Protein 3E96 (pdb70)

Nearest PDB structures (foldseek):
  3e96-assembly1_A  TM=1.003E+00  e=1.309E-57  Shouchella clausii KSM-K16
  3d0c-assembly1_B  TM=9.957E-01  e=9.545E-41  Oceanobacillus iheyensis HTE831
  2yxg-assembly1_D  TM=9.347E-01  e=7.555E-21  Methanocaldococcus jannaschii DSM 2661
  4ahq-assembly1_D  TM=8.911E-01  e=1.021E-17  Staphylococcus aureus subsp. aureus NCTC 8325
  5zjm-assembly1_B  TM=8.920E-01  e=1.192E-16  Fusobacterium nucleatum subsp. nucleatum ATCC 25586

Sequence (596 aa):
PLAKALETISGIPITPFRKSDGSIDWHHYKETVDRIVDNGIDVIVPCGNTSEFYALSLEEAKEEVRRTVEYVHGRALVVAGIGYATSTAIELGNAAKAAGADAVMIHMPIHPYVTAGGVYAYFRDIIEALDFPSLVYFKDPEISDRVLVDLAPLQNLVGVKYAINDLPRFAKVVRSIPEEHQIAWICGTAEKWAPFFWHAGAKGFTSGLVNLLPQKAVEMLEALRNNDNDAVWRIWEDIVPFEDLRGKYNQGNNVVVIKEAMEMLRQNAGVTRAPVNELSNEDKQLVTELLSSWKLLAKALETISGIPITPFRKSDGSIDWHHYKETVDRIVDNGIDVIVPCGNTSEFYALSLEEAKEEVRRTVEYVHGRALVVAGIGYATSTAIELGNAAKAAGADAVMIHMPIHPYVTAGGVYAYFRDIIEALDFPSLVYFKDPEISDRVLVDLAPLQNLVGVKYAINDLPRFAKVVRSIPEEHQIAWICGTAEKWAPFFWHAGAKGFTSGLVNLLPQKAVEMLEALRNNDNDAVWRIWEDIVPFEDLRGKYNQGNNVVVIKEAMEMLRQNAGVTRAPVNELSNEDKQLVTELLSSWKLLQPTK

InterPro domains:
  IPR002220 DapA-like [PF00701] (12-296)
  IPR002220 DapA-like [PIRSF001365] (8-302)
  IPR002220 DapA-like [PTHR12128] (16-295)
  IPR002220 DapA-like [SM01130] (9-299)
  IPR013785 Aldolase-type TIM barrel [G3DSA:3.20.20.70] (1-306)

Organism: Shouchella clausii (strain KSM-K16) (NCBI:txid66692)

Radius of gyration: 24.64 Å; Cα contacts (8 Å, |Δi|>4): 1237; chains: 2; bounding box: 72×44×71 Å

Solvent-accessible surface area: 23075 Å² total; per-residue (Å²): 129,48,8,109,46,0,29,10,0,0,0,11,0,0,0,0,1,98,177,101,106,20,39,12,15,37,116,42,0,90,52,0,0,37,48,0,13,83,58,49,0,81,0,0,0,0,0,1,22,10,0,18,1,9,7,3,23,34,137,38,2,53,34,0,6,123,75,0,36,120,32,1,121,78,68,15,45,4,1,0,2,1,1,17,3,44,64,9,0,41,84,7,0,65,33,3,69,95,25,42,8,52,0,0,5,0,6,11,14,30,20,39,30,18,20,40,31,0,0,58,16,0,0,75,55,0,3,104,58,1,105,35,31,0,0,0,33,0,82,34,82,116,4,55,24,147,4,1,42,54,0,1,82,36,159,21,3,16,0,1,1,0,11,8,64,52,56,105,54,0,28,144,4,22,158,45,11,73,145,148,47,88,18,0,17,0,0,6,32,10,0,68,68,1,8,62,0,47,164,10,24,3,103,0,0,9,1,3,0,0,0,4,17,0,82,30,0,28,94,0,10,92,8,9,128,109,115,63,99,118,13,6,105,158,14,56,114,55,1,22,54,1,17,68,11,8,20,61,105,100,76,0,4,16,3,4,0,0,1,29,0,0,72,87,40,216,30,52,0,21,52,11,44,18,2,8,48,110,10,56,130,117,1,72,94,65,1,52,87,28,10,80,81,25,185,104,85,17,151,49,1,34,12,1,0,0,12,0,0,0,0,1,98,180,104,104,20,38,14,16,42,120,41,0,82,50,0,0,32,50,0,12,83,73,48,0,79,0,0,0,0,0,0,22,10,0,17,1,6,6,3,20,40,102,42,2,40,43,0,7,98,69,0,37,115,23,0,120,78,77,14,41,5,2,0,2,1,1,12,2,36,61,12,0,43,85,8,0,63,26,2,66,94,28,41,9,52,1,0,5,0,5,10,11,28,19,38,32,18,17,39,29,0,0,58,16,0,0,76,53,0,3,105,56,1,110,32,30,0,1,0,38,0,78,29,80,112,4,55,24,145,4,1,31,54,0,1,74,35,165,37,3,17,0,2,1,0,12,12,63,51,44,105,56,0,29,138,3,24,153,43,15,69,156,138,45,121,19,0,20,0,0,7,33,9,0,67,68,1,8,73,0,47,166,10,22,2,114,0,0,9,1,3,0,0,0,4,11,3,80,30,0,29,74,0,10,92,6,10,123,110,119,66,94,123,11,5,103,146,8,56,117,58,1,21,61,0,20,65,13,10,28,59,105,101,76,0,2,12,4,4,0,0,0,33,0,0,78,74,36,194,28,52,0,21,50,13,49,22,2,8,49,110,10,58,128,116,1,78,101,64,2,41,97,24,0,60,79,23,185,64,54,116,130,116,251

Secondary structure (DSSP, 8-state):
-HHHHTSSEEE-----B-TTT--B-HHHHHHHHHHHHTTT--EE-TTSGGGTGGGS-HHHHHHHHHHHHHHHTTSSEEEEEE-SSHHHHHHHHHHHHHHT-SEEEEPPP--S---HHHHHHHHHHHHHHHTS-EEEEE--TTS-THHHHHHTT-TTEEEEEE----HHHHHHHHTTS-GGG--EEEETT-TTTHHHHHHHT--EEEESGGGT-HHHHHHHHHHHHTT-HHHHHHHHHHHHHHHHHHTTTTTTTTTHHHHHHHHHTT---BBPPTT--PPPHHHHHHHHHHHHHTT-/-TTTTSSEEE-----B-TTT--B-HHHHHHHHHHHHTTT--EE-TTSTTTTGGGS-HHHHHHHHHHHHHHHTTSSEEEEEE-SSHHHHHHHHHHHHHHT-SEEEEPPP--S---HHHHHHHHHHHHHHH-S-EEEEE--TTS-THHHHHHTT-TTEEEEEE----HHHHHHHHTTS-GGG--EEEETT-TTTHHHHHHHT--EEEESGGGT-HHHHHHHHHHHHTT-HHHHHHHHHHHHHHHHHHTTTTTTTTTHHHHHHHHHTT---BBPPTT--PPPHHHHHHHHHHHHHTT-SPP--

CATH classification: 3.20.20.70

Structure (mmCIF, N/CA/C/O backbone):
data_3E96
#
_entry.id   3E96
#
_cell.length_a   98.766
_cell.length_b   80.938
_cell.length_c   93.166
_cell.angle_alpha   90.00
_cell.angle_beta   90.00
_cell.angle_gamma   90.00
#
_symmetry.space_group_name_H-M   'P 21 21 2'
#
loop_
_entity.id
_entity.type
_entity.pdbx_description
1 polymer 'Dihydrodipicolinate synthase'
2 water water
#
loop_
_atom_site.group_PDB
_atom_site.id
_atom_site.type_symbol
_atom_site.label_atom_id
_atom_site.label_alt_id
_atom_site.label_comp_id
_atom_site.label_asym_id
_atom_site.label_entity_id
_atom_site.label_seq_id
_atom_site.pdbx_PDB_ins_code
_atom_site.Cartn_x
_atom_site.Cartn_y
_atom_site.Cartn_z
_atom_site.occupancy
_atom_site.B_iso_or_equiv
_atom_site.auth_seq_id
_atom_site.auth_comp_id
_atom_site.auth_asym_id
_atom_site.auth_atom_id
_atom_site.pdbx_PDB_model_num
ATOM 1 N N . PRO A 1 7 ? 64.437 22.559 30.568 1.00 28.21 7 PRO A N 1
ATOM 2 C CA . PRO A 1 7 ? 65.812 22.255 31.026 1.00 27.09 7 PRO A CA 1
ATOM 3 C C . PRO A 1 7 ? 66.765 22.136 29.845 1.00 25.57 7 PRO A C 1
ATOM 4 O O . PRO A 1 7 ? 66.512 21.388 28.897 1.00 23.97 7 PRO A O 1
ATOM 8 N N . LEU A 1 8 ? 67.862 22.879 29.910 1.00 22.83 8 LEU A N 1
ATOM 9 C CA . LEU A 1 8 ? 68.855 22.867 28.848 1.00 23.05 8 LEU A CA 1
ATOM 10 C C . LEU A 1 8 ? 69.376 21.449 28.617 1.00 22.08 8 LEU A C 1
ATOM 11 O O . LEU A 1 8 ? 69.584 21.036 27.476 1.00 21.96 8 LEU A O 1
ATOM 16 N N . ALA A 1 9 ? 69.577 20.706 29.704 1.00 20.62 9 ALA A N 1
ATOM 17 C CA . ALA A 1 9 ? 70.063 19.332 29.615 1.00 20.89 9 ALA A CA 1
ATOM 18 C C . ALA A 1 9 ? 69.184 18.500 28.680 1.00 21.37 9 ALA A C 1
ATOM 19 O O . ALA A 1 9 ? 69.690 17.761 27.830 1.00 19.99 9 ALA A O 1
ATOM 21 N N . LYS A 1 10 ? 67.867 18.624 28.834 1.00 20.31 10 LYS A N 1
ATOM 22 C CA . LYS A 1 10 ? 66.935 17.886 27.987 1.00 20.40 10 LYS A CA 1
ATOM 23 C C . LYS A 1 10 ? 67.065 18.324 26.531 1.00 20.19 10 LYS A C 1
ATOM 24 O O . LYS A 1 10 ? 67.010 17.499 25.615 1.00 18.56 10 LYS A O 1
ATOM 30 N N . ALA A 1 11 ? 67.241 19.625 26.319 1.00 17.58 11 ALA A N 1
ATOM 31 C CA . ALA A 1 11 ? 67.368 20.163 24.971 1.00 18.27 11 ALA A CA 1
ATOM 32 C C . ALA A 1 11 ? 68.638 19.667 24.293 1.00 17.77 11 ALA A C 1
ATOM 33 O O . ALA A 1 11 ? 68.724 19.639 23.066 1.00 15.79 11 ALA A O 1
ATOM 35 N N . LEU A 1 12 ? 69.624 19.281 25.098 1.00 16.37 12 LEU A N 1
ATOM 36 C CA . LEU A 1 12 ? 70.897 18.800 24.574 1.00 16.70 12 LEU A CA 1
ATOM 37 C C . LEU A 1 12 ? 70.883 17.305 24.273 1.00 16.14 12 LEU A C 1
ATOM 38 O O . LEU A 1 12 ? 71.855 16.766 23.748 1.00 15.42 12 LEU A O 1
ATOM 43 N N . GLU A 1 13 ? 69.787 16.633 24.611 1.00 15.89 13 GLU A N 1
ATOM 44 C CA . GLU A 1 13 ? 69.676 15.203 24.341 1.00 16.52 13 GLU A CA 1
ATOM 45 C C . GLU A 1 13 ? 69.153 15.054 22.917 1.00 16.62 13 GLU A C 1
ATOM 46 O O . GLU A 1 13 ? 67.998 14.685 22.682 1.00 16.94 13 GLU A O 1
ATOM 52 N N . THR A 1 14 ? 70.034 15.364 21.972 1.00 15.38 14 THR A N 1
ATOM 53 C CA . THR A 1 14 ? 69.723 15.317 20.553 1.00 15.62 14 THR A CA 1
ATOM 54 C C . THR A 1 14 ? 71.057 15.269 19.815 1.00 15.51 14 THR A C 1
ATOM 55 O O . THR A 1 14 ? 72.085 14.926 20.405 1.00 14.28 14 THR A O 1
ATOM 59 N N . ILE A 1 15 ? 71.043 15.596 18.529 1.00 14.14 15 ILE A N 1
ATOM 60 C CA . ILE A 1 15 ? 72.269 15.608 17.749 1.00 14.28 15 ILE A CA 1
ATOM 61 C C . ILE A 1 15 ? 72.971 16.950 17.911 1.00 15.35 15 ILE A C 1
ATOM 62 O O . ILE A 1 15 ? 72.361 18.002 17.709 1.00 16.10 15 ILE A O 1
ATOM 67 N N . SER A 1 16 ? 74.242 16.916 18.297 1.00 14.57 16 SER A N 1
ATOM 68 C CA . SER A 1 16 ? 75.025 18.139 18.420 1.00 14.14 16 SER A CA 1
ATOM 69 C C . SER A 1 16 ? 75.877 18.193 17.164 1.00 13.75 16 SER A C 1
ATOM 70 O O . SER A 1 16 ? 76.831 17.431 17.025 1.00 13.69 16 SER A O 1
ATOM 73 N N . GLY A 1 17 ? 75.514 19.076 16.236 1.00 12.44 17 GLY A N 1
ATOM 74 C CA . GLY A 1 17 ? 76.270 19.191 15.004 1.00 12.37 17 GLY A CA 1
ATOM 75 C C . GLY A 1 17 ? 77.508 20.047 15.185 1.00 13.31 17 GLY A C 1
ATOM 76 O O . GLY A 1 17 ? 77.416 21.172 15.685 1.00 13.39 17 GLY A O 1
ATOM 77 N N . ILE A 1 18 ? 78.664 19.517 14.783 1.00 12.88 18 ILE A N 1
ATOM 78 C CA . ILE A 1 18 ? 79.939 20.232 14.897 1.00 13.08 18 ILE A CA 1
ATOM 79 C C . ILE A 1 18 ? 80.348 20.706 13.502 1.00 13.28 18 ILE A C 1
ATOM 80 O O . ILE A 1 18 ? 80.822 19.919 12.686 1.00 14.39 18 ILE A O 1
ATOM 85 N N . PRO A 1 19 ? 80.196 22.008 13.220 1.00 13.32 19 PRO A N 1
ATOM 86 C CA . PRO A 1 19 ? 80.543 22.558 11.907 1.00 13.86 19 PRO A CA 1
ATOM 87 C C . PRO A 1 19 ? 82.020 22.645 11.567 1.00 14.48 19 PRO A C 1
ATOM 88 O O . PRO A 1 19 ? 82.861 22.868 12.438 1.00 14.52 19 PRO A O 1
ATOM 92 N N . ILE A 1 20 ? 82.336 22.451 10.291 1.00 13.63 20 ILE A N 1
ATOM 93 C CA . ILE A 1 20 ? 83.714 22.587 9.852 1.00 13.19 20 ILE A CA 1
ATOM 94 C C . ILE A 1 20 ? 83.962 24.089 9.755 1.00 15.61 20 ILE A C 1
ATOM 95 O O . ILE A 1 20 ? 83.014 24.881 9.736 1.00 15.96 20 ILE A O 1
ATOM 100 N N . THR A 1 21 ? 85.232 24.477 9.710 1.00 14.98 21 THR A N 1
ATOM 101 C CA . THR A 1 21 ? 85.601 25.878 9.537 1.00 14.58 21 THR A CA 1
ATOM 102 C C . THR A 1 21 ? 86.246 25.894 8.159 1.00 15.28 21 THR A C 1
ATOM 103 O O . THR A 1 21 ? 87.390 25.473 7.993 1.00 14.27 21 THR A O 1
ATOM 107 N N . PRO A 1 22 ? 85.510 26.358 7.138 1.00 15.66 22 PRO A N 1
ATOM 108 C CA . PRO A 1 22 ? 86.078 26.392 5.787 1.00 16.92 22 PRO A CA 1
ATOM 109 C C . PRO A 1 22 ? 87.322 27.270 5.704 1.00 16.48 22 PRO A C 1
ATOM 110 O O . PRO A 1 22 ? 87.311 28.411 6.164 1.00 17.00 22 PRO A O 1
ATOM 114 N N . PHE A 1 23 ? 88.389 26.726 5.125 1.00 17.41 23 PHE A N 1
ATOM 115 C CA . PHE A 1 23 ? 89.643 27.458 4.955 1.00 18.12 23 PHE A CA 1
ATOM 116 C C . PHE A 1 23 ? 89.991 27.518 3.471 1.00 18.53 23 PHE A C 1
ATOM 117 O O . PHE A 1 23 ? 89.951 26.501 2.782 1.00 17.19 23 PHE A O 1
ATOM 125 N N . ARG A 1 24 ? 90.345 28.703 2.983 1.00 20.82 24 ARG A N 1
ATOM 126 C CA . ARG A 1 24 ? 90.699 28.863 1.575 1.00 22.86 24 ARG A CA 1
ATOM 127 C C . ARG A 1 24 ? 92.011 28.152 1.267 1.00 24.34 24 ARG A C 1
ATOM 128 O O . ARG A 1 24 ? 92.970 28.242 2.031 1.00 24.58 24 ARG A O 1
ATOM 136 N N . LYS A 1 25 ? 92.053 27.442 0.146 1.00 26.77 25 LYS A N 1
ATOM 137 C CA . LYS A 1 25 ? 93.267 26.738 -0.241 1.00 29.57 25 LYS A CA 1
ATOM 138 C C . LYS A 1 25 ? 94.374 27.740 -0.547 1.00 29.82 25 LYS A C 1
ATOM 139 O O . LYS A 1 25 ? 95.553 27.464 -0.326 1.00 30.87 25 LYS A O 1
ATOM 145 N N . SER A 1 26 ? 93.981 28.912 -1.034 1.00 30.38 26 SER A N 1
ATOM 146 C CA . SER A 1 26 ? 94.928 29.965 -1.396 1.00 30.00 26 SER A CA 1
ATOM 147 C C . SER A 1 26 ? 95.816 30.475 -0.267 1.00 29.30 26 SER A C 1
ATOM 148 O O . SER A 1 26 ? 97.042 30.470 -0.392 1.00 30.30 26 SER A O 1
ATOM 151 N N . ASP A 1 27 ? 95.208 30.928 0.825 1.00 27.62 27 ASP A N 1
ATOM 152 C CA . ASP A 1 27 ? 95.984 31.467 1.938 1.00 26.60 27 ASP A CA 1
ATOM 153 C C . ASP A 1 27 ? 95.594 30.933 3.313 1.00 25.18 27 ASP A C 1
ATOM 154 O O . ASP A 1 27 ? 96.065 31.443 4.329 1.00 23.76 27 ASP A O 1
ATOM 159 N N . GLY A 1 28 ? 94.731 29.922 3.343 1.00 23.89 28 GLY A N 1
ATOM 160 C CA . GLY A 1 28 ? 94.315 29.339 4.609 1.00 23.09 28 GLY A CA 1
ATOM 161 C C . GLY A 1 28 ? 93.342 30.163 5.434 1.00 22.28 28 GLY A C 1
ATOM 162 O O . GLY A 1 28 ? 92.956 29.754 6.532 1.00 20.34 28 GLY A O 1
ATOM 163 N N . SER A 1 29 ? 92.933 31.320 4.920 1.00 20.16 29 SER A N 1
ATOM 164 C CA . SER A 1 29 ? 92.002 32.176 5.651 1.00 19.28 29 SER A CA 1
ATOM 165 C C . SER A 1 29 ? 90.610 31.550 5.706 1.00 18.04 29 SER A C 1
ATOM 166 O O . SER A 1 29 ? 90.253 30.735 4.862 1.00 18.33 29 SER A O 1
ATOM 169 N N . ILE A 1 30 ? 89.828 31.940 6.704 1.00 16.90 30 ILE A N 1
ATOM 170 C CA . ILE A 1 30 ? 88.478 31.419 6.860 1.00 17.13 30 ILE A CA 1
ATOM 171 C C . ILE A 1 30 ? 87.550 32.083 5.852 1.00 18.93 30 ILE A C 1
ATOM 172 O O . ILE A 1 30 ? 87.596 33.300 5.673 1.00 18.52 30 ILE A O 1
ATOM 177 N N . ASP A 1 31 ? 86.724 31.282 5.185 1.00 17.93 31 ASP A N 1
ATOM 178 C CA . ASP A 1 31 ? 85.758 31.815 4.231 1.00 18.92 31 ASP A CA 1
ATOM 179 C C . ASP A 1 31 ? 84.426 31.821 4.973 1.00 18.30 31 ASP A C 1
ATOM 180 O O . ASP A 1 31 ? 83.771 30.784 5.097 1.00 18.15 31 ASP A O 1
ATOM 185 N N . TRP A 1 32 ? 84.033 32.986 5.471 1.00 17.76 32 TRP A N 1
ATOM 186 C CA . TRP A 1 32 ? 82.796 33.105 6.226 1.00 19.13 32 TRP A CA 1
ATOM 187 C C . TRP A 1 32 ? 81.537 32.868 5.408 1.00 20.58 32 TRP A C 1
ATOM 188 O O . TRP A 1 32 ? 80.501 32.507 5.960 1.00 20.21 32 TRP A O 1
ATOM 199 N N . HIS A 1 33 ? 81.613 33.067 4.096 1.00 22.73 33 HIS A N 1
ATOM 200 C CA . HIS A 1 33 ? 80.437 32.830 3.266 1.00 23.90 33 HIS A CA 1
ATOM 201 C C . HIS A 1 33 ? 80.193 31.329 3.261 1.00 22.59 33 HIS A C 1
ATOM 202 O O . HIS A 1 33 ? 79.058 30.865 3.388 1.00 21.98 33 HIS A O 1
ATOM 209 N N . HIS A 1 34 ? 81.274 30.572 3.118 1.00 21.54 34 HIS A N 1
ATOM 210 C CA . HIS A 1 34 ? 81.179 29.121 3.117 1.00 20.76 34 HIS A CA 1
ATOM 211 C C . HIS A 1 34 ? 80.748 28.633 4.494 1.00 19.25 34 HIS A C 1
ATOM 212 O O . HIS A 1 34 ? 80.005 27.661 4.612 1.00 19.54 34 HIS A O 1
ATOM 219 N N . TYR A 1 35 ? 81.196 29.319 5.539 1.00 18.94 35 TYR A N 1
ATOM 220 C CA . TYR A 1 35 ? 80.808 28.921 6.888 1.00 17.45 35 TYR A CA 1
ATOM 221 C C . TYR A 1 35 ? 79.302 29.100 7.053 1.00 17.95 35 TYR A C 1
ATOM 222 O O . TYR A 1 35 ? 78.635 28.291 7.691 1.00 16.50 35 TYR A O 1
ATOM 231 N N . LYS A 1 36 ? 78.767 30.177 6.490 1.00 18.06 36 LYS A N 1
ATOM 232 C CA . LYS A 1 36 ? 77.337 30.427 6.582 1.00 18.73 36 LYS A CA 1
ATOM 233 C C . LYS A 1 36 ? 76.575 29.310 5.870 1.00 17.68 36 LYS A C 1
ATOM 234 O O . LYS A 1 36 ? 75.549 28.842 6.356 1.00 19.28 36 LYS A O 1
ATOM 240 N N . GLU A 1 37 ? 77.079 28.887 4.715 1.00 19.02 37 GLU A N 1
ATOM 241 C CA . GLU A 1 37 ? 76.432 27.822 3.957 1.00 19.74 37 GLU A CA 1
ATOM 242 C C . GLU A 1 37 ? 76.429 26.527 4.766 1.00 19.11 37 GLU A C 1
ATOM 243 O O . GLU A 1 37 ? 75.478 25.749 4.707 1.00 17.27 37 GLU A O 1
ATOM 249 N N . THR A 1 38 ? 77.504 26.302 5.517 1.00 18.21 38 THR A N 1
ATOM 250 C CA . THR A 1 38 ? 77.630 25.105 6.350 1.00 18.85 38 THR A CA 1
ATOM 251 C C . THR A 1 38 ? 76.636 25.177 7.505 1.00 17.45 38 THR A C 1
ATOM 252 O O . THR A 1 38 ? 75.942 24.205 7.808 1.00 18.33 38 THR A O 1
ATOM 256 N N . VAL A 1 39 ? 76.574 26.338 8.150 1.00 17.97 39 VAL A N 1
ATOM 257 C CA . VAL A 1 39 ? 75.656 26.543 9.261 1.00 17.31 39 VAL A CA 1
ATOM 258 C C . VAL A 1 39 ? 74.224 26.330 8.781 1.00 17.78 39 VAL A C 1
ATOM 259 O O . VAL A 1 39 ? 73.439 25.649 9.440 1.00 16.04 39 VAL A O 1
ATOM 263 N N . ASP A 1 40 ? 73.883 26.905 7.631 1.00 19.00 40 ASP A N 1
ATOM 264 C CA . ASP A 1 40 ? 72.533 26.738 7.096 1.00 19.88 40 ASP A CA 1
ATOM 265 C C . ASP A 1 40 ? 72.209 25.268 6.820 1.00 19.50 40 ASP A C 1
ATOM 266 O O . ASP A 1 40 ? 71.138 24.781 7.192 1.00 18.94 40 ASP A O 1
ATOM 271 N N . ARG A 1 41 ? 73.132 24.565 6.169 1.00 19.38 41 ARG A N 1
ATOM 272 C CA . ARG A 1 41 ? 72.914 23.158 5.844 1.00 19.97 41 ARG A CA 1
ATOM 273 C C . ARG A 1 41 ? 72.595 22.359 7.099 1.00 20.03 41 ARG A C 1
ATOM 274 O O . ARG A 1 41 ? 71.726 21.485 7.091 1.00 19.35 41 ARG A O 1
ATOM 282 N N . ILE A 1 42 ? 73.287 22.678 8.187 1.00 19.76 42 ILE A N 1
ATOM 283 C CA . ILE A 1 42 ? 73.076 21.977 9.447 1.00 20.17 42 ILE A CA 1
ATOM 284 C C . ILE A 1 42 ? 71.756 22.304 10.142 1.00 19.70 42 ILE A C 1
ATOM 285 O O . ILE A 1 42 ? 70.947 21.412 10.394 1.00 20.29 42 ILE A O 1
ATOM 290 N N . VAL A 1 43 ? 71.527 23.579 10.446 1.00 20.83 43 VAL A N 1
ATOM 291 C CA . VAL A 1 43 ? 70.313 23.965 11.155 1.00 20.99 43 VAL A CA 1
ATOM 292 C C . VAL A 1 43 ? 69.023 23.921 10.340 1.00 22.15 43 VAL A C 1
ATOM 293 O O . VAL A 1 43 ? 67.941 23.776 10.906 1.00 22.35 43 VAL A O 1
ATOM 297 N N . ASP A 1 44 ? 69.125 24.036 9.022 1.00 24.04 44 ASP A N 1
ATOM 298 C CA . ASP A 1 44 ? 67.927 23.985 8.189 1.00 25.66 44 ASP A CA 1
ATOM 299 C C . ASP A 1 44 ? 67.523 22.556 7.881 1.00 25.94 44 ASP A C 1
ATOM 300 O O . ASP A 1 44 ? 66.498 22.324 7.239 1.00 25.39 44 ASP A O 1
ATOM 305 N N . ASN A 1 45 ? 68.314 21.592 8.342 1.00 25.24 45 ASN A N 1
ATOM 306 C CA . ASN A 1 45 ? 67.995 20.200 8.067 1.00 25.15 45 ASN A CA 1
ATOM 307 C C . ASN A 1 45 ? 67.782 19.295 9.273 1.00 23.67 45 ASN A C 1
ATOM 308 O O . ASN A 1 45 ? 68.212 18.143 9.278 1.00 24.19 45 ASN A O 1
ATOM 313 N N . GLY A 1 46 ? 67.119 19.820 10.296 1.00 22.83 46 GLY A N 1
ATOM 314 C CA . GLY A 1 46 ? 66.818 19.007 11.459 1.00 21.42 46 GLY A CA 1
ATOM 315 C C . GLY A 1 46 ? 67.773 19.005 12.633 1.00 19.91 46 GLY A C 1
ATOM 316 O O . GLY A 1 46 ? 67.499 18.338 13.627 1.00 20.33 46 GLY A O 1
ATOM 317 N N . ILE A 1 47 ? 68.879 19.732 12.544 1.00 18.83 47 ILE A N 1
ATOM 318 C CA . ILE A 1 47 ? 69.828 19.764 13.659 1.00 17.92 47 ILE A CA 1
ATOM 319 C C . ILE A 1 47 ? 69.527 20.980 14.535 1.00 18.59 47 ILE A C 1
ATOM 320 O O . ILE A 1 47 ? 69.562 22.115 14.062 1.00 18.82 47 ILE A O 1
ATOM 325 N N . ASP A 1 48 ? 69.246 20.735 15.815 1.00 18.62 48 ASP A N 1
ATOM 326 C CA . ASP A 1 48 ? 68.879 21.797 16.747 1.00 18.52 48 ASP A CA 1
ATOM 327 C C . ASP A 1 48 ? 69.965 22.302 17.694 1.00 18.71 48 ASP A C 1
ATOM 328 O O . ASP A 1 48 ? 69.709 23.183 18.516 1.00 17.82 48 ASP A O 1
ATOM 333 N N . VAL A 1 49 ? 71.161 21.733 17.594 1.00 16.56 49 VAL A N 1
ATOM 334 C CA . VAL A 1 49 ? 72.290 22.147 18.427 1.00 15.36 49 VAL A CA 1
ATOM 335 C C . VAL A 1 49 ? 73.520 22.194 17.525 1.00 14.81 49 VAL A C 1
ATOM 336 O O . VAL A 1 49 ? 73.814 21.231 16.815 1.00 13.95 49 VAL A O 1
ATOM 340 N N . ILE A 1 50 ? 74.223 23.322 17.533 1.00 14.48 50 ILE A N 1
ATOM 341 C CA . ILE A 1 50 ? 75.419 23.465 16.714 1.00 14.49 50 ILE A CA 1
ATOM 342 C C . ILE A 1 50 ? 76.555 23.886 17.643 1.00 14.63 50 ILE A C 1
ATOM 343 O O . ILE A 1 50 ? 76.352 24.686 18.559 1.00 14.01 50 ILE A O 1
ATOM 348 N N . VAL A 1 51 ? 77.744 23.339 17.407 1.00 13.98 51 VAL A N 1
ATOM 349 C CA . VAL A 1 51 ? 78.890 23.605 18.269 1.00 13.58 51 VAL A CA 1
ATOM 350 C C . VAL A 1 51 ? 80.105 24.237 17.600 1.00 14.51 51 VAL A C 1
ATOM 351 O O . VAL A 1 51 ? 81.058 23.542 17.236 1.00 12.86 51 VAL A O 1
ATOM 355 N N . PRO A 1 52 ? 80.088 25.564 17.420 1.00 13.90 52 PRO A N 1
ATOM 356 C CA . PRO A 1 52 ? 81.247 26.205 16.795 1.00 13.89 52 PRO A CA 1
ATOM 357 C C . PRO A 1 52 ? 82.453 25.978 17.709 1.00 13.63 52 PRO A C 1
ATOM 358 O O . PRO A 1 52 ? 82.292 25.794 18.920 1.00 12.14 52 PRO A O 1
ATOM 362 N N . CYS A 1 53 ? 83.649 25.979 17.130 1.00 13.55 53 CYS A N 1
ATOM 363 C CA . CYS A 1 53 ? 84.881 25.756 17.885 1.00 13.79 53 CYS A CA 1
ATOM 364 C C . CYS A 1 53 ? 84.977 24.353 18.479 1.00 14.39 53 CYS A C 1
ATOM 365 O O . CYS A 1 53 ? 85.623 24.135 19.511 1.00 12.86 53 CYS A O 1
ATOM 368 N N . GLY A 1 54 ? 84.321 23.403 17.823 1.00 13.41 54 GLY A N 1
ATOM 369 C CA . GLY A 1 54 ? 84.391 22.022 18.268 1.00 14.78 54 GLY A CA 1
ATOM 370 C C . GLY A 1 54 ? 85.616 21.424 17.599 1.00 14.89 54 GLY A C 1
ATOM 371 O O . GLY A 1 54 ? 86.294 22.118 16.840 1.00 14.21 54 GLY A O 1
ATOM 372 N N . ASN A 1 55 ? 85.918 20.154 17.851 1.00 15.95 55 ASN A N 1
ATOM 373 C CA . ASN A 1 55 ? 87.096 19.557 17.231 1.00 17.06 55 ASN A CA 1
ATOM 374 C C . ASN A 1 55 ? 86.948 19.434 15.710 1.00 14.26 55 ASN A C 1
ATOM 375 O O . ASN A 1 55 ? 87.926 19.559 14.975 1.00 14.59 55 ASN A O 1
ATOM 380 N N . THR A 1 56 ? 85.726 19.206 15.238 1.00 12.74 56 THR A N 1
ATOM 381 C CA . THR A 1 56 ? 85.495 19.088 13.802 1.00 13.30 56 THR A CA 1
ATOM 382 C C . THR A 1 56 ? 85.707 20.456 13.140 1.00 14.03 56 THR A C 1
ATOM 383 O O . THR A 1 56 ? 85.935 20.546 11.934 1.00 12.80 56 THR A O 1
ATOM 387 N N . SER A 1 57 ? 85.638 21.513 13.948 1.00 13.54 57 SER A N 1
ATOM 388 C CA . SER A 1 57 ? 85.819 22.890 13.479 1.00 14.76 57 SER A CA 1
ATOM 389 C C . SER A 1 57 ? 87.299 23.266 13.390 1.00 13.82 57 SER A C 1
ATOM 390 O O . SER A 1 57 ? 87.639 24.377 12.967 1.00 13.85 57 SER A O 1
ATOM 393 N N . GLU A 1 58 ? 88.167 22.340 13.792 1.00 13.45 58 GLU A N 1
ATOM 394 C CA . GLU A 1 58 ? 89.612 22.564 13.825 1.00 12.82 58 GLU A CA 1
ATOM 395 C C . GLU A 1 58 ? 89.931 23.716 14.771 1.00 13.16 58 GLU A C 1
ATOM 396 O O . GLU A 1 58 ? 90.722 24.608 14.467 1.00 12.57 58 GLU A O 1
ATOM 402 N N . PHE A 1 59 ? 89.301 23.660 15.939 1.00 11.86 59 PHE A N 1
ATOM 403 C CA . PHE A 1 59 ? 89.470 24.652 16.988 1.00 12.95 59 PHE A CA 1
ATOM 404 C C . PHE A 1 59 ? 90.934 25.020 17.224 1.00 13.02 59 PHE A C 1
ATOM 405 O O . PHE A 1 59 ? 91.291 26.198 17.240 1.00 12.33 59 PHE A O 1
ATOM 413 N N . TYR A 1 60 ? 91.784 24.014 17.389 1.00 12.69 60 TYR A N 1
ATOM 414 C CA . TYR A 1 60 ? 93.191 24.268 17.664 1.00 12.93 60 TYR A CA 1
ATOM 415 C C . TYR A 1 60 ? 94.006 24.897 16.527 1.00 13.22 60 TYR A C 1
ATOM 416 O O . TYR A 1 60 ? 95.136 25.338 16.742 1.00 13.66 60 TYR A O 1
ATOM 425 N N . ALA A 1 61 ? 93.433 24.951 15.329 1.00 12.78 61 ALA A N 1
ATOM 426 C CA . ALA A 1 61 ? 94.111 25.567 14.191 1.00 12.36 61 ALA A CA 1
ATOM 427 C C . ALA A 1 61 ? 93.686 27.032 14.080 1.00 13.01 61 ALA A C 1
ATOM 428 O O . ALA A 1 61 ? 94.153 27.762 13.202 1.00 13.37 61 ALA A O 1
ATOM 430 N N . LEU A 1 62 ? 92.800 27.461 14.974 1.00 12.97 62 LEU A N 1
ATOM 431 C CA . LEU A 1 62 ? 92.314 28.839 14.969 1.00 13.63 62 LEU A CA 1
ATOM 432 C C . LEU A 1 62 ? 93.025 29.706 15.999 1.00 14.98 62 LEU A C 1
ATOM 433 O O . LEU A 1 62 ? 93.369 29.241 17.083 1.00 14.67 62 LEU A O 1
ATOM 438 N N . SER A 1 63 ? 93.244 30.969 15.655 1.00 14.58 63 SER A N 1
ATOM 439 C CA . SER A 1 63 ? 93.850 31.901 16.597 1.00 15.80 63 SER A CA 1
ATOM 440 C C . SER A 1 63 ? 92.705 32.183 17.566 1.00 15.22 63 SER A C 1
ATOM 441 O O . SER A 1 63 ? 91.554 31.880 17.259 1.00 15.78 63 SER A O 1
ATOM 444 N N . LEU A 1 64 ? 92.995 32.753 18.728 1.00 15.60 64 LEU A N 1
ATOM 445 C CA . LEU A 1 64 ? 91.923 33.041 19.671 1.00 16.33 64 LEU A CA 1
ATOM 446 C C . LEU A 1 64 ? 90.909 34.000 19.048 1.00 16.84 64 LEU A C 1
ATOM 447 O O . LEU A 1 64 ? 89.703 33.857 19.251 1.00 15.61 64 LEU A O 1
ATOM 452 N N . GLU A 1 65 ? 91.393 34.969 18.276 1.00 16.91 65 GLU A N 1
ATOM 453 C CA . GLU A 1 65 ? 90.488 35.925 17.645 1.00 17.87 65 GLU A CA 1
ATOM 454 C C . GLU A 1 65 ? 89.552 35.218 16.668 1.00 16.52 65 GLU A C 1
ATOM 455 O O . GLU A 1 65 ? 88.366 35.543 16.586 1.00 16.60 65 GLU A O 1
ATOM 461 N N . GLU A 1 66 ? 90.080 34.253 15.924 1.00 14.35 66 GLU A N 1
ATOM 462 C CA . GLU A 1 66 ? 89.253 33.520 14.966 1.00 15.46 66 GLU A CA 1
ATOM 463 C C . GLU A 1 66 ? 88.217 32.677 15.698 1.00 14.17 66 GLU A C 1
ATOM 464 O O . GLU A 1 66 ? 87.068 32.585 15.270 1.00 13.54 66 GLU A O 1
ATOM 470 N N . ALA A 1 67 ? 88.627 32.065 16.806 1.00 14.81 67 ALA A N 1
ATOM 471 C CA . ALA A 1 67 ? 87.728 31.233 17.604 1.00 14.79 67 ALA A CA 1
ATOM 472 C C . ALA A 1 67 ? 86.547 32.062 18.112 1.00 16.03 67 ALA A C 1
ATOM 473 O O . ALA A 1 67 ? 85.388 31.646 18.012 1.00 14.23 67 ALA A O 1
ATOM 475 N N . LYS A 1 68 ? 86.843 33.239 18.654 1.00 15.55 68 LYS A N 1
ATOM 476 C CA . LYS A 1 68 ? 85.796 34.116 19.165 1.00 15.76 68 LYS A CA 1
ATOM 477 C C . LYS A 1 68 ? 84.869 34.564 18.042 1.00 15.96 68 LYS A C 1
ATOM 478 O O . LYS A 1 68 ? 83.653 34.592 18.210 1.00 16.29 68 LYS A O 1
ATOM 484 N N . GLU A 1 69 ? 85.443 34.908 16.893 1.00 16.54 69 GLU A N 1
ATOM 485 C CA . GLU A 1 69 ? 84.635 35.352 15.764 1.00 17.13 69 GLU A CA 1
ATOM 486 C C . GLU A 1 69 ? 83.746 34.240 15.221 1.00 15.79 69 GLU A C 1
ATOM 487 O O . GLU A 1 69 ? 82.625 34.499 14.791 1.00 16.85 69 GLU A O 1
ATOM 493 N N . GLU A 1 70 ? 84.235 33.004 15.233 1.00 14.74 70 GLU A N 1
ATOM 494 C CA . GLU A 1 70 ? 83.420 31.906 14.728 1.00 15.61 70 GLU A CA 1
ATOM 495 C C . GLU A 1 70 ? 82.156 31.766 15.565 1.00 14.87 70 GLU A C 1
ATOM 496 O O . GLU A 1 70 ? 81.064 31.569 15.029 1.00 15.72 70 GLU A O 1
ATOM 502 N N . VAL A 1 71 ? 82.301 31.872 16.879 1.00 15.15 71 VAL A N 1
ATOM 503 C CA . VAL A 1 71 ? 81.151 31.770 17.769 1.00 16.09 71 VAL A CA 1
ATOM 504 C C . VAL A 1 71 ? 80.206 32.942 17.494 1.00 17.86 71 VAL A C 1
ATOM 505 O O . VAL A 1 71 ? 78.991 32.765 17.364 1.00 17.60 71 VAL A O 1
ATOM 509 N N . ARG A 1 72 ? 80.780 34.135 17.381 1.00 18.55 72 ARG A N 1
ATOM 510 C CA . ARG A 1 72 ? 80.004 35.343 17.132 1.00 20.63 72 ARG A CA 1
ATOM 511 C C . ARG A 1 72 ? 79.218 35.210 15.829 1.00 20.09 72 ARG A C 1
ATOM 512 O O . ARG A 1 72 ? 78.013 35.474 15.788 1.00 20.87 72 ARG A O 1
ATOM 520 N N . ARG A 1 73 ? 79.894 34.782 14.769 1.00 19.26 73 ARG A N 1
ATOM 521 C CA . ARG A 1 73 ? 79.244 34.613 13.476 1.00 19.29 73 ARG A CA 1
ATOM 522 C C . ARG A 1 73 ? 78.195 33.503 13.503 1.00 19.78 73 ARG A C 1
ATOM 523 O O . ARG A 1 73 ? 77.188 33.577 12.798 1.00 19.71 73 ARG A O 1
ATOM 531 N N . THR A 1 74 ? 78.431 32.472 14.311 1.00 18.01 74 THR A N 1
ATOM 532 C CA . THR A 1 74 ? 77.478 31.370 14.400 1.00 18.26 74 THR A CA 1
ATOM 533 C C . THR A 1 74 ? 76.147 31.853 14.975 1.00 18.95 74 THR A C 1
ATOM 534 O O . THR A 1 74 ? 75.084 31.581 14.414 1.00 19.09 74 THR A O 1
ATOM 538 N N . VAL A 1 75 ? 76.205 32.575 16.089 1.00 19.12 75 VAL A N 1
ATOM 539 C CA . VAL A 1 75 ? 74.992 33.081 16.721 1.00 20.95 75 VAL A CA 1
ATOM 540 C C . VAL A 1 75 ? 74.204 33.939 15.733 1.00 23.43 75 VAL A C 1
ATOM 541 O O . VAL A 1 75 ? 72.976 33.888 15.692 1.00 24.04 75 VAL A O 1
ATOM 545 N N . GLU A 1 76 ? 74.919 34.721 14.933 1.00 24.88 76 GLU A N 1
ATOM 546 C CA . GLU A 1 76 ? 74.284 35.584 13.946 1.00 27.10 76 GLU A CA 1
ATOM 547 C C . GLU A 1 76 ? 73.640 34.785 12.815 1.00 26.25 76 GLU A C 1
ATOM 548 O O . GLU A 1 76 ? 72.464 34.980 12.500 1.00 26.60 76 GLU A O 1
ATOM 554 N N . TYR A 1 77 ? 74.408 33.887 12.206 1.00 24.50 77 TYR A N 1
ATOM 555 C CA . TYR A 1 77 ? 73.903 33.082 11.101 1.00 24.68 77 TYR A CA 1
ATOM 556 C C . TYR A 1 77 ? 72.780 32.127 11.503 1.00 25.34 77 TYR A C 1
ATOM 557 O O . TYR A 1 77 ? 71.878 31.852 10.710 1.00 24.70 77 TYR A O 1
ATOM 566 N N . VAL A 1 78 ? 72.837 31.620 12.729 1.00 23.81 78 VAL A N 1
ATOM 567 C CA . VAL A 1 78 ? 71.818 30.698 13.219 1.00 24.80 78 VAL A CA 1
ATOM 568 C C . VAL A 1 78 ? 70.508 31.426 13.517 1.00 27.13 78 VAL A C 1
ATOM 569 O O . VAL A 1 78 ? 69.422 30.891 13.292 1.00 26.22 78 VAL A O 1
ATOM 573 N N . HIS A 1 79 ? 70.631 32.652 14.016 1.00 28.70 79 HIS A N 1
ATOM 574 C CA . HIS A 1 79 ? 69.494 33.486 14.392 1.00 29.62 79 HIS A CA 1
ATOM 575 C C . HIS A 1 79 ? 68.302 32.721 14.968 1.00 29.35 79 HIS A C 1
ATOM 576 O O . HIS A 1 79 ? 67.203 32.741 14.413 1.00 29.35 79 HIS A O 1
ATOM 583 N N . GLY A 1 80 ? 68.546 32.036 16.084 1.00 27.35 80 GLY A N 1
ATOM 584 C CA . GLY A 1 80 ? 67.500 31.295 16.771 1.00 26.69 80 GLY A CA 1
ATOM 585 C C . GLY A 1 80 ? 67.090 29.915 16.282 1.00 25.13 80 GLY A C 1
ATOM 586 O O . GLY A 1 80 ? 66.328 29.235 16.965 1.00 25.81 80 GLY A O 1
ATOM 587 N N . ARG A 1 81 ? 67.584 29.489 15.124 1.00 24.92 81 ARG A N 1
ATOM 588 C CA . ARG A 1 81 ? 67.218 28.182 14.577 1.00 23.97 81 ARG A CA 1
ATOM 589 C C . ARG A 1 81 ? 67.782 26.988 15.353 1.00 24.42 81 ARG A C 1
ATOM 590 O O . ARG A 1 81 ? 67.407 25.841 15.101 1.00 23.86 81 ARG A O 1
ATOM 598 N N . ALA A 1 82 ? 68.674 27.252 16.299 1.00 21.72 82 ALA A N 1
ATOM 599 C CA . ALA A 1 82 ? 69.267 26.178 17.081 1.00 20.39 82 ALA A CA 1
ATOM 600 C C . ALA A 1 82 ? 70.040 26.736 18.268 1.00 19.90 82 ALA A C 1
ATOM 601 O O . ALA A 1 82 ? 70.372 27.923 18.301 1.00 19.92 82 ALA A O 1
ATOM 603 N N . LEU A 1 83 ? 70.303 25.881 19.250 1.00 18.77 83 LEU A N 1
ATOM 604 C CA . LEU A 1 83 ? 71.077 26.290 20.413 1.00 18.95 83 LEU A CA 1
ATOM 605 C C . LEU A 1 83 ? 72.520 26.352 19.931 1.00 18.43 83 LEU A C 1
ATOM 606 O O . LEU A 1 83 ? 72.931 25.549 19.093 1.00 17.41 83 LEU A O 1
ATOM 611 N N . VAL A 1 84 ? 73.286 27.305 20.452 1.00 16.88 84 VAL A N 1
ATOM 612 C CA . VAL A 1 84 ? 74.678 27.449 20.052 1.00 15.33 84 VAL A CA 1
ATOM 613 C C . VAL A 1 84 ? 75.574 27.169 21.253 1.00 15.58 84 VAL A C 1
ATOM 614 O O . VAL A 1 84 ? 75.495 27.856 22.270 1.00 16.66 84 VAL A O 1
ATOM 618 N N . VAL A 1 85 ? 76.403 26.137 21.133 1.00 14.06 85 VAL A N 1
ATOM 619 C CA . VAL A 1 85 ? 77.321 25.742 22.197 1.00 13.81 85 VAL A CA 1
ATOM 620 C C . VAL A 1 85 ? 78.731 26.098 21.732 1.00 12.00 85 VAL A C 1
ATOM 621 O O . VAL A 1 85 ? 79.216 25.558 20.741 1.00 13.55 85 VAL A O 1
ATOM 625 N N . ALA A 1 86 ? 79.384 27.007 22.451 1.00 12.21 86 ALA A N 1
ATOM 626 C CA . ALA A 1 86 ? 80.720 27.454 22.078 1.00 12.38 86 ALA A CA 1
ATOM 627 C C . ALA A 1 86 ? 81.864 26.651 22.692 1.00 12.51 86 ALA A C 1
ATOM 628 O O . ALA A 1 86 ? 82.001 26.568 23.913 1.00 11.94 86 ALA A O 1
ATOM 630 N N . GLY A 1 87 ? 82.691 26.065 21.836 1.00 12.33 87 GLY A N 1
ATOM 631 C CA . GLY A 1 87 ? 83.830 25.314 22.326 1.00 12.82 87 GLY A CA 1
ATOM 632 C C . GLY A 1 87 ? 84.869 26.281 22.872 1.00 13.06 87 GLY A C 1
ATOM 633 O O . GLY A 1 87 ? 85.106 27.342 22.292 1.00 12.31 87 GLY A O 1
ATOM 634 N N . ILE A 1 88 ? 85.466 25.933 24.007 1.00 13.32 88 ILE A N 1
ATOM 635 C CA . ILE A 1 88 ? 86.500 26.758 24.620 1.00 11.99 88 ILE A CA 1
ATOM 636 C C . ILE A 1 88 ? 87.559 25.824 25.192 1.00 13.23 88 ILE A C 1
ATOM 637 O O . ILE A 1 88 ? 87.312 24.628 25.362 1.00 12.44 88 ILE A O 1
ATOM 642 N N . GLY A 1 89 ? 88.734 26.368 25.494 1.00 12.71 89 GLY A N 1
ATOM 643 C CA . GLY A 1 89 ? 89.802 25.546 26.033 1.00 11.77 89 GLY A CA 1
ATOM 644 C C . GLY A 1 89 ? 91.027 26.356 26.418 1.00 11.75 89 GLY A C 1
ATOM 645 O O . GLY A 1 89 ? 90.928 27.561 26.652 1.00 11.23 89 GLY A O 1
ATOM 646 N N . TYR A 1 90 ? 92.171 25.674 26.475 1.00 10.64 90 TYR A N 1
ATOM 647 C CA . TYR A 1 90 ? 93.466 26.256 26.827 1.00 12.02 90 TYR A CA 1
ATOM 648 C C . TYR A 1 90 ? 93.589 26.513 28.325 1.00 12.80 90 TYR A C 1
ATOM 649 O O . TYR A 1 90 ? 92.833 25.953 29.123 1.00 13.36 90 TYR A O 1
ATOM 658 N N . ALA A 1 91 ? 94.561 27.336 28.708 1.00 12.75 91 ALA A N 1
ATOM 659 C CA . ALA A 1 91 ? 94.766 27.656 30.115 1.00 14.06 91 ALA A CA 1
ATOM 660 C C . ALA A 1 91 ? 93.483 28.228 30.706 1.00 14.33 91 ALA A C 1
ATOM 661 O O . ALA A 1 91 ? 92.704 28.881 30.014 1.00 13.75 91 ALA A O 1
ATOM 663 N N . THR A 1 92 ? 93.280 27.977 31.995 1.00 15.20 92 THR A N 1
ATOM 664 C CA . THR A 1 92 ? 92.100 28.442 32.710 1.00 15.52 92 THR A CA 1
ATOM 665 C C . THR A 1 92 ? 91.689 29.872 32.373 1.00 15.09 92 THR A C 1
ATOM 666 O O . THR A 1 92 ? 90.552 30.114 31.972 1.00 13.94 92 THR A O 1
ATOM 670 N N . SER A 1 93 ? 92.607 30.820 32.531 1.00 14.83 93 SER A N 1
ATOM 671 C CA . SER A 1 93 ? 92.285 32.215 32.246 1.00 14.64 93 SER A CA 1
ATOM 672 C C . SER A 1 93 ? 91.837 32.414 30.801 1.00 14.72 93 SER A C 1
ATOM 673 O O . SER A 1 93 ? 90.958 33.234 30.522 1.00 13.63 93 SER A O 1
ATOM 676 N N . THR A 1 94 ? 92.447 31.669 29.885 1.00 13.63 94 THR A N 1
ATOM 677 C CA . THR A 1 94 ? 92.109 31.767 28.468 1.00 13.80 94 THR A CA 1
ATOM 678 C C . THR A 1 94 ? 90.737 31.152 28.197 1.00 13.52 94 THR A C 1
ATOM 679 O O . THR A 1 94 ? 89.942 31.705 27.434 1.00 13.12 94 THR A O 1
ATOM 683 N N . ALA A 1 95 ? 90.458 30.013 28.826 1.00 12.50 95 ALA A N 1
ATOM 684 C CA . ALA A 1 95 ? 89.166 29.354 28.646 1.00 12.72 95 ALA A CA 1
ATOM 685 C C . ALA A 1 95 ? 88.068 30.297 29.140 1.00 12.87 95 ALA A C 1
ATOM 686 O O . ALA A 1 95 ? 87.009 30.413 28.532 1.00 12.61 95 ALA A O 1
ATOM 688 N N . ILE A 1 96 ? 88.330 30.978 30.248 1.00 13.69 96 ILE A N 1
ATOM 689 C CA . ILE A 1 96 ? 87.352 31.909 30.795 1.00 13.59 96 ILE A CA 1
ATOM 690 C C . ILE A 1 96 ? 87.161 33.104 29.857 1.00 13.90 96 ILE A C 1
ATOM 691 O O . ILE A 1 96 ? 86.044 33.587 29.670 1.00 14.91 96 ILE A O 1
ATOM 696 N N . GLU A 1 97 ? 88.249 33.573 29.253 1.00 13.35 97 GLU A N 1
ATOM 697 C CA . GLU A 1 97 ? 88.165 34.693 28.322 1.00 13.87 97 GLU A CA 1
ATOM 698 C C . GLU A 1 97 ? 87.295 34.286 27.129 1.00 12.44 97 GLU A C 1
ATOM 699 O O . GLU A 1 97 ? 86.433 35.043 26.692 1.00 11.52 97 GLU A O 1
ATOM 705 N N . LEU A 1 98 ? 87.530 33.087 26.605 1.00 12.98 98 LEU A N 1
ATOM 706 C CA . LEU A 1 98 ? 86.749 32.585 25.475 1.00 13.70 98 LEU A CA 1
ATOM 707 C C . LEU A 1 98 ? 85.284 32.411 25.872 1.00 14.88 98 LEU A C 1
ATOM 708 O O . LEU A 1 98 ? 84.382 32.674 25.077 1.00 14.79 98 LEU A O 1
ATOM 713 N N . GLY A 1 99 ? 85.056 31.955 27.102 1.00 12.92 99 GLY A N 1
ATOM 714 C CA . GLY A 1 99 ? 83.695 31.756 27.571 1.00 13.30 99 GLY A CA 1
ATOM 715 C C . GLY A 1 99 ? 82.941 33.066 27.684 1.00 14.48 99 GLY A C 1
ATOM 716 O O . GLY A 1 99 ? 81.797 33.179 27.242 1.00 14.43 99 GLY A O 1
ATOM 717 N N . ASN A 1 100 ? 83.583 34.070 28.274 1.00 14.90 100 ASN A N 1
ATOM 718 C CA . ASN A 1 100 ? 82.947 35.371 28.435 1.00 15.29 100 ASN A CA 1
ATOM 719 C C . ASN A 1 100 ? 82.645 36.018 27.089 1.00 14.92 100 ASN A C 1
ATOM 720 O O . ASN A 1 100 ? 81.636 36.707 26.940 1.00 14.96 100 ASN A O 1
ATOM 725 N N . ALA A 1 101 ? 83.511 35.794 26.107 1.00 14.31 101 ALA A N 1
ATOM 726 C CA . ALA A 1 101 ? 83.290 36.349 24.781 1.00 13.62 101 ALA A CA 1
ATOM 727 C C . ALA A 1 101 ? 82.081 35.647 24.169 1.00 13.84 101 ALA A C 1
ATOM 728 O O . ALA A 1 101 ? 81.246 36.276 23.516 1.00 14.20 101 ALA A O 1
ATOM 730 N N . ALA A 1 102 ? 81.986 34.340 24.392 1.00 14.40 102 ALA A N 1
ATOM 731 C CA . ALA A 1 102 ? 80.865 33.565 23.871 1.00 15.56 102 ALA A CA 1
ATOM 732 C C . ALA A 1 102 ? 79.566 34.001 24.549 1.00 15.97 102 ALA A C 1
ATOM 733 O O . ALA A 1 102 ? 78.521 34.074 23.907 1.00 15.37 102 ALA A O 1
ATOM 735 N N . LYS A 1 103 ? 79.632 34.286 25.846 1.00 16.10 103 LYS A N 1
ATOM 736 C CA . LYS A 1 103 ? 78.449 34.723 26.583 1.00 17.97 103 LYS A CA 1
ATOM 737 C C . LYS A 1 103 ? 77.927 36.042 26.027 1.00 18.26 103 LYS A C 1
ATOM 738 O O . LYS A 1 103 ? 76.725 36.202 25.809 1.00 18.41 103 LYS A O 1
ATOM 744 N N . ALA A 1 104 ? 78.834 36.983 25.790 1.00 18.30 104 ALA A N 1
ATOM 745 C CA . ALA A 1 104 ? 78.451 38.286 25.264 1.00 19.30 104 ALA A CA 1
ATOM 746 C C . ALA A 1 104 ? 77.941 38.159 23.829 1.00 19.54 104 ALA A C 1
ATOM 747 O O . ALA A 1 104 ? 77.071 38.922 23.401 1.00 20.20 104 ALA A O 1
ATOM 749 N N . ALA A 1 105 ? 78.479 37.188 23.096 1.00 18.40 105 ALA A N 1
ATOM 750 C CA . ALA A 1 105 ? 78.086 36.958 21.709 1.00 17.78 105 ALA A CA 1
ATOM 751 C C . ALA A 1 105 ? 76.687 36.353 21.595 1.00 18.30 105 ALA A C 1
ATOM 752 O O . ALA A 1 105 ? 76.101 36.331 20.514 1.00 19.11 105 ALA A O 1
ATOM 754 N N . GLY A 1 106 ? 76.162 35.849 22.704 1.00 16.27 106 GLY A N 1
ATOM 755 C CA . GLY A 1 106 ? 74.831 35.271 22.684 1.00 18.35 106 GLY A CA 1
ATOM 756 C C . GLY A 1 106 ? 74.738 33.755 22.659 1.00 17.63 106 GLY A C 1
ATOM 757 O O . GLY A 1 106 ? 73.652 33.215 22.436 1.00 18.52 106 GLY A O 1
ATOM 758 N N . ALA A 1 107 ? 75.849 33.058 22.886 1.00 16.51 107 ALA A N 1
ATOM 759 C CA . ALA A 1 107 ? 75.817 31.594 22.889 1.00 16.53 107 ALA A CA 1
ATOM 760 C C . ALA A 1 107 ? 74.926 31.113 24.032 1.00 16.23 107 ALA A C 1
ATOM 761 O O . ALA A 1 107 ? 74.673 31.851 24.982 1.00 18.60 107 ALA A O 1
ATOM 763 N N . ASP A 1 108 ? 74.456 29.874 23.940 1.00 15.92 108 ASP A N 1
ATOM 764 C CA . ASP A 1 108 ? 73.580 29.298 24.957 1.00 15.14 108 ASP A CA 1
ATOM 765 C C . ASP A 1 108 ? 74.337 28.516 26.018 1.00 15.68 108 ASP A C 1
ATOM 766 O O . ASP A 1 108 ? 73.838 28.297 27.127 1.00 15.66 108 ASP A O 1
ATOM 771 N N . ALA A 1 109 ? 75.544 28.088 25.671 1.00 14.65 109 ALA A N 1
ATOM 772 C CA . ALA A 1 109 ? 76.366 27.323 26.591 1.00 15.21 109 ALA A CA 1
ATOM 773 C C . ALA A 1 109 ? 77.766 27.213 26.014 1.00 13.80 109 ALA A C 1
ATOM 774 O O . ALA A 1 109 ? 78.013 27.627 24.875 1.00 14.50 109 ALA A O 1
ATOM 776 N N . VAL A 1 110 ? 78.686 26.676 26.809 1.00 13.17 110 VAL A N 1
ATOM 777 C CA . VAL A 1 110 ? 80.051 26.462 26.350 1.00 12.83 110 VAL A CA 1
ATOM 778 C C . VAL A 1 110 ? 80.379 24.982 26.506 1.00 13.38 110 VAL A C 1
ATOM 779 O O . VAL A 1 110 ? 79.793 24.296 27.347 1.00 12.71 110 VAL A O 1
ATOM 783 N N . MET A 1 111 ? 81.286 24.485 25.670 1.00 12.21 111 MET A N 1
ATOM 784 C CA . MET A 1 111 ? 81.739 23.096 25.777 1.00 12.50 111 MET A CA 1
ATOM 785 C C . MET A 1 111 ? 83.221 23.205 26.079 1.00 12.59 111 MET A C 1
ATOM 786 O O . MET A 1 111 ? 83.984 23.710 25.258 1.00 12.01 111 MET A O 1
ATOM 791 N N . ILE A 1 112 ? 83.631 22.751 27.255 1.00 11.63 112 ILE A N 1
ATOM 792 C CA . ILE A 1 112 ? 85.037 22.826 27.602 1.00 10.24 112 ILE A CA 1
ATOM 793 C C . ILE A 1 112 ? 85.765 21.617 27.035 1.00 10.62 112 ILE A C 1
ATOM 794 O O . ILE A 1 112 ? 85.504 20.477 27.430 1.00 11.17 112 ILE A O 1
ATOM 799 N N . HIS A 1 113 ? 86.653 21.873 26.081 1.00 10.94 113 HIS A N 1
ATOM 800 C CA . HIS A 1 113 ? 87.448 20.818 25.478 1.00 10.76 113 HIS A CA 1
ATOM 801 C C . HIS A 1 113 ? 88.246 20.188 26.576 1.00 11.67 113 HIS A C 1
ATOM 802 O O . HIS A 1 113 ? 88.416 20.754 27.651 1.00 11.34 113 HIS A O 1
ATOM 809 N N . MET A 1 114 ? 88.763 19.006 26.340 1.00 11.23 114 MET A N 1
ATOM 810 C CA . MET A 1 114 ? 89.564 18.531 27.414 1.00 14.34 114 MET A CA 1
ATOM 811 C C . MET A 1 114 ? 90.933 19.138 27.319 1.00 11.91 114 MET A C 1
ATOM 812 O O . MET A 1 114 ? 91.436 19.379 26.226 1.00 13.53 114 MET A O 1
ATOM 817 N N . PRO A 1 115 ? 91.545 19.429 28.475 1.00 12.76 115 PRO A N 1
ATOM 818 C CA . PRO A 1 115 ? 92.876 20.034 28.471 1.00 12.48 115 PRO A CA 1
ATOM 819 C C . PRO A 1 115 ? 93.869 19.245 27.634 1.00 12.61 115 PRO A C 1
ATOM 820 O O . PRO A 1 115 ? 93.910 18.015 27.692 1.00 13.10 115 PRO A O 1
ATOM 824 N N . ILE A 1 116 ? 94.656 19.966 26.841 1.00 13.34 116 ILE A N 1
ATOM 825 C CA . ILE A 1 116 ? 95.640 19.331 25.981 1.00 14.24 116 ILE A CA 1
ATOM 826 C C . ILE A 1 116 ? 97.039 19.232 26.589 1.00 14.13 116 ILE A C 1
ATOM 827 O O . ILE A 1 116 ? 97.974 18.782 25.926 1.00 12.99 116 ILE A O 1
ATOM 832 N N . HIS A 1 117 ? 97.179 19.630 27.852 1.00 12.53 117 HIS A N 1
ATOM 833 C CA . HIS A 1 117 ? 98.472 19.568 28.532 1.00 13.00 117 HIS A CA 1
ATOM 834 C C . HIS A 1 117 ? 98.989 18.128 28.487 1.00 12.58 117 HIS A C 1
ATOM 835 O O . HIS A 1 117 ? 98.217 17.187 28.635 1.00 13.57 117 HIS A O 1
ATOM 842 N N . PRO A 1 118 ? 100.305 17.942 28.296 1.00 13.22 118 PRO A N 1
ATOM 843 C CA . PRO A 1 118 ? 100.870 16.589 28.250 1.00 13.62 118 PRO A CA 1
ATOM 844 C C . PRO A 1 118 ? 100.816 15.905 29.615 1.00 12.68 118 PRO A C 1
ATOM 845 O O . PRO A 1 118 ? 100.872 14.679 29.699 1.00 13.34 118 PRO A O 1
ATOM 849 N N . TYR A 1 119 ? 100.715 16.705 30.676 1.00 11.95 119 TYR A N 1
ATOM 850 C CA . TYR A 1 119 ? 100.645 16.173 32.039 1.00 12.27 119 TYR A CA 1
ATOM 851 C C . TYR A 1 119 ? 99.308 16.535 32.689 1.00 11.62 119 TYR A C 1
ATOM 852 O O . TYR A 1 119 ? 98.976 17.713 32.844 1.00 11.72 119 TYR A O 1
ATOM 861 N N . VAL A 1 120 ? 98.540 15.511 33.050 1.00 11.83 120 VAL A N 1
ATOM 862 C CA . VAL A 1 120 ? 97.250 15.694 33.698 1.00 11.23 120 VAL A CA 1
ATOM 863 C C . VAL A 1 120 ? 97.056 14.593 34.735 1.00 11.67 120 VAL A C 1
ATOM 864 O O . VAL A 1 120 ? 97.583 13.492 34.584 1.00 12.57 120 VAL A O 1
ATOM 868 N N . THR A 1 121 ? 96.322 14.902 35.800 1.00 12.25 121 THR A N 1
ATOM 869 C CA . THR A 1 121 ? 96.009 13.904 36.817 1.00 12.59 121 THR A CA 1
ATOM 870 C C . THR A 1 121 ? 94.529 14.080 37.128 1.00 12.44 121 THR A C 1
ATOM 871 O O . THR A 1 121 ? 93.964 15.150 36.882 1.00 13.25 121 THR A O 1
ATOM 875 N N . ALA A 1 122 ? 93.899 13.034 37.652 1.00 11.61 122 ALA A N 1
ATOM 876 C CA . ALA A 1 122 ? 92.473 13.085 37.954 1.00 13.13 122 ALA A CA 1
ATOM 877 C C . ALA A 1 122 ? 92.089 14.286 38.817 1.00 12.54 122 ALA A C 1
ATOM 878 O O . ALA A 1 122 ? 91.155 15.023 38.491 1.00 11.42 122 ALA A O 1
ATOM 880 N N . GLY A 1 123 ? 92.812 14.483 39.914 1.00 13.66 123 GLY A N 1
ATOM 881 C CA . GLY A 1 123 ? 92.513 15.601 40.797 1.00 14.24 123 GLY A CA 1
ATOM 882 C C . GLY A 1 123 ? 92.663 16.940 40.101 1.00 14.70 123 GLY A C 1
ATOM 883 O O . GLY A 1 123 ? 91.890 17.869 40.349 1.00 12.24 123 GLY A O 1
ATOM 884 N N . GLY A 1 124 ? 93.656 17.039 39.219 1.00 12.40 124 GLY A N 1
ATOM 885 C CA . GLY A 1 124 ? 93.885 18.277 38.495 1.00 12.94 124 GLY A CA 1
ATOM 886 C C . GLY A 1 124 ? 92.836 18.543 37.427 1.00 12.12 124 GLY A C 1
ATOM 887 O O . GLY A 1 124 ? 92.439 19.688 37.208 1.00 11.32 124 GLY A O 1
ATOM 888 N N . VAL A 1 125 ? 92.391 17.489 36.750 1.00 12.31 125 VAL A N 1
ATOM 889 C CA . VAL A 1 125 ? 91.376 17.632 35.709 1.00 11.33 125 VAL A CA 1
ATOM 890 C C . VAL A 1 125 ? 90.068 18.078 36.346 1.00 11.39 125 VAL A C 1
ATOM 891 O O . VAL A 1 125 ? 89.356 18.914 35.800 1.00 9.67 125 VAL A O 1
ATOM 895 N N . TYR A 1 126 ? 89.752 17.515 37.507 1.00 12.92 126 TYR A N 1
ATOM 896 C CA . TYR A 1 126 ? 88.545 17.907 38.212 1.00 13.42 126 TYR A CA 1
ATOM 897 C C . TYR A 1 126 ? 88.610 19.415 38.485 1.00 13.89 126 TYR A C 1
ATOM 898 O O . TYR A 1 126 ? 87.678 20.158 38.181 1.00 14.72 126 TYR A O 1
ATOM 907 N N . ALA A 1 127 ? 89.726 19.858 39.053 1.00 12.83 127 ALA A N 1
ATOM 908 C CA . ALA A 1 127 ? 89.909 21.268 39.374 1.00 12.96 127 ALA A CA 1
ATOM 909 C C . ALA A 1 127 ? 89.846 22.144 38.125 1.00 13.41 127 ALA A C 1
ATOM 910 O O . ALA A 1 127 ? 89.261 23.228 38.149 1.00 13.98 127 ALA A O 1
ATOM 912 N N . TYR A 1 128 ? 90.443 21.669 37.032 1.00 12.02 128 TYR A N 1
ATOM 913 C CA . TYR A 1 128 ? 90.458 22.425 35.775 1.00 11.69 128 TYR A CA 1
ATOM 914 C C . TYR A 1 128 ? 89.036 22.748 35.306 1.00 12.35 128 TYR A C 1
ATOM 915 O O . TYR A 1 128 ? 88.692 23.912 35.081 1.00 11.72 128 TYR A O 1
ATOM 924 N N . PHE A 1 129 ? 88.215 21.713 35.159 1.00 11.25 129 PHE A N 1
ATOM 925 C CA . PHE A 1 129 ? 86.836 21.892 34.722 1.00 11.76 129 PHE A CA 1
ATOM 926 C C . PHE A 1 129 ? 86.018 22.682 35.737 1.00 11.90 129 PHE A C 1
ATOM 927 O O . PHE A 1 129 ? 85.297 23.611 35.377 1.00 10.38 129 PHE A O 1
ATOM 935 N N . ARG A 1 130 ? 86.122 22.303 37.003 1.00 13.99 130 ARG A N 1
ATOM 936 C CA . ARG A 1 130 ? 85.372 22.983 38.056 1.00 15.57 130 ARG A CA 1
ATOM 937 C C . ARG A 1 130 ? 85.633 24.487 38.100 1.00 16.63 130 ARG A C 1
ATOM 938 O O . ARG A 1 130 ? 84.696 25.285 38.142 1.00 17.32 130 ARG A O 1
ATOM 946 N N . ASP A 1 131 ? 86.904 24.874 38.089 1.00 16.74 131 ASP A N 1
ATOM 947 C CA . ASP A 1 131 ? 87.257 26.286 38.156 1.00 17.29 131 ASP A CA 1
ATOM 948 C C . ASP A 1 131 ? 86.741 27.112 36.986 1.00 16.78 131 ASP A C 1
ATOM 949 O O . ASP A 1 131 ? 86.366 28.270 37.154 1.00 16.47 131 ASP A O 1
ATOM 954 N N . ILE A 1 132 ? 86.716 26.524 35.798 1.00 15.78 132 ILE A N 1
ATOM 955 C CA . ILE A 1 132 ? 86.228 27.245 34.634 1.00 14.52 132 ILE A CA 1
ATOM 956 C C . ILE A 1 132 ? 84.711 27.391 34.704 1.00 14.68 132 ILE A C 1
ATOM 957 O O . ILE A 1 132 ? 84.166 28.469 34.445 1.00 15.17 132 ILE A O 1
ATOM 962 N N . ILE A 1 133 ? 84.031 26.308 35.063 1.00 14.64 133 ILE A N 1
ATOM 963 C CA . ILE A 1 133 ? 82.577 26.332 35.167 1.00 13.17 133 ILE A CA 1
ATOM 964 C C . ILE A 1 133 ? 82.124 27.311 36.252 1.00 15.04 133 ILE A C 1
ATOM 965 O O . ILE A 1 133 ? 81.190 28.082 36.045 1.00 14.69 133 ILE A O 1
ATOM 970 N N . GLU A 1 134 ? 82.786 27.292 37.403 1.00 14.71 134 GLU A N 1
ATOM 971 C CA . GLU A 1 134 ? 82.396 28.198 38.482 1.00 17.82 134 GLU A CA 1
ATOM 972 C C . GLU A 1 134 ? 82.705 29.653 38.140 1.00 17.68 134 GLU A C 1
ATOM 973 O O . GLU A 1 134 ? 81.917 30.553 38.438 1.00 16.39 134 GLU A O 1
ATOM 979 N N . ALA A 1 135 ? 83.845 29.886 37.503 1.00 16.94 135 ALA A N 1
ATOM 980 C CA . ALA A 1 135 ? 84.225 31.242 37.129 1.00 17.66 135 ALA A CA 1
ATOM 981 C C . ALA A 1 135 ? 83.253 31.821 36.100 1.00 17.83 135 ALA A C 1
ATOM 982 O O . ALA A 1 135 ? 82.889 32.997 36.165 1.00 17.93 135 ALA A O 1
ATOM 984 N N . LEU A 1 136 ? 82.825 30.994 35.152 1.00 16.31 136 LEU A N 1
ATOM 985 C CA . LEU A 1 136 ? 81.911 31.461 34.115 1.00 16.57 136 LEU A CA 1
ATOM 986 C C . LEU A 1 136 ? 80.465 31.587 34.574 1.00 16.18 136 LEU A C 1
ATOM 987 O O . LEU A 1 136 ? 79.738 32.451 34.081 1.00 16.31 136 LEU A O 1
ATOM 992 N N . ASP A 1 137 ? 80.055 30.732 35.509 1.00 16.30 137 ASP A N 1
ATOM 993 C CA . ASP A 1 137 ? 78.682 30.745 36.010 1.00 18.37 137 ASP A CA 1
ATOM 994 C C . ASP A 1 137 ? 77.754 30.753 34.796 1.00 18.21 137 ASP A C 1
ATOM 995 O O . ASP A 1 137 ? 76.835 31.567 34.693 1.00 18.04 137 ASP A O 1
ATOM 1000 N N . PHE A 1 138 ? 78.006 29.824 33.880 1.00 16.58 138 PHE A N 1
ATOM 1001 C CA . PHE A 1 138 ? 77.246 29.724 32.641 1.00 16.07 138 PHE A CA 1
ATOM 1002 C C . PHE A 1 138 ? 77.123 28.237 32.275 1.00 15.72 138 PHE A C 1
ATOM 1003 O O . PHE A 1 138 ? 78.028 27.449 32.559 1.00 14.73 138 PHE A O 1
ATOM 1011 N N . PRO A 1 139 ? 76.002 27.835 31.650 1.00 14.28 139 PRO A N 1
ATOM 1012 C CA . PRO A 1 139 ? 75.803 26.433 31.267 1.00 14.70 139 PRO A CA 1
ATOM 1013 C C . PRO A 1 139 ? 77.024 25.866 30.547 1.00 14.01 139 PRO A C 1
ATOM 1014 O O . PRO A 1 139 ? 77.514 26.450 29.575 1.00 14.73 139 PRO A O 1
ATOM 1018 N N . SER A 1 140 ? 77.503 24.722 31.025 1.00 14.02 140 SER A N 1
ATOM 1019 C CA . SER A 1 140 ? 78.691 24.107 30.454 1.00 13.72 140 SER A CA 1
ATOM 1020 C C . SER A 1 140 ? 78.609 22.601 30.210 1.00 14.35 140 SER A C 1
ATOM 1021 O O . SER A 1 140 ? 77.908 21.869 30.912 1.00 13.70 140 SER A O 1
ATOM 1024 N N . LEU A 1 141 ? 79.332 22.158 29.187 1.00 13.31 141 LEU A N 1
ATOM 1025 C CA . LEU A 1 141 ? 79.446 20.745 28.867 1.00 14.22 141 LEU A CA 1
ATOM 1026 C C . LEU A 1 141 ? 80.941 20.470 28.920 1.00 14.43 141 LEU A C 1
ATOM 1027 O O . LEU A 1 141 ? 81.754 21.380 28.756 1.00 13.96 141 LEU A O 1
ATOM 1032 N N . VAL A 1 142 ? 81.300 19.221 29.171 1.00 14.08 142 VAL A N 1
ATOM 1033 C CA . VAL A 1 142 ? 82.699 18.837 29.216 1.00 14.92 142 VAL A CA 1
ATOM 1034 C C . VAL A 1 142 ? 82.924 17.715 28.210 1.00 13.85 142 VAL A C 1
ATOM 1035 O O . VAL A 1 142 ? 82.070 16.844 28.051 1.00 12.71 142 VAL A O 1
ATOM 1039 N N . TYR A 1 143 ? 84.058 17.758 27.515 1.00 11.71 143 TYR A N 1
ATOM 1040 C CA . TYR A 1 143 ? 84.404 16.723 26.549 1.00 12.93 143 TYR A CA 1
ATOM 1041 C C . TYR A 1 143 ? 85.436 15.855 27.267 1.00 13.28 143 TYR A C 1
ATOM 1042 O O . TYR A 1 143 ? 86.596 16.245 27.434 1.00 13.07 143 TYR A O 1
ATOM 1051 N N . PHE A 1 144 ? 84.985 14.684 27.707 1.00 12.25 144 PHE A N 1
ATOM 1052 C CA . PHE A 1 144 ? 85.792 13.748 28.483 1.00 11.87 144 PHE A CA 1
ATOM 1053 C C . PHE A 1 144 ? 86.310 12.637 27.579 1.00 11.76 144 PHE A C 1
ATOM 1054 O O . PHE A 1 144 ? 85.538 11.761 27.168 1.00 11.89 144 PHE A O 1
ATOM 1062 N N . LYS A 1 145 ? 87.609 12.643 27.292 1.00 12.46 145 LYS A N 1
ATOM 1063 C CA . LYS A 1 145 ? 88.152 11.642 26.380 1.00 13.22 145 LYS A CA 1
ATOM 1064 C C . LYS A 1 145 ? 89.466 10.947 26.724 1.00 12.80 145 LYS A C 1
ATOM 1065 O O . LYS A 1 145 ? 89.981 10.187 25.902 1.00 11.65 145 LYS A O 1
ATOM 1071 N N . ASP A 1 146 ? 90.023 11.195 27.906 1.00 10.75 146 ASP A N 1
ATOM 1072 C CA . ASP A 1 146 ? 91.283 10.549 28.275 1.00 11.03 146 ASP A CA 1
ATOM 1073 C C . ASP A 1 146 ? 91.001 9.337 29.153 1.00 11.87 146 ASP A C 1
ATOM 1074 O O . ASP A 1 146 ? 90.570 9.477 30.292 1.00 10.93 146 ASP A O 1
ATOM 1079 N N . PRO A 1 147 ? 91.249 8.127 28.630 1.00 13.46 147 PRO A N 1
ATOM 1080 C CA . PRO A 1 147 ? 91.018 6.881 29.368 1.00 14.61 147 PRO A CA 1
ATOM 1081 C C . PRO A 1 147 ? 91.818 6.799 30.664 1.00 15.16 147 PRO A C 1
ATOM 1082 O O . PRO A 1 147 ? 91.431 6.091 31.587 1.00 14.28 147 PRO A O 1
ATOM 1086 N N . GLU A 1 148 ? 92.931 7.526 30.719 1.00 14.33 148 GLU A N 1
ATOM 1087 C CA . GLU A 1 148 ? 93.804 7.523 31.891 1.00 15.93 148 GLU A CA 1
ATOM 1088 C C . GLU A 1 148 ? 93.251 8.320 33.070 1.00 14.91 148 GLU A C 1
ATOM 1089 O O . GLU A 1 148 ? 93.784 8.243 34.178 1.00 16.77 148 GLU A O 1
ATOM 1095 N N . ILE A 1 149 ? 92.186 9.078 32.836 1.00 13.40 149 ILE A N 1
ATOM 1096 C CA . ILE A 1 149 ? 91.573 9.876 33.894 1.00 12.82 149 ILE A CA 1
ATOM 1097 C C . ILE A 1 149 ? 90.294 9.193 34.365 1.00 14.17 149 ILE A C 1
ATOM 1098 O O . ILE A 1 149 ? 89.396 8.921 33.570 1.00 14.89 149 ILE A O 1
ATOM 1103 N N . SER A 1 150 ? 90.221 8.925 35.663 1.00 14.09 150 SER A N 1
ATOM 1104 C CA . SER A 1 150 ? 89.073 8.256 36.272 1.00 14.04 150 SER A CA 1
ATOM 1105 C C . SER A 1 150 ? 87.726 8.931 36.039 1.00 13.31 150 SER A C 1
ATOM 1106 O O . SER A 1 150 ? 87.626 10.159 36.055 1.00 14.79 150 SER A O 1
ATOM 1109 N N . ASP A 1 151 ? 86.685 8.121 35.846 1.00 13.06 151 ASP A N 1
ATOM 1110 C CA . ASP A 1 151 ? 85.341 8.647 35.644 1.00 14.84 151 ASP A CA 1
ATOM 1111 C C . ASP A 1 151 ? 84.849 9.317 36.924 1.00 14.78 151 ASP A C 1
ATOM 1112 O O . ASP A 1 151 ? 83.833 10.005 36.918 1.00 14.58 151 ASP A O 1
ATOM 1117 N N . ARG A 1 152 ? 85.571 9.106 38.021 1.00 14.27 152 ARG A N 1
ATOM 1118 C CA . ARG A 1 152 ? 85.200 9.723 39.289 1.00 15.65 152 ARG A CA 1
ATOM 1119 C C . ARG A 1 152 ? 85.173 11.244 39.130 1.00 15.76 152 ARG A C 1
ATOM 1120 O O . ARG A 1 152 ? 84.448 11.935 39.845 1.00 15.70 152 ARG A O 1
ATOM 1128 N N . VAL A 1 153 ? 85.967 11.763 38.194 1.00 14.10 153 VAL A N 1
ATOM 1129 C CA . VAL A 1 153 ? 86.002 13.203 37.934 1.00 13.11 153 VAL A CA 1
ATOM 1130 C C . VAL A 1 153 ? 84.601 13.681 37.542 1.00 12.76 153 VAL A C 1
ATOM 1131 O O . VAL A 1 153 ? 84.140 14.737 37.985 1.00 11.63 153 VAL A O 1
ATOM 1135 N N . LEU A 1 154 ? 83.920 12.900 36.709 1.00 10.56 154 LEU A N 1
ATOM 1136 C CA . LEU A 1 154 ? 82.580 13.275 36.269 1.00 10.74 154 LEU A CA 1
ATOM 1137 C C . LEU A 1 154 ? 81.583 13.165 37.423 1.00 11.79 154 LEU A C 1
ATOM 1138 O O . LEU A 1 154 ? 80.685 13.993 37.560 1.00 12.79 154 LEU A O 1
ATOM 1143 N N . VAL A 1 155 ? 81.743 12.139 38.247 1.00 13.15 155 VAL A N 1
ATOM 1144 C CA . VAL A 1 155 ? 80.853 11.955 39.386 1.00 14.75 155 VAL A CA 1
ATOM 1145 C C . VAL A 1 155 ? 80.979 13.159 40.316 1.00 15.15 155 VAL A C 1
ATOM 1146 O O . VAL A 1 155 ? 79.977 13.658 40.834 1.00 14.50 155 VAL A O 1
ATOM 1150 N N . ASP A 1 156 ? 82.204 13.643 40.503 1.00 15.22 156 ASP A N 1
ATOM 1151 C CA . ASP A 1 156 ? 82.435 14.786 41.382 1.00 15.97 156 ASP A CA 1
ATOM 1152 C C . ASP A 1 156 ? 81.979 16.127 40.816 1.00 16.19 156 ASP A C 1
ATOM 1153 O O . ASP A 1 156 ? 81.634 17.037 41.570 1.00 17.06 156 ASP A O 1
ATOM 1158 N N . LEU A 1 157 ? 81.976 16.256 39.493 1.00 15.05 157 LEU A N 1
ATOM 1159 C CA . LEU A 1 157 ? 81.543 17.494 38.847 1.00 14.23 157 LEU A CA 1
ATOM 1160 C C . LEU A 1 157 ? 80.020 17.580 38.713 1.00 14.81 157 LEU A C 1
ATOM 1161 O O . LEU A 1 157 ? 79.456 18.668 38.679 1.00 14.85 157 LEU A O 1
ATOM 1166 N N . ALA A 1 158 ? 79.367 16.425 38.636 1.00 16.49 158 ALA A N 1
ATOM 1167 C CA . ALA A 1 158 ? 77.917 16.349 38.449 1.00 15.77 158 ALA A CA 1
ATOM 1168 C C . ALA A 1 158 ? 77.042 17.296 39.277 1.00 17.18 158 ALA A C 1
ATOM 1169 O O . ALA A 1 158 ? 76.057 17.830 38.768 1.00 16.88 158 ALA A O 1
ATOM 1171 N N . PRO A 1 159 ? 77.373 17.503 40.563 1.00 17.78 159 PRO A N 1
ATOM 1172 C CA . PRO A 1 159 ? 76.560 18.402 41.391 1.00 18.92 159 PRO A CA 1
ATOM 1173 C C . PRO A 1 159 ? 76.532 19.869 40.946 1.00 20.30 159 PRO A C 1
ATOM 1174 O O . PRO A 1 159 ? 75.611 20.607 41.298 1.00 19.56 159 PRO A O 1
ATOM 1178 N N . LEU A 1 160 ? 77.531 20.293 40.176 1.00 18.60 160 LEU A N 1
ATOM 1179 C CA . LEU A 1 160 ? 77.595 21.682 39.713 1.00 18.69 160 LEU A CA 1
ATOM 1180 C C . LEU A 1 160 ? 76.343 22.096 38.952 1.00 18.02 160 LEU A C 1
ATOM 1181 O O . LEU A 1 160 ? 75.936 21.434 37.997 1.00 16.37 160 LEU A O 1
ATOM 1186 N N . GLN A 1 161 ? 75.734 23.202 39.372 1.00 16.44 161 GLN A N 1
ATOM 1187 C CA . GLN A 1 161 ? 74.522 23.683 38.721 1.00 17.61 161 GLN A CA 1
ATOM 1188 C C . GLN A 1 161 ? 74.705 23.870 37.218 1.00 16.73 161 GLN A C 1
ATOM 1189 O O . GLN A 1 161 ? 73.842 23.490 36.425 1.00 16.87 161 GLN A O 1
ATOM 1195 N N . ASN A 1 162 ? 75.836 24.448 36.827 1.00 15.46 162 ASN A N 1
ATOM 1196 C CA . ASN A 1 162 ? 76.081 24.718 35.420 1.00 16.66 162 ASN A CA 1
ATOM 1197 C C . ASN A 1 162 ? 76.654 23.600 34.551 1.00 16.12 162 ASN A C 1
ATOM 1198 O O . ASN A 1 162 ? 76.915 23.820 33.367 1.00 17.83 162 ASN A O 1
ATOM 1203 N N . LEU A 1 163 ? 76.871 22.416 35.120 1.00 14.96 163 LEU A N 1
ATOM 1204 C CA . LEU A 1 163 ? 77.330 21.297 34.299 1.00 13.51 163 LEU A CA 1
ATOM 1205 C C . LEU A 1 163 ? 76.021 20.686 33.802 1.00 14.16 163 LEU A C 1
ATOM 1206 O O . LEU A 1 163 ? 75.349 19.963 34.542 1.00 15.16 163 LEU A O 1
ATOM 1211 N N . VAL A 1 164 ? 75.654 20.984 32.560 1.00 13.85 164 VAL A N 1
ATOM 1212 C CA . VAL A 1 164 ? 74.404 20.477 32.013 1.00 15.08 164 VAL A CA 1
ATOM 1213 C C . VAL A 1 164 ? 74.552 19.237 31.142 1.00 16.20 164 VAL A C 1
ATOM 1214 O O . VAL A 1 164 ? 73.560 18.596 30.798 1.00 15.07 164 VAL A O 1
ATOM 1218 N N . GLY A 1 165 ? 75.784 18.891 30.791 1.00 15.42 165 GLY A N 1
ATOM 1219 C CA . GLY A 1 165 ? 75.983 17.719 29.961 1.00 15.29 165 GLY A CA 1
ATOM 1220 C C . GLY A 1 165 ? 77.430 17.286 29.857 1.00 16.00 165 GLY A C 1
ATOM 1221 O O . GLY A 1 165 ? 78.353 18.039 30.175 1.00 13.10 165 GLY A O 1
ATOM 1222 N N . VAL A 1 166 ? 77.618 16.052 29.410 1.00 13.94 166 VAL A N 1
ATOM 1223 C CA . VAL A 1 166 ? 78.944 15.496 29.238 1.00 12.40 166 VAL A CA 1
ATOM 1224 C C . VAL A 1 166 ? 79.014 14.791 27.896 1.00 12.22 166 VAL A C 1
ATOM 1225 O O . VAL A 1 166 ? 78.176 13.940 27.596 1.00 12.18 166 VAL A O 1
ATOM 1229 N N . LYS A 1 167 ? 79.994 15.175 27.084 1.00 11.94 167 LYS A N 1
ATOM 1230 C CA . LYS A 1 167 ? 80.224 14.533 25.796 1.00 12.03 167 LYS A CA 1
ATOM 1231 C C . LYS A 1 167 ? 81.242 13.459 26.161 1.00 11.26 167 LYS A C 1
ATOM 1232 O O . LYS A 1 167 ? 82.442 13.740 26.225 1.00 11.41 167 LYS A O 1
ATOM 1238 N N . TYR A 1 168 ? 80.768 12.248 26.439 1.00 10.79 168 TYR A N 1
ATOM 1239 C CA . TYR A 1 168 ? 81.664 11.170 26.828 1.00 11.42 168 TYR A CA 1
ATOM 1240 C C . TYR A 1 168 ? 82.344 10.643 25.574 1.00 11.91 168 TYR A C 1
ATOM 1241 O O . TYR A 1 168 ? 81.680 10.145 24.666 1.00 13.08 168 TYR A O 1
ATOM 1250 N N . ALA A 1 169 ? 83.667 10.749 25.531 1.00 11.47 169 ALA A N 1
ATOM 1251 C CA . ALA A 1 169 ? 84.418 10.328 24.354 1.00 11.57 169 ALA A CA 1
ATOM 1252 C C . ALA A 1 169 ? 85.436 9.215 24.555 1.00 11.56 169 ALA A C 1
ATOM 1253 O O . ALA A 1 169 ? 86.419 9.127 23.817 1.00 13.43 169 ALA A O 1
ATOM 1255 N N . ILE A 1 170 ? 85.217 8.377 25.561 1.00 12.16 170 ILE A N 1
ATOM 1256 C CA . ILE A 1 170 ? 86.099 7.235 25.797 1.00 10.84 170 ILE A CA 1
ATOM 1257 C C . ILE A 1 170 ? 85.242 6.074 25.309 1.00 12.01 170 ILE A C 1
ATOM 1258 O O . ILE A 1 170 ? 84.185 5.803 25.884 1.00 12.17 170 ILE A O 1
ATOM 1263 N N . ASN A 1 171 ? 85.676 5.403 24.246 1.00 10.32 171 ASN A N 1
ATOM 1264 C CA . ASN A 1 171 ? 84.889 4.307 23.696 1.00 10.73 171 ASN A CA 1
ATOM 1265 C C . ASN A 1 171 ? 85.034 3.010 24.470 1.00 12.17 171 ASN A C 1
ATOM 1266 O O . ASN A 1 171 ? 85.435 1.978 23.936 1.00 12.84 171 ASN A O 1
ATOM 1271 N N . ASP A 1 172 ? 84.675 3.086 25.747 1.00 11.86 172 ASP A N 1
ATOM 1272 C CA . ASP A 1 172 ? 84.732 1.951 26.656 1.00 11.91 172 ASP A CA 1
ATOM 1273 C C . ASP A 1 172 ? 83.293 1.831 27.155 1.00 11.51 172 ASP A C 1
ATOM 1274 O O . ASP A 1 172 ? 82.886 2.543 28.071 1.00 11.58 172 ASP A O 1
ATOM 1279 N N . LEU A 1 173 ? 82.517 0.941 26.544 1.00 12.49 173 LEU A N 1
ATOM 1280 C CA . LEU A 1 173 ? 81.115 0.799 26.906 1.00 12.71 173 LEU A CA 1
ATOM 1281 C C . LEU A 1 173 ? 80.858 0.448 28.366 1.00 12.93 173 LEU A C 1
ATOM 1282 O O . LEU A 1 173 ? 79.956 1.012 28.986 1.00 11.74 173 LEU A O 1
ATOM 1287 N N . PRO A 1 174 ? 81.627 -0.500 28.929 1.00 12.65 174 PRO A N 1
ATOM 1288 C CA . PRO A 1 174 ? 81.405 -0.842 30.338 1.00 11.64 174 PRO A CA 1
ATOM 1289 C C . PRO A 1 174 ? 81.623 0.382 31.231 1.00 12.68 174 PRO A C 1
ATOM 1290 O O . PRO A 1 174 ? 80.869 0.609 32.179 1.00 12.63 174 PRO A O 1
ATOM 1294 N N . ARG A 1 175 ? 82.658 1.167 30.935 1.00 12.16 175 ARG A N 1
ATOM 1295 C CA . ARG A 1 175 ? 82.933 2.374 31.718 1.00 12.69 175 ARG A CA 1
ATOM 1296 C C . ARG A 1 175 ? 81.788 3.374 31.623 1.00 12.91 175 ARG A C 1
ATOM 1297 O O . ARG A 1 175 ? 81.344 3.926 32.634 1.00 12.70 175 ARG A O 1
ATOM 1305 N N . PHE A 1 176 ? 81.326 3.620 30.401 1.00 12.31 176 PHE A N 1
ATOM 1306 C CA . PHE A 1 176 ? 80.241 4.569 30.177 1.00 11.93 176 PHE A CA 1
ATOM 1307 C C . PHE A 1 176 ? 78.960 4.120 30.872 1.00 11.94 176 PHE A C 1
ATOM 1308 O O . PHE A 1 176 ? 78.327 4.900 31.584 1.00 11.93 176 PHE A O 1
ATOM 1316 N N . ALA A 1 177 ? 78.581 2.862 30.669 1.00 12.08 177 ALA A N 1
ATOM 1317 C CA . ALA A 1 177 ? 77.367 2.340 31.284 1.00 12.63 177 ALA A CA 1
ATOM 1318 C C . ALA A 1 177 ? 77.426 2.535 32.795 1.00 13.39 177 ALA A C 1
ATOM 1319 O O . ALA A 1 177 ? 76.444 2.937 33.417 1.00 14.68 177 ALA A O 1
ATOM 1321 N N . LYS A 1 178 ? 78.586 2.253 33.379 1.00 13.19 178 LYS A N 1
ATOM 1322 C CA . LYS A 1 178 ? 78.765 2.398 34.818 1.00 14.10 178 LYS A CA 1
ATOM 1323 C C . LYS A 1 178 ? 78.691 3.847 35.309 1.00 15.51 178 LYS A C 1
ATOM 1324 O 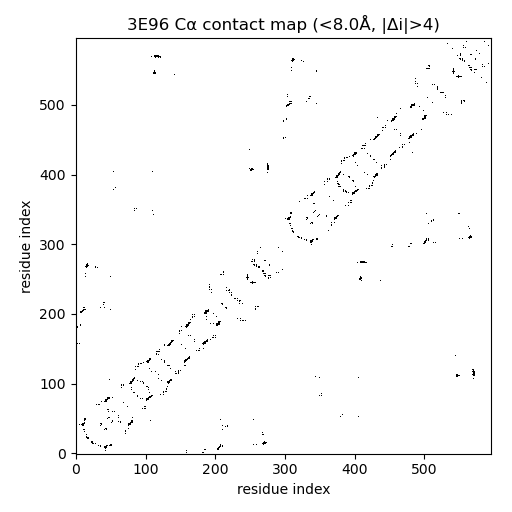O . LYS A 1 178 ? 78.008 4.134 36.299 1.00 14.22 178 LYS A O 1
ATOM 1330 N N . VAL A 1 179 ? 79.375 4.772 34.635 1.00 14.41 179 VAL A N 1
ATOM 1331 C CA . VAL A 1 179 ? 79.335 6.156 35.099 1.00 13.85 179 VAL A CA 1
ATOM 1332 C C . VAL A 1 179 ? 77.933 6.755 34.972 1.00 14.52 179 VAL A C 1
ATOM 1333 O O . VAL A 1 179 ? 77.516 7.545 35.818 1.00 14.77 179 VAL A O 1
ATOM 1337 N N . VAL A 1 180 ? 77.195 6.374 33.933 1.00 14.22 180 VAL A N 1
ATOM 1338 C CA . VAL A 1 180 ? 75.837 6.884 33.762 1.00 15.12 180 VAL A CA 1
ATOM 1339 C C . VAL A 1 180 ? 74.996 6.464 34.970 1.00 16.63 180 VAL A C 1
ATOM 1340 O O . VAL A 1 180 ? 74.145 7.215 35.444 1.00 16.83 180 VAL A O 1
ATOM 1344 N N . ARG A 1 181 ? 75.265 5.266 35.477 1.00 16.55 181 ARG A N 1
ATOM 1345 C CA . ARG A 1 181 ? 74.531 4.728 36.617 1.00 17.79 181 ARG A CA 1
ATOM 1346 C C . ARG A 1 181 ? 75.142 5.073 37.972 1.00 19.24 181 ARG A C 1
ATOM 1347 O O . ARG A 1 181 ? 74.647 4.641 39.012 1.00 21.01 181 ARG A O 1
ATOM 1355 N N . SER A 1 182 ? 76.204 5.869 37.965 1.00 18.57 182 SER A N 1
ATOM 1356 C CA . SER A 1 182 ? 76.861 6.262 39.206 1.00 19.59 182 SER A CA 1
ATOM 1357 C C . SER A 1 182 ? 76.521 7.701 39.568 1.00 21.21 182 SER A C 1
ATOM 1358 O O . SER A 1 182 ? 76.973 8.221 40.584 1.00 22.50 182 SER A O 1
ATOM 1361 N N . ILE A 1 183 ? 75.723 8.344 38.728 1.00 22.03 183 ILE A N 1
ATOM 1362 C CA . ILE A 1 183 ? 75.343 9.726 38.967 1.00 24.87 183 ILE A CA 1
ATOM 1363 C C . ILE A 1 183 ? 73.838 9.849 39.122 1.00 27.57 183 ILE A C 1
ATOM 1364 O O . ILE A 1 183 ? 73.081 9.532 38.203 1.00 29.02 183 ILE A O 1
ATOM 1369 N N . PRO A 1 184 ? 73.386 10.309 40.299 1.00 28.69 184 PRO A N 1
ATOM 1370 C CA . PRO A 1 184 ? 71.969 10.494 40.630 1.00 31.38 184 PRO A CA 1
ATOM 1371 C C . PRO A 1 184 ? 71.218 11.277 39.561 1.00 32.53 184 PRO A C 1
ATOM 1372 O O . PRO A 1 184 ? 71.765 12.201 38.960 1.00 33.82 184 PRO A O 1
ATOM 1376 N N . GLU A 1 185 ? 69.962 10.903 39.333 1.00 34.11 185 GLU A N 1
ATOM 1377 C CA . GLU A 1 185 ? 69.129 11.565 38.334 1.00 34.72 185 GLU A CA 1
ATOM 1378 C C . GLU A 1 185 ? 68.912 13.034 38.686 1.00 33.84 185 GLU A C 1
ATOM 1379 O O . GLU A 1 185 ? 68.688 13.866 37.804 1.00 33.95 185 GLU A O 1
ATOM 1385 N N . GLU A 1 186 ? 68.985 13.351 39.975 1.00 32.52 186 GLU A N 1
ATOM 1386 C CA . GLU A 1 186 ? 68.777 14.721 40.426 1.00 34.13 186 GLU A CA 1
ATOM 1387 C C . GLU A 1 186 ? 69.866 15.700 39.989 1.00 34.19 186 GLU A C 1
ATOM 1388 O O . GLU A 1 186 ? 69.811 16.879 40.334 1.00 34.17 186 GLU A O 1
ATOM 1394 N N . HIS A 1 187 ? 70.854 15.219 39.238 1.00 33.93 187 HIS A N 1
ATOM 1395 C CA . HIS A 1 187 ? 71.923 16.090 38.765 1.00 33.33 187 HIS A CA 1
ATOM 1396 C C . HIS A 1 187 ? 71.697 16.499 37.314 1.00 33.13 187 HIS A C 1
ATOM 1397 O O . HIS A 1 187 ? 72.411 17.341 36.766 1.00 33.35 187 HIS A O 1
ATOM 1404 N N . GLN A 1 188 ? 70.681 15.898 36.707 1.00 31.50 188 GLN A N 1
ATOM 1405 C CA . GLN A 1 188 ? 70.282 16.209 35.343 1.00 30.42 188 GLN A CA 1
ATOM 1406 C C . GLN A 1 188 ? 71.419 16.442 34.360 1.00 29.21 188 GLN A C 1
ATOM 1407 O O . GLN A 1 188 ? 71.566 17.536 33.812 1.00 29.13 188 GLN A O 1
ATOM 1413 N N . ILE A 1 189 ? 72.218 15.409 34.133 1.00 24.98 189 ILE A N 1
ATOM 1414 C CA . ILE A 1 189 ? 73.319 15.507 33.194 1.00 22.80 189 ILE A CA 1
ATOM 1415 C C . ILE A 1 189 ? 72.860 14.895 31.881 1.00 20.09 189 ILE A C 1
ATOM 1416 O O . ILE A 1 189 ? 72.314 13.792 31.869 1.00 19.04 189 ILE A O 1
ATOM 1421 N N . ALA A 1 190 ? 73.055 15.619 30.786 1.00 18.31 190 ALA A N 1
ATOM 1422 C CA . ALA A 1 190 ? 72.706 15.099 29.474 1.00 16.70 190 ALA A CA 1
ATOM 1423 C C . ALA A 1 190 ? 73.908 14.261 29.057 1.00 16.58 190 ALA A C 1
ATOM 1424 O O . ALA A 1 190 ? 75.011 14.788 28.924 1.00 17.16 190 ALA A O 1
ATOM 1426 N N . TRP A 1 191 ? 73.703 12.961 28.865 1.00 14.34 191 TRP A N 1
ATOM 1427 C CA . TRP A 1 191 ? 74.792 12.076 28.456 1.00 14.09 191 TRP A CA 1
ATOM 1428 C C . TRP A 1 191 ? 74.822 11.975 26.941 1.00 14.98 191 TRP A C 1
ATOM 1429 O O . TRP A 1 191 ? 73.920 11.409 26.320 1.00 15.20 191 TRP A O 1
ATOM 1440 N N . ILE A 1 192 ? 75.873 12.533 26.355 1.00 14.07 192 ILE A N 1
ATOM 1441 C CA . ILE A 1 192 ? 76.029 12.567 24.912 1.00 13.17 192 ILE A CA 1
ATOM 1442 C C . ILE A 1 192 ? 77.218 11.753 24.417 1.00 11.50 192 ILE A C 1
ATOM 1443 O O . ILE A 1 192 ? 78.325 11.873 24.943 1.00 11.43 192 ILE A O 1
ATOM 1448 N N . CYS A 1 193 ? 76.989 10.915 23.409 1.00 12.13 193 CYS A N 1
ATOM 1449 C CA . CYS A 1 193 ? 78.079 10.138 22.833 1.00 12.14 193 CYS A CA 1
ATOM 1450 C C . CYS A 1 193 ? 78.928 11.136 22.056 1.00 13.40 193 CYS A C 1
ATOM 1451 O O . CYS A 1 193 ? 78.472 11.725 21.070 1.00 12.79 193 CYS A O 1
ATOM 1454 N N . GLY A 1 194 ? 80.164 11.333 22.497 1.00 12.59 194 GLY A N 1
ATOM 1455 C CA . GLY A 1 194 ? 81.019 12.292 21.826 1.00 13.42 194 GLY A CA 1
ATOM 1456 C C . GLY A 1 194 ? 81.821 11.743 20.666 1.00 12.83 194 GLY A C 1
ATOM 1457 O O . GLY A 1 194 ? 82.637 12.464 20.095 1.00 14.11 194 GLY A O 1
ATOM 1458 N N . THR A 1 195 ? 81.585 10.486 20.299 1.00 12.11 195 THR A N 1
ATOM 1459 C CA . THR A 1 195 ? 82.338 9.883 19.208 1.00 12.38 195 THR A CA 1
ATOM 1460 C C . THR A 1 195 ? 81.541 9.594 17.940 1.00 14.17 195 THR A C 1
ATOM 1461 O O . THR A 1 195 ? 81.944 8.780 17.105 1.00 12.77 195 THR A O 1
ATOM 1465 N N . ALA A 1 196 ? 80.405 10.274 17.819 1.00 12.69 196 ALA A N 1
ATOM 1466 C CA . ALA A 1 196 ? 79.541 10.215 16.644 1.00 13.42 196 ALA A CA 1
ATOM 1467 C C . ALA A 1 196 ? 78.788 8.932 16.298 1.00 13.85 196 ALA A C 1
ATOM 1468 O O . ALA A 1 196 ? 78.716 7.991 17.093 1.00 12.01 196 ALA A O 1
ATOM 1470 N N . GLU A 1 197 ? 78.241 8.919 15.080 1.00 13.71 197 GLU A N 1
ATOM 1471 C CA . GLU A 1 197 ? 77.412 7.829 14.575 1.00 14.24 197 GLU A CA 1
ATOM 1472 C C . GLU A 1 197 ? 77.916 6.399 14.636 1.00 13.54 197 GLU A C 1
ATOM 1473 O O . GLU A 1 197 ? 77.115 5.480 14.819 1.00 14.73 197 GLU A O 1
ATOM 1479 N N . LYS A 1 198 ? 79.217 6.194 14.473 1.00 12.89 198 LYS A N 1
ATOM 1480 C CA . LYS A 1 198 ? 79.752 4.841 14.531 1.00 13.02 198 LYS A CA 1
ATOM 1481 C C . LYS A 1 198 ? 79.516 4.250 15.916 1.00 12.96 198 LYS A C 1
ATOM 1482 O O . LYS A 1 198 ? 79.229 3.061 16.061 1.00 11.93 198 LYS A O 1
ATOM 1488 N N . TRP A 1 199 ? 79.618 5.095 16.935 1.00 12.34 199 TRP A N 1
ATOM 1489 C CA . TRP A 1 199 ? 79.452 4.634 18.306 1.00 12.46 199 TRP A CA 1
ATOM 1490 C C . TRP A 1 199 ? 78.098 4.873 18.950 1.00 11.75 199 TRP A C 1
ATOM 1491 O O . TRP A 1 199 ? 77.749 4.207 19.921 1.00 11.63 199 TRP A O 1
ATOM 1502 N N . ALA A 1 200 ? 77.331 5.807 18.398 1.00 13.20 200 ALA A N 1
ATOM 1503 C CA . ALA A 1 200 ? 76.030 6.171 18.942 1.00 13.54 200 ALA A CA 1
ATOM 1504 C C . ALA A 1 200 ? 75.073 5.035 19.319 1.00 13.14 200 ALA A C 1
ATOM 1505 O O . ALA A 1 200 ? 74.496 5.046 20.408 1.00 13.45 200 ALA A O 1
ATOM 1507 N N . PRO A 1 201 ? 74.889 4.039 18.436 1.00 12.27 201 PRO A N 1
ATOM 1508 C CA . PRO A 1 201 ? 73.970 2.950 18.786 1.00 12.77 201 PRO A CA 1
ATOM 1509 C C . PRO A 1 201 ? 74.351 2.241 20.085 1.00 12.80 201 PRO A C 1
ATOM 1510 O O . PRO A 1 201 ? 73.496 1.939 20.922 1.00 12.52 201 PRO A O 1
ATOM 1514 N N . PHE A 1 202 ? 75.642 1.977 20.237 1.00 12.90 202 PHE A N 1
ATOM 1515 C CA . PHE A 1 202 ? 76.154 1.289 21.415 1.00 12.45 202 PHE A CA 1
ATOM 1516 C C . PHE A 1 202 ? 76.022 2.155 22.664 1.00 12.11 202 PHE A C 1
ATOM 1517 O O . PHE A 1 202 ? 75.616 1.665 23.722 1.00 12.86 202 PHE A O 1
ATOM 1525 N N . PHE A 1 203 ? 76.367 3.435 22.545 1.00 11.96 203 PHE A N 1
ATOM 1526 C CA . PHE A 1 203 ? 76.252 4.353 23.676 1.00 12.29 203 PHE A CA 1
ATOM 1527 C C . PHE A 1 203 ? 74.782 4.518 24.058 1.00 12.08 203 PHE A C 1
ATOM 1528 O O . PHE A 1 203 ? 74.436 4.556 25.239 1.00 12.81 203 PHE A O 1
ATOM 1536 N N . TRP A 1 204 ? 73.918 4.613 23.052 1.00 12.47 204 TRP A N 1
ATOM 1537 C CA . TRP A 1 204 ? 72.489 4.787 23.292 1.00 14.49 204 TRP A CA 1
ATOM 1538 C C . TRP A 1 204 ? 71.946 3.652 24.148 1.00 15.80 204 TRP A C 1
ATOM 1539 O O . TRP A 1 204 ? 71.259 3.888 25.145 1.00 16.18 204 TRP A O 1
ATOM 1550 N N . HIS A 1 205 ? 72.254 2.419 23.757 1.00 15.67 205 HIS A N 1
ATOM 1551 C CA . HIS A 1 205 ? 71.805 1.254 24.510 1.00 16.36 205 HIS A CA 1
ATOM 1552 C C . HIS A 1 205 ? 72.280 1.341 25.958 1.00 16.94 205 HIS A C 1
ATOM 1553 O O . HIS A 1 205 ? 71.572 0.925 26.879 1.00 15.36 205 HIS A O 1
ATOM 1560 N N . ALA A 1 206 ? 73.472 1.904 26.147 1.00 16.06 206 ALA A N 1
ATOM 1561 C CA . ALA A 1 206 ? 74.077 2.030 27.473 1.00 16.77 206 ALA A CA 1
ATOM 1562 C C . ALA A 1 206 ? 73.641 3.237 28.300 1.00 16.43 206 ALA A C 1
ATOM 1563 O O . ALA A 1 206 ? 74.045 3.365 29.455 1.00 17.44 206 ALA A O 1
ATOM 1565 N N . GLY A 1 207 ? 72.840 4.128 27.720 1.00 15.54 207 GLY A N 1
ATOM 1566 C CA . GLY A 1 207 ? 72.378 5.279 28.478 1.00 15.75 207 GLY A CA 1
ATOM 1567 C C . GLY A 1 207 ? 72.462 6.650 27.832 1.00 15.87 207 GLY A C 1
ATOM 1568 O O . GLY A 1 207 ? 71.882 7.606 28.351 1.00 16.27 207 GLY A O 1
ATOM 1569 N N . ALA A 1 208 ? 73.171 6.771 26.715 1.00 14.17 208 ALA A N 1
ATOM 1570 C CA . ALA A 1 208 ? 73.288 8.070 26.052 1.00 14.47 208 ALA A CA 1
ATOM 1571 C C . ALA A 1 208 ? 71.960 8.480 25.424 1.00 15.82 208 ALA A C 1
ATOM 1572 O O . ALA A 1 208 ? 71.205 7.631 24.948 1.00 14.81 208 ALA A O 1
ATOM 1574 N N . LYS A 1 209 ? 71.675 9.779 25.431 1.00 15.90 209 LYS A N 1
ATOM 1575 C CA . LYS A 1 209 ? 70.437 10.291 24.845 1.00 15.92 209 LYS A CA 1
ATOM 1576 C C . LYS A 1 209 ? 70.710 11.324 23.758 1.00 15.52 209 LYS A C 1
ATOM 1577 O O . LYS A 1 209 ? 69.808 12.053 23.327 1.00 15.08 209 LYS A O 1
ATOM 1583 N N . GLY A 1 210 ? 71.960 11.378 23.318 1.00 13.81 210 GLY A N 1
ATOM 1584 C CA . GLY A 1 210 ? 72.343 12.304 22.269 1.00 12.84 210 GLY A CA 1
ATOM 1585 C C . GLY A 1 210 ? 73.697 11.907 21.722 1.00 13.51 210 GLY A C 1
ATOM 1586 O O . GLY A 1 210 ? 74.366 11.039 22.289 1.00 12.28 210 GLY A O 1
ATOM 1587 N N . PHE A 1 211 ? 74.108 12.521 20.619 1.00 11.65 211 PHE A N 1
ATOM 1588 C CA . PHE A 1 211 ? 75.411 12.214 20.049 1.00 12.72 211 PHE A CA 1
ATOM 1589 C C . PHE A 1 211 ? 75.907 13.344 19.161 1.00 14.43 211 PHE A C 1
ATOM 1590 O O . PHE A 1 211 ? 75.112 14.118 18.619 1.00 14.05 211 PHE A O 1
ATOM 1598 N N . THR A 1 212 ? 77.225 13.463 19.045 1.00 13.57 212 THR A N 1
ATOM 1599 C CA . THR A 1 212 ? 77.812 14.504 18.210 1.00 14.11 212 THR A CA 1
ATOM 1600 C C . THR A 1 212 ? 77.875 13.975 16.784 1.00 13.48 212 THR A C 1
ATOM 1601 O O . THR A 1 212 ? 77.751 12.772 16.556 1.00 14.09 212 THR A O 1
ATOM 1605 N N . SER A 1 213 ? 78.058 14.871 15.823 1.00 14.01 213 SER A N 1
ATOM 1606 C CA . SER A 1 213 ? 78.127 14.457 14.432 1.00 14.22 213 SER A CA 1
ATOM 1607 C C . SER A 1 213 ? 78.861 15.449 13.550 1.00 14.48 213 SER A C 1
ATOM 1608 O O . SER A 1 213 ? 78.631 16.655 13.624 1.00 14.50 213 SER A O 1
ATOM 1611 N N . GLY A 1 214 ? 79.753 14.920 12.720 1.00 13.86 214 GLY A N 1
ATOM 1612 C CA . GLY A 1 214 ? 80.482 15.742 11.776 1.00 14.21 214 GLY A CA 1
ATOM 1613 C C . GLY A 1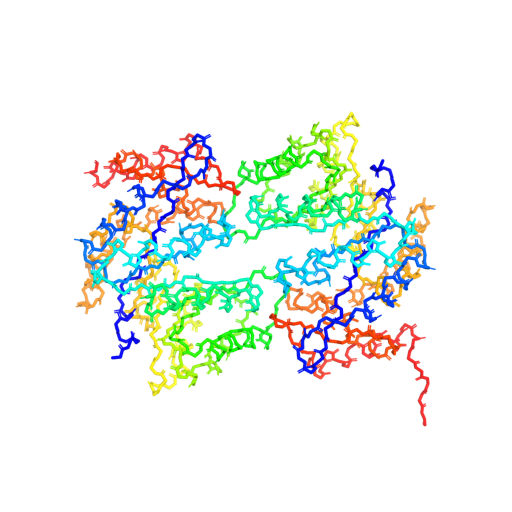 214 ? 79.851 15.499 10.414 1.00 15.18 214 GLY A C 1
ATOM 1614 O O . GLY A 1 214 ? 79.993 16.301 9.490 1.00 14.80 214 GLY A O 1
ATOM 1615 N N . LEU A 1 215 ? 79.142 14.376 10.302 1.00 14.86 215 LEU A N 1
ATOM 1616 C CA . LEU A 1 215 ? 78.470 13.997 9.059 1.00 15.02 215 LEU A CA 1
ATOM 1617 C C . LEU A 1 215 ? 77.408 15.022 8.655 1.00 15.51 215 LEU A C 1
ATOM 1618 O O . LEU A 1 215 ? 77.103 15.176 7.463 1.00 16.41 215 LEU A O 1
ATOM 1623 N N . VAL A 1 216 ? 76.844 15.718 9.639 1.00 13.76 216 VAL A N 1
ATOM 1624 C CA . VAL A 1 216 ? 75.826 16.731 9.358 1.00 14.11 216 VAL A CA 1
ATOM 1625 C C . VAL A 1 216 ? 76.348 17.840 8.444 1.00 15.06 216 VAL A C 1
ATOM 1626 O O . VAL A 1 216 ? 75.560 18.595 7.872 1.00 14.43 216 VAL A O 1
ATOM 1630 N N . ASN A 1 217 ? 77.671 17.947 8.316 1.00 15.59 217 ASN A N 1
ATOM 1631 C CA . ASN A 1 217 ? 78.278 18.967 7.458 1.00 16.43 217 ASN A CA 1
ATOM 1632 C C . ASN A 1 217 ? 77.993 18.714 5.980 1.00 17.89 217 ASN A C 1
ATOM 1633 O O . ASN A 1 217 ? 78.066 19.634 5.160 1.00 16.96 217 ASN A O 1
ATOM 1638 N N . LEU A 1 218 ? 77.678 17.469 5.637 1.00 17.91 218 LEU A N 1
ATOM 1639 C CA . LEU A 1 218 ? 77.382 17.129 4.248 1.00 18.34 218 LEU A CA 1
ATOM 1640 C C . LEU A 1 218 ? 76.039 16.428 4.071 1.00 19.48 218 LEU A C 1
ATOM 1641 O O . LEU A 1 218 ? 75.332 16.677 3.093 1.00 19.81 218 LEU A O 1
ATOM 1646 N N . LEU A 1 219 ? 75.681 15.566 5.018 1.00 18.59 219 LEU A N 1
ATOM 1647 C CA . LEU A 1 219 ? 74.430 14.815 4.933 1.00 19.41 219 LEU A CA 1
ATOM 1648 C C . LEU A 1 219 ? 73.696 14.766 6.268 1.00 18.45 219 LEU A C 1
ATOM 1649 O O . LEU A 1 219 ? 73.573 13.709 6.884 1.00 17.29 219 LEU A O 1
ATOM 1654 N N . PRO A 1 220 ? 73.178 15.911 6.725 1.00 18.64 220 PRO A N 1
ATOM 1655 C CA . PRO A 1 220 ? 72.464 15.944 8.002 1.00 18.42 220 PRO A CA 1
ATOM 1656 C C . PRO A 1 220 ? 71.275 14.987 8.080 1.00 19.61 220 PRO A C 1
ATOM 1657 O O . PRO A 1 220 ? 70.915 14.527 9.161 1.00 19.81 220 PRO A O 1
ATOM 1661 N N . GLN A 1 221 ? 70.679 14.678 6.933 1.00 20.89 221 GLN A N 1
ATOM 1662 C CA . GLN A 1 221 ? 69.528 13.773 6.880 1.00 22.65 221 GLN A CA 1
ATOM 1663 C C . GLN A 1 221 ? 69.846 12.396 7.474 1.00 21.65 221 GLN A C 1
ATOM 1664 O O . GLN A 1 221 ? 69.023 11.803 8.173 1.00 20.37 221 GLN A O 1
ATOM 1670 N N . LYS A 1 222 ? 71.036 11.881 7.178 1.00 20.89 222 LYS A N 1
ATOM 1671 C CA . LYS A 1 222 ? 71.441 10.573 7.685 1.00 20.51 222 LYS A CA 1
ATOM 1672 C C . LYS A 1 222 ? 71.561 10.541 9.205 1.00 19.41 222 LYS A C 1
ATOM 1673 O O . LYS A 1 222 ? 71.195 9.550 9.840 1.00 17.39 222 LYS A O 1
ATOM 1679 N N . ALA A 1 223 ? 72.070 11.624 9.787 1.00 18.43 223 ALA A N 1
ATOM 1680 C CA . ALA A 1 223 ? 72.214 11.705 11.236 1.00 17.59 223 ALA A CA 1
ATOM 1681 C C . ALA A 1 223 ? 70.828 11.765 11.871 1.00 17.61 223 ALA A C 1
ATOM 1682 O O . ALA A 1 223 ? 70.555 11.099 12.873 1.00 18.31 223 ALA A O 1
ATOM 1684 N N . VAL A 1 224 ? 69.947 12.574 11.291 1.00 17.67 224 VAL A N 1
ATOM 1685 C CA . VAL A 1 224 ? 68.596 12.686 11.820 1.00 18.66 224 VAL A CA 1
ATOM 1686 C C . VAL A 1 224 ? 67.880 11.336 11.780 1.00 18.21 224 VAL A C 1
ATOM 1687 O O . VAL A 1 224 ? 67.166 10.981 12.713 1.00 19.62 224 VAL A O 1
ATOM 1691 N N . GLU A 1 225 ? 68.076 10.581 10.704 1.00 19.73 225 GLU A N 1
ATOM 1692 C CA . GLU A 1 225 ? 67.446 9.268 10.585 1.00 21.40 225 GLU A CA 1
ATOM 1693 C C . GLU A 1 225 ? 67.922 8.363 11.719 1.00 19.27 225 GLU A C 1
ATOM 1694 O O . GLU A 1 225 ? 67.138 7.613 12.306 1.00 17.94 225 GLU A O 1
ATOM 1700 N N . MET A 1 226 ? 69.213 8.444 12.026 1.00 18.05 226 MET A N 1
ATOM 1701 C CA . MET A 1 226 ? 69.789 7.645 13.099 1.00 17.79 226 MET A CA 1
ATOM 1702 C C . MET A 1 226 ? 69.132 8.009 14.426 1.00 16.85 226 MET A C 1
ATOM 1703 O O . MET A 1 226 ? 68.691 7.135 15.171 1.00 17.04 226 MET A O 1
ATOM 1708 N N . LEU A 1 227 ? 69.068 9.305 14.717 1.00 16.99 227 LEU A N 1
ATOM 1709 C CA . LEU A 1 227 ? 68.464 9.782 15.960 1.00 16.70 227 LEU A CA 1
ATOM 1710 C C . LEU A 1 227 ? 67.017 9.319 16.119 1.00 17.28 227 LEU A C 1
ATOM 1711 O O . LEU A 1 227 ? 66.624 8.833 17.179 1.00 16.05 227 LEU A O 1
ATOM 1716 N N . GLU A 1 228 ? 66.223 9.471 15.063 1.00 17.95 228 GLU A N 1
ATOM 1717 C CA . GLU A 1 228 ? 64.821 9.074 15.122 1.00 18.47 228 GLU A CA 1
ATOM 1718 C C . GLU A 1 228 ? 64.654 7.571 15.324 1.00 18.00 228 GLU A C 1
ATOM 1719 O O . GLU A 1 228 ? 63.784 7.134 16.078 1.00 18.09 228 GLU A O 1
ATOM 1725 N N . ALA A 1 229 ? 65.494 6.784 14.660 1.00 17.96 229 ALA A N 1
ATOM 1726 C CA . ALA A 1 229 ? 65.436 5.331 14.790 1.00 17.66 229 ALA A CA 1
ATOM 1727 C C . ALA A 1 229 ? 65.783 4.930 16.220 1.00 17.20 229 ALA A C 1
ATOM 1728 O O . ALA A 1 229 ? 65.147 4.052 16.798 1.00 16.45 229 ALA A O 1
ATOM 1730 N N . LEU A 1 230 ? 66.792 5.579 16.794 1.00 17.06 230 LEU A N 1
ATOM 1731 C CA . LEU A 1 230 ? 67.194 5.274 18.160 1.00 17.35 230 LEU A CA 1
ATOM 1732 C C . LEU A 1 230 ? 66.079 5.635 19.142 1.00 17.94 230 LEU A C 1
ATOM 1733 O O . LEU A 1 230 ? 65.743 4.852 20.033 1.00 18.50 230 LEU A O 1
ATOM 1738 N N . ARG A 1 231 ? 65.506 6.820 18.972 1.00 18.57 231 ARG A N 1
ATOM 1739 C CA . ARG A 1 231 ? 64.430 7.273 19.846 1.00 19.57 231 ARG A CA 1
ATOM 1740 C C . ARG A 1 231 ? 63.195 6.387 19.726 1.00 20.40 231 ARG A C 1
ATOM 1741 O O . ARG A 1 231 ? 62.474 6.188 20.702 1.00 21.69 231 ARG A O 1
ATOM 1749 N N . ASN A 1 232 ? 62.953 5.858 18.529 1.00 21.35 232 ASN A N 1
ATOM 1750 C CA . ASN A 1 232 ? 61.794 4.997 18.305 1.00 23.59 232 ASN A CA 1
ATOM 1751 C C . ASN A 1 232 ? 62.045 3.550 18.704 1.00 24.78 232 ASN A C 1
ATOM 1752 O O . ASN A 1 232 ? 61.138 2.722 18.636 1.00 24.30 232 ASN A O 1
ATOM 1757 N N . ASN A 1 233 ? 63.270 3.242 19.116 1.00 25.20 233 ASN A N 1
ATOM 1758 C CA . ASN A 1 233 ? 63.608 1.880 19.513 1.00 26.75 233 ASN A CA 1
ATOM 1759 C C . ASN A 1 233 ? 63.418 0.929 18.336 1.00 26.70 233 ASN A C 1
ATOM 1760 O O . ASN A 1 233 ? 63.055 -0.231 18.519 1.00 27.33 233 ASN A O 1
ATOM 1765 N N . ASP A 1 234 ? 63.655 1.438 17.128 1.00 26.13 234 ASP A N 1
ATOM 1766 C CA . ASP A 1 234 ? 63.526 0.657 15.898 1.00 26.13 234 ASP A CA 1
ATOM 1767 C C . ASP A 1 234 ? 64.894 0.065 15.570 1.00 25.45 234 ASP A C 1
ATOM 1768 O O . ASP A 1 234 ? 65.603 0.568 14.701 1.00 24.59 234 ASP A O 1
ATOM 1773 N N . ASN A 1 235 ? 65.256 -1.008 16.264 1.00 26.44 235 ASN A N 1
ATOM 1774 C CA . ASN A 1 235 ? 66.555 -1.647 16.071 1.00 26.55 235 ASN A CA 1
ATOM 1775 C C . ASN A 1 235 ? 66.912 -1.958 14.621 1.00 24.77 235 ASN A C 1
ATOM 1776 O O . ASN A 1 235 ? 68.034 -1.706 14.195 1.00 22.51 235 ASN A O 1
ATOM 1781 N N . ASP A 1 236 ? 65.969 -2.509 13.864 1.00 24.04 236 ASP A N 1
ATOM 1782 C CA . ASP A 1 236 ? 66.223 -2.830 12.462 1.00 23.84 236 ASP A CA 1
ATOM 1783 C C . ASP A 1 236 ? 66.690 -1.604 11.688 1.00 22.50 236 ASP A C 1
ATOM 1784 O O . ASP A 1 236 ? 67.668 -1.664 10.940 1.00 21.90 236 ASP A O 1
ATOM 1789 N N . ALA A 1 237 ? 65.981 -0.495 11.866 1.00 21.42 237 ALA A N 1
ATOM 1790 C CA . ALA A 1 237 ? 66.320 0.748 11.187 1.00 20.30 237 ALA A CA 1
ATOM 1791 C C . ALA A 1 237 ? 67.667 1.267 11.684 1.00 18.70 237 ALA A C 1
ATOM 1792 O O . ALA A 1 237 ? 68.491 1.736 10.900 1.00 17.44 237 ALA A O 1
ATOM 1794 N N . VAL A 1 238 ? 67.885 1.175 12.991 1.00 18.08 238 VAL A N 1
ATOM 1795 C CA . VAL A 1 238 ? 69.140 1.638 13.583 1.00 17.73 238 VAL A CA 1
ATOM 1796 C C . VAL A 1 238 ? 70.347 0.969 12.938 1.00 17.32 238 VAL A C 1
ATOM 1797 O O . VAL A 1 238 ? 71.274 1.637 12.497 1.00 17.97 238 VAL A O 1
ATOM 1801 N N . TRP A 1 239 ? 70.336 -0.357 12.882 1.00 17.68 239 TRP A N 1
ATOM 1802 C CA . TRP A 1 239 ? 71.461 -1.071 12.303 1.00 18.13 239 TRP A CA 1
ATOM 1803 C C . TRP A 1 239 ? 71.602 -0.802 10.814 1.00 18.37 239 TRP A C 1
ATOM 1804 O O . TRP A 1 239 ? 72.717 -0.749 10.295 1.00 17.07 239 TRP A O 1
ATOM 1815 N N . ARG A 1 240 ? 70.480 -0.614 10.124 1.00 18.76 240 ARG A N 1
ATOM 1816 C CA . ARG A 1 240 ? 70.538 -0.325 8.697 1.00 19.51 240 ARG A CA 1
ATOM 1817 C C . ARG A 1 240 ? 71.275 0.991 8.462 1.00 18.14 240 ARG A C 1
ATOM 1818 O O . ARG A 1 240 ? 72.212 1.058 7.663 1.00 17.51 240 ARG A O 1
ATOM 1826 N N . ILE A 1 241 ? 70.857 2.039 9.166 1.00 17.31 241 ILE A N 1
ATOM 1827 C CA . ILE A 1 241 ? 71.489 3.339 9.001 1.00 18.46 241 ILE A CA 1
ATOM 1828 C C . ILE A 1 241 ? 72.936 3.287 9.477 1.00 17.27 241 ILE A C 1
ATOM 1829 O O . ILE A 1 241 ? 73.813 3.914 8.884 1.00 17.76 241 ILE A O 1
ATOM 1834 N N . TRP A 1 242 ? 73.187 2.520 10.534 1.00 16.94 242 TRP A N 1
ATOM 1835 C CA . TRP A 1 242 ? 74.546 2.382 11.058 1.00 16.49 242 TRP A CA 1
ATOM 1836 C C . TRP A 1 242 ? 75.468 1.759 10.002 1.00 15.96 242 TRP A C 1
ATOM 1837 O O . TRP A 1 242 ? 76.539 2.288 9.721 1.00 15.74 242 TRP A O 1
ATOM 1848 N N . GLU A 1 243 ? 75.059 0.635 9.416 1.00 16.83 243 GLU A N 1
ATOM 1849 C CA . GLU A 1 243 ? 75.889 -0.006 8.394 1.00 16.56 243 GLU A CA 1
ATOM 1850 C C . GLU A 1 243 ? 76.150 0.946 7.237 1.00 15.93 243 GLU A C 1
ATOM 1851 O O . GLU A 1 243 ? 77.216 0.923 6.623 1.00 15.96 243 GLU A O 1
ATOM 1857 N N . ASP A 1 244 ? 75.162 1.780 6.941 1.00 17.55 244 ASP A N 1
ATOM 1858 C CA . ASP A 1 244 ? 75.262 2.748 5.853 1.00 19.28 244 ASP A CA 1
ATOM 1859 C C . ASP A 1 244 ? 76.300 3.836 6.140 1.00 20.32 244 ASP A C 1
ATOM 1860 O O . ASP A 1 244 ? 77.044 4.254 5.252 1.00 18.07 244 ASP A O 1
ATOM 1865 N N . ILE A 1 245 ? 76.353 4.272 7.394 1.00 18.85 245 ILE A N 1
ATOM 1866 C CA . ILE A 1 245 ? 77.253 5.344 7.812 1.00 19.71 245 ILE A CA 1
ATOM 1867 C C . ILE A 1 245 ? 78.661 4.964 8.278 1.00 18.94 245 ILE A C 1
ATOM 1868 O O . ILE A 1 245 ? 79.621 5.693 8.016 1.00 17.84 245 ILE A O 1
ATOM 1873 N N . VAL A 1 246 ? 78.793 3.835 8.964 1.00 18.96 246 VAL A N 1
ATOM 1874 C CA . VAL A 1 246 ? 80.094 3.445 9.504 1.00 19.35 246 VAL A CA 1
ATOM 1875 C C . VAL A 1 246 ? 81.315 3.475 8.567 1.00 18.89 246 VAL A C 1
ATOM 1876 O O . VAL A 1 246 ? 82.414 3.814 9.007 1.00 18.25 246 VAL A O 1
ATOM 1880 N N . PRO A 1 247 ? 81.156 3.131 7.274 1.00 19.11 247 PRO A N 1
ATOM 1881 C CA . PRO A 1 247 ? 82.356 3.186 6.426 1.00 19.05 247 PRO A CA 1
ATOM 1882 C C . PRO A 1 247 ? 82.925 4.604 6.331 1.00 18.07 247 PRO A C 1
ATOM 1883 O O . PRO A 1 247 ? 84.134 4.791 6.217 1.00 16.44 247 PRO A O 1
ATOM 1887 N N . PHE A 1 248 ? 82.044 5.598 6.378 1.00 17.60 248 PHE A N 1
ATOM 1888 C CA . PHE A 1 248 ? 82.461 6.997 6.312 1.00 18.45 248 PHE A CA 1
ATOM 1889 C C . PHE A 1 248 ? 83.231 7.337 7.588 1.00 17.36 248 PHE A C 1
ATOM 1890 O O . PHE A 1 248 ? 84.280 7.977 7.545 1.00 17.38 248 PHE A O 1
ATOM 1898 N N . GLU A 1 249 ? 82.698 6.903 8.725 1.00 16.93 249 GLU A N 1
ATOM 1899 C CA . GLU A 1 249 ? 83.347 7.166 10.002 1.00 16.25 249 GLU A CA 1
ATOM 1900 C C . GLU A 1 249 ? 84.678 6.422 10.110 1.00 15.61 249 GLU A C 1
ATOM 1901 O O . GLU A 1 249 ? 85.635 6.938 10.689 1.00 14.41 249 GLU A O 1
ATOM 1907 N N . ASP A 1 250 ? 84.742 5.217 9.545 1.00 17.15 250 ASP A N 1
ATOM 1908 C CA . ASP A 1 250 ? 85.982 4.440 9.568 1.00 18.37 250 ASP A CA 1
ATOM 1909 C C . ASP A 1 250 ? 87.056 5.174 8.776 1.00 18.61 250 ASP A C 1
ATOM 1910 O O . ASP A 1 250 ? 88.221 5.215 9.171 1.00 16.53 250 ASP A O 1
ATOM 1915 N N . LEU A 1 251 ? 86.659 5.749 7.647 1.00 17.53 251 LEU A N 1
ATOM 1916 C CA . LEU A 1 251 ? 87.594 6.477 6.802 1.00 16.80 251 LEU A CA 1
ATOM 1917 C C . LEU A 1 251 ? 88.109 7.717 7.535 1.00 14.76 251 LEU A C 1
ATOM 1918 O O . LEU A 1 251 ? 89.292 8.042 7.465 1.00 15.86 251 LEU A O 1
ATOM 1923 N N . ARG A 1 252 ? 87.218 8.403 8.242 1.00 14.76 252 ARG A N 1
ATOM 1924 C CA . ARG A 1 252 ? 87.600 9.592 8.998 1.00 14.26 252 ARG A CA 1
ATOM 1925 C C . ARG A 1 252 ? 88.590 9.224 10.100 1.00 14.41 252 ARG A C 1
ATOM 1926 O O . ARG A 1 252 ? 89.467 10.014 10.451 1.00 13.94 252 ARG A O 1
ATOM 1934 N N . GLY A 1 253 ? 88.440 8.020 10.640 1.00 15.68 253 GLY A N 1
ATOM 1935 C CA . GLY A 1 253 ? 89.308 7.572 11.719 1.00 15.93 253 GLY A CA 1
ATOM 1936 C C . GLY A 1 253 ? 90.702 7.105 11.343 1.00 16.39 253 GLY A C 1
ATOM 1937 O O . GLY A 1 253 ? 91.510 6.823 12.230 1.00 15.94 253 GLY A O 1
ATOM 1938 N N . LYS A 1 254 ? 91.004 7.022 10.048 1.00 16.00 254 LYS A N 1
ATOM 1939 C CA . LYS A 1 254 ? 92.327 6.569 9.615 1.00 16.97 254 LYS A CA 1
ATOM 1940 C C . LYS A 1 254 ? 93.460 7.446 10.147 1.00 16.63 254 LYS A C 1
ATOM 1941 O O . LYS A 1 254 ? 93.282 8.643 10.376 1.00 16.17 254 LYS A O 1
ATOM 1947 N N . TYR A 1 255 ? 94.625 6.830 10.333 1.00 16.94 255 TYR A N 1
ATOM 1948 C CA . TYR A 1 255 ? 95.820 7.513 10.826 1.00 17.68 255 TYR A CA 1
ATOM 1949 C C . TYR A 1 255 ? 95.597 8.089 12.220 1.00 17.47 255 TYR A C 1
ATOM 1950 O O . TYR A 1 255 ? 95.947 9.238 12.494 1.00 16.08 255 TYR A O 1
ATOM 1959 N N . ASN A 1 256 ? 95.010 7.286 13.102 1.00 17.48 256 ASN A N 1
ATOM 1960 C CA . ASN A 1 256 ? 94.749 7.730 14.469 1.00 18.90 256 ASN A CA 1
ATOM 1961 C C . ASN A 1 256 ? 93.927 9.025 14.465 1.00 18.85 256 ASN A C 1
ATOM 1962 O O . ASN A 1 256 ? 94.235 9.976 15.188 1.00 16.86 256 ASN A O 1
ATOM 1967 N N . GLN A 1 257 ? 92.880 9.036 13.639 1.00 18.33 257 GLN A N 1
ATOM 1968 C CA . GLN A 1 257 ? 91.960 10.170 13.495 1.00 18.37 257 GLN A CA 1
ATOM 1969 C C . GLN A 1 257 ? 92.506 11.355 12.700 1.00 16.77 257 GLN A C 1
ATOM 1970 O O . GLN A 1 257 ? 91.861 12.401 12.626 1.00 15.27 257 GLN A O 1
ATOM 1976 N N . GLY A 1 258 ? 93.681 11.200 12.102 1.00 15.81 258 GLY A N 1
ATOM 1977 C CA . GLY A 1 258 ? 94.239 12.294 11.326 1.00 15.37 258 GLY A CA 1
ATOM 1978 C C . GLY A 1 258 ? 93.336 12.696 10.168 1.00 13.86 258 GLY A C 1
ATOM 1979 O O . GLY A 1 258 ? 93.333 13.855 9.751 1.00 11.87 258 GLY A O 1
ATOM 1980 N N . ASN A 1 259 ? 92.567 11.733 9.661 1.00 14.05 259 ASN A N 1
ATOM 1981 C CA . ASN A 1 259 ? 91.641 11.938 8.536 1.00 15.22 259 ASN A CA 1
ATOM 1982 C C . ASN A 1 259 ? 90.282 12.495 8.949 1.00 15.19 259 ASN A C 1
ATOM 1983 O O . ASN A 1 259 ? 89.425 12.732 8.093 1.00 14.41 259 ASN A O 1
ATOM 1988 N N . ASN A 1 260 ? 90.084 12.703 10.247 1.00 14.29 260 ASN A N 1
ATOM 1989 C CA . ASN A 1 260 ? 88.795 13.135 10.770 1.00 15.31 260 ASN A CA 1
ATOM 1990 C C . ASN A 1 260 ? 88.087 14.292 10.076 1.00 15.43 260 ASN A C 1
ATOM 1991 O O . ASN A 1 260 ? 86.906 14.185 9.752 1.00 14.69 260 ASN A O 1
ATOM 1996 N N . VAL A 1 261 ? 88.790 15.396 9.852 1.00 13.72 261 VAL A N 1
ATOM 1997 C CA . VAL A 1 261 ? 88.158 16.540 9.205 1.00 14.92 261 VAL A CA 1
ATOM 1998 C C . VAL A 1 261 ? 88.416 16.599 7.699 1.00 14.74 261 VAL A C 1
ATOM 1999 O O . VAL A 1 261 ? 87.514 16.930 6.926 1.00 15.53 261 VAL A O 1
ATOM 2003 N N . VAL A 1 262 ? 89.630 16.259 7.276 1.00 15.21 262 VAL A N 1
ATOM 2004 C CA . VAL A 1 262 ? 89.963 16.309 5.855 1.00 15.83 262 VAL A CA 1
ATOM 2005 C C . VAL A 1 262 ? 89.071 15.395 5.007 1.00 16.23 262 VAL A C 1
ATOM 2006 O O . VAL A 1 262 ? 88.774 15.708 3.853 1.00 15.59 262 VAL A O 1
ATOM 2010 N N . VAL A 1 263 ? 88.629 14.273 5.569 1.00 16.13 263 VAL A N 1
ATOM 2011 C CA . VAL A 1 263 ? 87.741 13.379 4.826 1.00 15.94 263 VAL A CA 1
ATOM 2012 C C . VAL A 1 263 ? 86.392 14.071 4.619 1.00 16.83 263 VAL A C 1
ATOM 2013 O O . VAL A 1 263 ? 85.776 13.972 3.551 1.00 15.64 263 VAL A O 1
ATOM 2017 N N . ILE A 1 264 ? 85.935 14.779 5.645 1.00 15.74 264 ILE A N 1
ATOM 2018 C CA . ILE A 1 264 ? 84.674 15.502 5.554 1.00 16.44 264 ILE A CA 1
ATOM 2019 C C . ILE A 1 264 ? 84.778 16.606 4.500 1.00 16.62 264 ILE A C 1
ATOM 2020 O O . ILE A 1 264 ? 83.890 16.754 3.657 1.00 16.38 264 ILE A O 1
ATOM 2025 N N . LYS A 1 265 ? 85.863 17.371 4.540 1.00 15.75 265 LYS A N 1
ATOM 2026 C CA . LYS A 1 265 ? 86.038 18.463 3.588 1.00 16.74 265 LYS A CA 1
ATOM 2027 C C . LYS A 1 265 ? 86.201 18.012 2.135 1.00 17.37 265 LYS A C 1
ATOM 2028 O O . LYS A 1 265 ? 85.628 18.621 1.234 1.00 17.41 265 LYS A O 1
ATOM 2034 N N . GLU A 1 266 ? 86.965 16.952 1.895 1.00 18.05 266 GLU A N 1
ATOM 2035 C CA . GLU A 1 266 ? 87.139 16.489 0.520 1.00 19.66 266 GLU A CA 1
ATOM 2036 C C . GLU A 1 266 ? 85.860 15.823 0.006 1.00 19.57 266 GLU A C 1
ATOM 2037 O O . GLU A 1 266 ? 85.569 15.866 -1.192 1.00 19.94 266 GLU A O 1
ATOM 2043 N N . ALA A 1 267 ? 85.087 15.225 0.911 1.00 18.46 267 ALA A N 1
ATOM 2044 C CA . ALA A 1 267 ? 83.827 14.591 0.528 1.00 18.33 267 ALA A CA 1
ATOM 2045 C C . ALA A 1 267 ? 82.841 15.694 0.161 1.00 18.33 267 ALA A C 1
ATOM 2046 O O . ALA A 1 267 ? 82.107 15.587 -0.823 1.00 18.35 267 ALA A O 1
ATOM 2048 N N . MET A 1 268 ? 82.826 16.754 0.961 1.00 16.41 268 MET A N 1
ATOM 2049 C CA . MET A 1 268 ? 81.944 17.884 0.703 1.00 18.08 268 MET A CA 1
ATOM 2050 C C . MET A 1 268 ? 82.266 18.480 -0.663 1.00 19.23 268 MET A C 1
ATOM 2051 O O . MET A 1 268 ? 81.372 18.721 -1.473 1.00 20.42 268 MET A O 1
ATOM 2056 N N . GLU A 1 269 ? 83.550 18.707 -0.921 1.00 20.06 269 GLU A N 1
ATOM 2057 C CA . GLU A 1 269 ? 83.969 19.295 -2.187 1.00 20.51 269 GLU A CA 1
ATOM 2058 C C . GLU A 1 269 ? 83.604 18.422 -3.387 1.00 22.28 269 GLU A C 1
ATOM 2059 O O . GLU A 1 269 ? 83.293 18.942 -4.463 1.00 20.08 269 GLU A O 1
ATOM 2065 N N . MET A 1 270 ? 83.646 17.103 -3.209 1.00 21.75 270 MET A N 1
ATOM 2066 C CA . MET A 1 270 ? 83.288 16.190 -4.291 1.00 23.22 270 MET A CA 1
ATOM 2067 C C . MET A 1 270 ? 81.790 16.300 -4.548 1.00 23.14 270 MET A C 1
ATOM 2068 O O . MET A 1 270 ? 81.314 16.012 -5.646 1.00 23.73 270 MET A O 1
ATOM 2073 N N . LEU A 1 271 ? 81.049 16.709 -3.524 1.00 21.68 271 LEU A N 1
ATOM 2074 C CA . LEU A 1 271 ? 79.606 16.878 -3.648 1.00 22.34 271 LEU A CA 1
ATOM 2075 C C . LEU A 1 271 ? 79.305 18.299 -4.115 1.00 21.24 271 LEU A C 1
ATOM 2076 O O . LEU A 1 271 ? 78.147 18.688 -4.239 1.00 21.34 271 LEU A O 1
ATOM 2081 N N . ARG A 1 272 ? 80.363 19.065 -4.363 1.00 22.07 272 ARG A N 1
ATOM 2082 C CA . ARG A 1 272 ? 80.240 20.449 -4.808 1.00 23.54 272 ARG A CA 1
ATOM 2083 C C . ARG A 1 272 ? 79.763 21.384 -3.703 1.00 23.06 272 ARG A C 1
ATOM 2084 O O . ARG A 1 272 ? 79.234 22.466 -3.972 1.00 21.73 272 ARG A O 1
ATOM 2092 N N . GLN A 1 273 ? 79.927 20.952 -2.455 1.00 21.91 273 GLN A N 1
ATOM 2093 C CA . GLN A 1 273 ? 79.573 21.789 -1.314 1.00 21.50 273 GLN A CA 1
ATOM 2094 C C . GLN A 1 273 ? 80.885 22.512 -1.013 1.00 21.27 273 GLN A C 1
ATOM 2095 O O . GLN A 1 273 ? 81.963 21.981 -1.286 1.00 23.14 273 GLN A O 1
ATOM 2101 N N . ASN A 1 274 ? 80.805 23.717 -0.464 1.00 21.38 274 ASN A N 1
ATOM 2102 C CA . ASN A 1 274 ? 82.002 24.500 -0.187 1.00 20.63 274 ASN A CA 1
ATOM 2103 C C . ASN A 1 274 ? 82.605 24.237 1.190 1.00 20.20 274 ASN A C 1
ATOM 2104 O O . ASN A 1 274 ? 81.979 24.511 2.210 1.00 19.38 274 ASN A O 1
ATOM 2109 N N . ALA A 1 275 ? 83.829 23.718 1.208 1.00 19.65 275 ALA A N 1
ATOM 2110 C CA . ALA A 1 275 ? 84.508 23.419 2.467 1.00 20.26 275 ALA A CA 1
ATOM 2111 C C . ALA A 1 275 ? 85.961 23.877 2.464 1.00 20.85 275 ALA A C 1
ATOM 2112 O O . ALA A 1 275 ? 86.525 24.177 3.515 1.00 21.78 275 ALA A O 1
ATOM 2114 N N . GLY A 1 276 ? 86.565 23.931 1.283 1.00 19.91 276 GLY A N 1
ATOM 2115 C CA . GLY A 1 276 ? 87.956 24.329 1.200 1.00 20.51 276 GLY A CA 1
ATOM 2116 C C . GLY A 1 276 ? 88.858 23.205 1.685 1.00 19.72 276 GLY A C 1
ATOM 2117 O O . GLY A 1 276 ? 88.569 22.029 1.460 1.00 20.30 276 GLY A O 1
ATOM 2118 N N . VAL A 1 277 ? 89.937 23.563 2.373 1.00 19.68 277 VAL A N 1
ATOM 2119 C CA . VAL A 1 277 ? 90.895 22.581 2.869 1.00 18.05 277 VAL A CA 1
ATOM 2120 C C . VAL A 1 277 ? 91.088 22.664 4.383 1.00 16.88 277 VAL A C 1
ATOM 2121 O O . VAL A 1 277 ? 90.538 23.542 5.051 1.00 14.59 277 VAL A O 1
ATOM 2125 N N . THR A 1 278 ? 91.866 21.730 4.919 1.00 16.19 278 THR A N 1
ATOM 2126 C CA . THR A 1 278 ? 92.175 21.736 6.344 1.00 16.10 278 THR A CA 1
ATOM 2127 C C . THR A 1 278 ? 93.443 22.558 6.508 1.00 16.34 278 THR A C 1
ATOM 2128 O O . THR A 1 278 ? 94.169 22.795 5.539 1.00 16.96 278 THR A O 1
ATOM 2132 N N . ARG A 1 279 ? 93.705 23.004 7.729 1.00 15.15 279 ARG A N 1
ATOM 2133 C CA . ARG A 1 279 ? 94.909 23.766 8.011 1.00 15.09 279 ARG A CA 1
ATOM 2134 C C . ARG A 1 279 ? 95.953 22.810 8.569 1.00 15.65 279 ARG A C 1
ATOM 2135 O O . ARG A 1 279 ? 95.605 21.794 9.175 1.00 14.58 279 ARG A O 1
ATOM 2143 N N . ALA A 1 280 ? 97.228 23.120 8.350 1.00 14.82 280 ALA A N 1
ATOM 2144 C CA . ALA A 1 280 ? 98.292 22.291 8.908 1.00 16.72 280 ALA A CA 1
ATOM 2145 C C . ALA A 1 280 ? 97.941 22.332 10.389 1.00 16.80 280 ALA A C 1
ATOM 2146 O O . ALA A 1 280 ? 97.467 23.356 10.873 1.00 17.27 280 ALA A O 1
ATOM 2148 N N . PRO A 1 281 ? 98.237 21.267 11.151 1.00 17.85 281 PRO A N 1
ATOM 2149 C CA . PRO A 1 281 ? 98.882 19.981 10.860 1.00 16.65 281 PRO A CA 1
ATOM 2150 C C . PRO A 1 281 ? 98.177 18.877 10.063 1.00 17.17 281 PRO A C 1
ATOM 2151 O O . PRO A 1 281 ? 98.481 17.702 10.261 1.00 15.47 281 PRO A O 1
ATOM 2155 N N . VAL A 1 282 ? 97.246 19.222 9.178 1.00 16.02 282 VAL A N 1
ATOM 2156 C CA . VAL A 1 282 ? 96.594 18.203 8.353 1.00 15.99 282 VAL A CA 1
ATOM 2157 C C . VAL A 1 282 ? 96.516 18.714 6.919 1.00 16.27 282 VAL A C 1
ATOM 2158 O O . VAL A 1 282 ? 95.979 19.792 6.673 1.00 15.61 282 VAL A O 1
ATOM 2162 N N . ASN A 1 283 ? 97.071 17.954 5.978 1.00 16.92 283 ASN A N 1
ATOM 2163 C CA . ASN A 1 283 ? 97.045 18.363 4.579 1.00 18.96 283 ASN A CA 1
ATOM 2164 C C . ASN A 1 283 ? 96.049 17.508 3.805 1.00 19.45 283 ASN A C 1
ATOM 2165 O O . ASN A 1 283 ? 95.278 16.769 4.410 1.00 18.12 283 ASN A O 1
ATOM 2170 N N . GLU A 1 284 ? 96.057 17.600 2.476 1.00 18.65 284 GLU A N 1
ATOM 2171 C CA . GLU A 1 284 ? 95.097 16.847 1.672 1.00 20.02 284 GLU A CA 1
ATOM 2172 C C . GLU A 1 284 ? 95.251 15.327 1.691 1.00 20.27 284 GLU A C 1
ATOM 2173 O O . GLU A 1 284 ? 96.286 14.795 2.096 1.00 21.36 284 GLU A O 1
ATOM 2179 N N . LEU A 1 285 ? 94.203 14.636 1.249 1.00 19.65 285 LEU A N 1
ATOM 2180 C CA . LEU A 1 285 ? 94.194 13.179 1.201 1.00 21.09 285 LEU A CA 1
ATOM 2181 C C . LEU A 1 285 ? 95.094 12.649 0.097 1.00 22.90 285 LEU A C 1
ATOM 2182 O O . LEU A 1 285 ? 95.411 13.358 -0.859 1.00 22.73 285 LEU A O 1
ATOM 2187 N N . SER A 1 286 ? 95.499 11.393 0.241 1.00 23.81 286 SER A N 1
ATOM 2188 C CA . SER A 1 286 ? 96.332 10.731 -0.753 1.00 25.00 286 SER A CA 1
ATOM 2189 C C . SER A 1 286 ? 95.375 10.309 -1.856 1.00 25.97 286 SER A C 1
ATOM 2190 O O . SER A 1 286 ? 94.166 10.242 -1.634 1.00 26.21 286 SER A O 1
ATOM 2193 N N . ASN A 1 287 ? 95.904 10.024 -3.041 1.00 27.91 287 ASN A N 1
ATOM 2194 C CA . ASN A 1 287 ? 95.050 9.593 -4.141 1.00 28.70 287 ASN A CA 1
ATOM 2195 C C . ASN A 1 287 ? 94.270 8.359 -3.712 1.00 28.06 287 ASN A C 1
ATOM 2196 O O . ASN A 1 287 ? 93.115 8.177 -4.097 1.00 26.80 287 ASN A O 1
ATOM 2201 N N . GLU A 1 288 ? 94.908 7.518 -2.902 1.00 27.76 288 GLU A N 1
ATOM 2202 C CA . GLU A 1 288 ? 94.280 6.300 -2.408 1.00 28.28 288 GLU A CA 1
ATOM 2203 C C . GLU A 1 288 ? 93.022 6.598 -1.596 1.00 26.59 288 GLU A C 1
ATOM 2204 O O . GLU A 1 288 ? 91.967 6.015 -1.838 1.00 25.64 288 GLU A O 1
ATOM 2210 N N . ASP A 1 289 ? 93.138 7.496 -0.622 1.00 25.13 289 ASP A N 1
ATOM 2211 C CA . ASP A 1 289 ? 91.988 7.841 0.204 1.00 22.70 289 ASP A CA 1
ATOM 2212 C C . ASP A 1 289 ? 90.952 8.628 -0.588 1.00 21.93 289 ASP A C 1
ATOM 2213 O O . ASP A 1 289 ? 89.763 8.553 -0.305 1.00 20.01 289 ASP A O 1
ATOM 2218 N N . LYS A 1 290 ? 91.407 9.387 -1.577 1.00 22.41 290 LYS A N 1
ATOM 2219 C CA . LYS A 1 290 ? 90.486 10.151 -2.407 1.00 23.91 290 LYS A CA 1
ATOM 2220 C C . LYS A 1 290 ? 89.572 9.177 -3.142 1.00 23.92 290 LYS A C 1
ATOM 2221 O O . LYS A 1 290 ? 88.374 9.421 -3.288 1.00 24.53 290 LYS A O 1
ATOM 2227 N N . GLN A 1 291 ? 90.141 8.067 -3.600 1.00 24.29 291 GLN A N 1
ATOM 2228 C CA . GLN A 1 291 ? 89.362 7.063 -4.312 1.00 24.84 291 GLN A CA 1
ATOM 2229 C C . GLN A 1 291 ? 88.356 6.421 -3.367 1.00 24.56 291 GLN A C 1
ATOM 2230 O O . GLN A 1 291 ? 87.211 6.163 -3.742 1.00 24.12 291 GLN A O 1
ATOM 2236 N N . LEU A 1 292 ? 88.784 6.166 -2.134 1.00 23.30 292 LEU A N 1
ATOM 2237 C CA . LEU A 1 292 ? 87.897 5.567 -1.147 1.00 22.75 292 LEU A CA 1
ATOM 2238 C C . LEU A 1 292 ? 86.717 6.494 -0.872 1.00 21.86 292 LEU A C 1
ATOM 2239 O O . LEU A 1 292 ? 85.590 6.035 -0.704 1.00 22.11 292 LEU A O 1
ATOM 2244 N N . VAL A 1 293 ? 86.973 7.800 -0.828 1.00 22.82 293 VAL A N 1
ATOM 2245 C CA . VAL A 1 293 ? 85.901 8.763 -0.596 1.00 21.89 293 VAL A CA 1
ATOM 2246 C C . VAL A 1 293 ? 84.931 8.694 -1.773 1.00 22.44 293 VAL A C 1
ATOM 2247 O O . VAL A 1 293 ? 83.715 8.657 -1.591 1.00 21.23 293 VAL A O 1
ATOM 2251 N N . THR A 1 294 ? 85.484 8.673 -2.981 1.00 24.17 294 THR A N 1
ATOM 2252 C CA . THR A 1 294 ? 84.673 8.603 -4.193 1.00 25.59 294 THR A CA 1
ATOM 2253 C C . THR A 1 294 ? 83.787 7.364 -4.155 1.00 26.31 294 THR A C 1
ATOM 2254 O O . THR A 1 294 ? 82.591 7.429 -4.439 1.00 26.28 294 THR A O 1
ATOM 2258 N N . GLU A 1 295 ? 84.383 6.236 -3.785 1.00 27.88 295 GLU A N 1
ATOM 2259 C CA . GLU A 1 295 ? 83.660 4.976 -3.710 1.00 29.23 295 GLU A CA 1
ATOM 2260 C C . GLU A 1 295 ? 82.527 5.017 -2.690 1.00 29.20 295 GLU A C 1
ATOM 2261 O O . GLU A 1 295 ? 81.490 4.385 -2.882 1.00 29.90 295 GLU A O 1
ATOM 2267 N N . LEU A 1 296 ? 82.718 5.772 -1.612 1.00 29.14 296 LEU A N 1
ATOM 2268 C CA . LEU A 1 296 ? 81.691 5.888 -0.582 1.00 28.05 296 LEU A CA 1
ATOM 2269 C C . LEU A 1 296 ? 80.509 6.705 -1.084 1.00 26.59 296 LEU A C 1
ATOM 2270 O O . LEU A 1 296 ? 79.353 6.321 -0.904 1.00 26.64 296 LEU A O 1
ATOM 2275 N N . LEU A 1 297 ? 80.804 7.842 -1.706 1.00 24.86 297 LEU A N 1
ATOM 2276 C CA . LEU A 1 297 ? 79.756 8.711 -2.224 1.00 24.98 297 LEU A CA 1
ATOM 2277 C C . LEU A 1 297 ? 78.983 7.978 -3.317 1.00 24.92 297 LEU A C 1
ATOM 2278 O O . LEU A 1 297 ? 77.766 8.124 -3.435 1.00 24.34 297 LEU A O 1
ATOM 2283 N N . SER A 1 298 ? 79.700 7.182 -4.103 1.00 26.45 298 SER A N 1
ATOM 2284 C CA . SER A 1 298 ? 79.094 6.405 -5.179 1.00 29.27 298 SER A CA 1
ATOM 2285 C C . SER A 1 298 ? 78.171 5.371 -4.543 1.00 30.43 298 SER A C 1
ATOM 2286 O O . SER A 1 298 ? 77.063 5.120 -5.026 1.00 30.95 298 SER A O 1
ATOM 2289 N N . SER A 1 299 ? 78.645 4.781 -3.451 1.00 30.44 299 SER A N 1
ATOM 2290 C CA . SER A 1 299 ? 77.892 3.780 -2.707 1.00 31.63 299 SER A CA 1
ATOM 2291 C C . SER A 1 299 ? 76.593 4.389 -2.190 1.00 30.48 299 SER A C 1
ATOM 2292 O O . SER A 1 299 ? 75.543 3.743 -2.199 1.00 30.78 299 SER A O 1
ATOM 2295 N N . TRP A 1 300 ? 76.675 5.635 -1.732 1.00 28.61 300 TRP A N 1
ATOM 2296 C CA . TRP A 1 300 ? 75.511 6.341 -1.216 1.00 28.39 300 TRP A CA 1
ATOM 2297 C C . TRP A 1 300 ? 74.626 6.852 -2.346 1.00 28.82 300 TRP A C 1
ATOM 2298 O O . TRP A 1 300 ? 73.571 7.433 -2.098 1.00 28.39 300 TRP A O 1
ATOM 2309 N N . LYS A 1 301 ? 75.067 6.635 -3.581 1.00 29.93 301 LYS A N 1
ATOM 2310 C CA . LYS A 1 301 ? 74.323 7.071 -4.758 1.00 31.95 301 LYS A CA 1
ATOM 2311 C C . LYS A 1 301 ? 74.159 8.588 -4.769 1.00 32.37 301 LYS A C 1
ATOM 2312 O O . LYS A 1 301 ? 73.073 9.115 -5.028 1.00 33.23 301 LYS A O 1
ATOM 2318 N N . LEU A 1 302 ? 75.255 9.285 -4.486 1.00 31.88 302 LEU A N 1
ATOM 2319 C CA . LEU A 1 302 ? 75.264 10.742 -4.458 1.00 33.30 302 LEU A CA 1
ATOM 2320 C C . LEU A 1 302 ? 76.055 11.307 -5.634 1.00 34.00 302 LEU A C 1
ATOM 2321 O O . LEU A 1 302 ? 75.790 12.467 -6.012 1.00 36.61 302 LEU A O 1
ATOM 2326 N N . LEU B 1 8 ? 125.522 27.541 16.173 1.00 27.07 8 LEU B N 1
ATOM 2327 C CA . LEU B 1 8 ? 124.449 27.455 17.206 1.00 25.97 8 LEU B CA 1
ATOM 2328 C C . LEU B 1 8 ? 124.063 25.997 17.441 1.00 24.36 8 LEU B C 1
ATOM 2329 O O . LEU B 1 8 ? 123.831 25.584 18.575 1.00 25.13 8 LEU B O 1
ATOM 2334 N N . ALA B 1 9 ? 123.998 25.220 16.365 1.00 23.00 9 ALA B N 1
ATOM 2335 C CA . ALA B 1 9 ? 123.653 23.808 16.476 1.00 22.35 9 ALA B CA 1
ATOM 2336 C C . ALA B 1 9 ? 124.641 23.133 17.423 1.00 22.11 9 ALA B C 1
ATOM 2337 O O . ALA B 1 9 ? 124.268 22.272 18.221 1.00 21.15 9 ALA B O 1
ATOM 2339 N N . LYS B 1 10 ? 125.903 23.543 17.339 1.00 21.47 10 LYS B N 1
ATOM 2340 C CA . LYS B 1 10 ? 126.941 22.976 18.187 1.00 21.66 10 LYS B CA 1
ATOM 2341 C C . LYS B 1 10 ? 126.716 23.358 19.640 1.00 20.33 10 LYS B C 1
ATOM 2342 O O . LYS B 1 10 ? 126.885 22.536 20.537 1.00 19.46 10 LYS B O 1
ATOM 2348 N N . ALA B 1 11 ? 126.333 24.610 19.864 1.00 20.01 11 ALA B N 1
ATOM 2349 C CA . ALA B 1 11 ? 126.083 25.108 21.213 1.00 19.60 11 ALA B CA 1
ATOM 2350 C C . ALA B 1 11 ? 124.895 24.393 21.856 1.00 18.90 11 ALA B C 1
ATOM 2351 O O . ALA B 1 11 ? 124.776 24.356 23.079 1.00 18.72 11 ALA B O 1
ATOM 2353 N N . LEU B 1 12 ? 124.016 23.838 21.025 1.00 18.44 12 LEU B N 1
ATOM 2354 C CA . LEU B 1 12 ? 122.834 23.127 21.514 1.00 17.78 12 LEU B CA 1
ATOM 2355 C C . LEU B 1 12 ? 123.108 21.666 21.861 1.00 17.44 12 LEU B C 1
ATOM 2356 O O . LEU B 1 12 ? 122.243 20.981 22.414 1.00 16.02 12 LEU B O 1
ATOM 2361 N N . GLU B 1 13 ? 124.304 21.188 21.529 1.00 16.65 13 GLU B N 1
ATOM 2362 C CA . GLU B 1 13 ? 124.687 19.811 21.837 1.00 16.84 13 GLU B CA 1
ATOM 2363 C C . GLU B 1 13 ? 125.231 19.806 23.260 1.00 17.16 13 GLU B C 1
ATOM 2364 O O . GLU B 1 13 ? 126.439 19.713 23.497 1.00 17.47 13 GLU B O 1
ATOM 2370 N N . THR B 1 14 ? 124.309 19.918 24.208 1.00 15.80 14 THR B N 1
ATOM 2371 C CA . THR B 1 14 ? 124.640 19.963 25.623 1.00 15.36 14 THR B CA 1
ATOM 2372 C C . THR B 1 14 ? 123.322 19.731 26.361 1.00 15.18 14 THR B C 1
ATOM 2373 O O . THR B 1 14 ? 122.377 19.203 25.780 1.00 14.85 14 THR B O 1
ATOM 2377 N N . ILE B 1 15 ? 123.257 20.114 27.629 1.00 15.30 15 ILE B N 1
ATOM 2378 C CA . ILE B 1 15 ? 122.030 19.952 28.403 1.00 15.15 15 ILE B CA 1
ATOM 2379 C C . ILE B 1 15 ? 121.115 21.158 28.188 1.00 15.10 15 ILE B C 1
ATOM 2380 O O . ILE B 1 15 ? 121.549 22.302 28.329 1.00 15.76 15 ILE B O 1
ATOM 2385 N N . SER B 1 16 ? 119.860 20.904 27.833 1.00 13.95 16 SER B N 1
ATOM 2386 C CA . SER B 1 16 ? 118.886 21.977 27.676 1.00 14.53 16 SER B CA 1
ATOM 2387 C C . SER B 1 16 ? 118.024 21.899 28.928 1.00 14.97 16 SER B C 1
ATOM 2388 O O . SER B 1 16 ? 117.207 20.986 29.067 1.00 14.38 16 SER B O 1
ATOM 2391 N N . GLY B 1 17 ? 118.236 22.836 29.850 1.00 14.97 17 GLY B N 1
ATOM 2392 C CA . GLY B 1 17 ? 117.469 22.846 31.084 1.00 14.71 17 GLY B CA 1
ATOM 2393 C C . GLY B 1 17 ? 116.104 23.468 30.875 1.00 15.32 17 GLY B C 1
ATOM 2394 O O . GLY B 1 17 ? 115.997 24.551 30.295 1.00 13.54 17 GLY B O 1
ATOM 2395 N N . ILE B 1 18 ? 115.060 22.784 31.342 1.00 13.03 18 ILE B N 1
ATOM 2396 C CA . ILE B 1 18 ? 113.694 23.279 31.194 1.00 12.81 18 ILE B CA 1
ATOM 2397 C C . ILE B 1 18 ? 113.242 23.709 32.577 1.00 12.53 18 ILE B C 1
ATOM 2398 O O . ILE B 1 18 ? 112.959 22.873 33.432 1.00 12.33 18 ILE B O 1
ATOM 2403 N N . PRO B 1 19 ? 113.138 25.022 32.805 1.00 12.21 19 PRO B N 1
ATOM 2404 C CA . PRO B 1 19 ? 112.728 25.546 34.107 1.00 11.44 19 PRO B CA 1
ATOM 2405 C C . PRO B 1 19 ? 111.250 25.409 34.407 1.00 12.19 19 PRO B C 1
ATOM 2406 O O . PRO B 1 19 ? 110.414 25.450 33.506 1.00 12.51 19 PRO B O 1
ATOM 2410 N N . ILE B 1 20 ? 110.937 25.236 35.685 1.00 11.25 20 ILE B N 1
ATOM 2411 C CA . ILE B 1 20 ? 109.549 25.171 36.106 1.00 11.37 20 ILE B CA 1
ATOM 2412 C C . ILE B 1 20 ? 109.077 26.621 36.158 1.00 12.92 20 ILE B C 1
ATOM 2413 O O . ILE B 1 20 ? 109.893 27.550 36.137 1.00 13.50 20 ILE B O 1
ATOM 2418 N N . THR B 1 21 ? 107.764 26.811 36.211 1.00 12.48 21 THR B N 1
ATOM 2419 C CA . THR B 1 21 ? 107.192 28.141 36.367 1.00 12.18 21 THR B CA 1
ATOM 2420 C C . THR B 1 21 ? 106.551 28.065 37.752 1.00 13.43 21 THR B C 1
ATOM 2421 O O . THR B 1 21 ? 105.508 27.432 37.934 1.00 10.97 21 THR B O 1
ATOM 2425 N N . PRO B 1 22 ? 107.188 28.683 38.761 1.00 14.13 22 PRO B N 1
ATOM 2426 C CA . PRO B 1 22 ? 106.642 28.656 40.122 1.00 14.79 22 PRO B CA 1
ATOM 2427 C C . PRO B 1 22 ? 105.268 29.314 40.190 1.00 14.67 22 PRO B C 1
ATOM 2428 O O . PRO B 1 22 ? 105.103 30.444 39.737 1.00 14.88 22 PRO B O 1
ATOM 2432 N N . PHE B 1 23 ? 104.285 28.607 40.745 1.00 15.01 23 PHE B N 1
ATOM 2433 C CA . PHE B 1 23 ? 102.939 29.159 40.880 1.00 15.74 23 PHE B CA 1
ATOM 2434 C C . PHE B 1 23 ? 102.579 29.204 42.360 1.00 15.98 23 PHE B C 1
ATOM 2435 O O . PHE B 1 23 ? 102.855 28.256 43.097 1.00 15.28 23 PHE B O 1
ATOM 2443 N N . ARG B 1 24 ? 101.954 30.297 42.788 1.00 17.86 24 ARG B N 1
ATOM 2444 C CA . ARG B 1 24 ? 101.557 30.441 44.186 1.00 19.27 24 ARG B CA 1
ATOM 2445 C C . ARG B 1 24 ? 100.389 29.532 44.535 1.00 19.65 24 ARG B C 1
ATOM 2446 O O . ARG B 1 24 ? 99.441 29.401 43.764 1.00 18.60 24 ARG B O 1
ATOM 2454 N N . LYS B 1 25 ? 100.454 28.908 45.704 1.00 21.69 25 LYS B N 1
ATOM 2455 C CA . LYS B 1 25 ? 99.382 28.023 46.141 1.00 24.88 25 LYS B CA 1
ATOM 2456 C C . LYS B 1 25 ? 98.115 28.828 46.415 1.00 25.17 25 LYS B C 1
ATOM 2457 O O . LYS B 1 25 ? 96.999 28.346 46.202 1.00 25.51 25 LYS B O 1
ATOM 2463 N N . SER B 1 26 ? 98.297 30.064 46.871 1.00 25.14 26 SER B N 1
ATOM 2464 C CA . SER B 1 26 ? 97.176 30.940 47.202 1.00 24.87 26 SER B CA 1
ATOM 2465 C C . SER B 1 26 ? 96.246 31.287 46.041 1.00 24.89 26 SER B C 1
ATOM 2466 O O . SER B 1 26 ? 95.027 31.152 46.165 1.00 25.54 26 SER B O 1
ATOM 2469 N N . ASP B 1 27 ? 96.805 31.739 44.921 1.00 23.58 27 ASP B N 1
ATOM 2470 C CA . ASP B 1 27 ? 95.980 32.119 43.775 1.00 22.46 27 ASP B CA 1
ATOM 2471 C C . ASP B 1 27 ? 96.474 31.606 42.423 1.00 20.85 27 ASP B C 1
ATOM 2472 O O . ASP B 1 27 ? 95.940 31.988 41.378 1.00 20.88 27 ASP B O 1
ATOM 2477 N N . GLY B 1 28 ? 97.496 30.757 42.445 1.00 20.26 28 GLY B N 1
ATOM 2478 C CA . GLY B 1 28 ? 98.032 30.208 41.210 1.00 19.02 28 GLY B CA 1
ATOM 2479 C C . GLY B 1 28 ? 98.830 31.178 40.352 1.00 18.80 28 GLY B C 1
ATOM 2480 O O . GLY B 1 28 ? 99.227 30.838 39.238 1.00 16.84 28 GLY B O 1
ATOM 2481 N N . SER B 1 29 ? 99.077 32.384 40.856 1.00 17.33 29 SER B N 1
ATOM 2482 C CA . SER B 1 29 ? 99.834 33.368 40.087 1.00 17.31 29 SER B CA 1
ATOM 2483 C C . SER B 1 29 ? 101.311 32.997 40.042 1.00 16.32 29 SER B C 1
ATOM 2484 O O . SER B 1 29 ? 101.808 32.264 40.894 1.00 16.43 29 SER B O 1
ATOM 2487 N N . ILE B 1 30 ? 102.009 33.503 39.033 1.00 15.94 30 ILE B N 1
ATOM 2488 C CA . ILE B 1 30 ? 103.430 33.228 38.877 1.00 15.48 30 ILE B CA 1
ATOM 2489 C C . ILE B 1 30 ? 104.248 34.048 39.878 1.00 16.18 30 ILE B C 1
ATOM 2490 O O . ILE B 1 30 ? 104.023 35.249 40.041 1.00 16.25 30 ILE B O 1
ATOM 2495 N N . ASP B 1 31 ? 105.175 33.391 40.568 1.00 16.33 31 ASP B N 1
ATOM 2496 C CA . ASP B 1 31 ? 106.039 34.094 41.507 1.00 16.72 31 ASP B CA 1
ATOM 2497 C C . ASP B 1 31 ? 107.349 34.266 40.758 1.00 16.54 31 ASP B C 1
ATOM 2498 O O . ASP B 1 31 ? 108.156 33.339 40.679 1.00 16.88 31 ASP B O 1
ATOM 2503 N N . TRP B 1 32 ? 107.550 35.454 40.200 1.00 16.42 32 TRP B N 1
ATOM 2504 C CA . TRP B 1 32 ? 108.748 35.732 39.428 1.00 18.18 32 TRP B CA 1
ATOM 2505 C C . TRP B 1 32 ? 110.022 35.727 40.260 1.00 19.44 32 TRP B C 1
ATOM 2506 O O . TRP B 1 32 ? 111.108 35.499 39.729 1.00 19.54 32 TRP B O 1
ATOM 2517 N N . HIS B 1 33 ? 109.900 35.989 41.558 1.00 21.20 33 HIS B N 1
ATOM 2518 C CA . HIS B 1 33 ? 111.074 35.965 42.417 1.00 22.15 33 HIS B CA 1
ATOM 2519 C C . HIS B 1 33 ? 111.554 34.520 42.465 1.00 21.15 33 HIS B C 1
ATOM 2520 O O . HIS B 1 33 ? 112.750 34.240 42.349 1.00 20.47 33 HIS B O 1
ATOM 2527 N N . HIS B 1 34 ? 110.612 33.597 42.633 1.00 17.56 34 HIS B N 1
ATOM 2528 C CA . HIS B 1 34 ? 110.962 32.184 42.677 1.00 18.13 34 HIS B CA 1
ATOM 2529 C C . HIS B 1 34 ? 111.481 31.743 41.313 1.00 16.96 34 HIS B C 1
ATOM 2530 O O . HIS B 1 34 ? 112.363 30.890 41.223 1.00 16.68 34 HIS B O 1
ATOM 2537 N N . TYR B 1 35 ? 110.941 32.331 40.251 1.00 16.50 35 TYR B N 1
ATOM 2538 C CA . TYR B 1 35 ? 111.389 31.981 38.906 1.00 17.02 35 TYR B CA 1
ATOM 2539 C C . TYR B 1 35 ? 112.854 32.381 38.747 1.00 17.14 35 TYR B C 1
ATOM 2540 O O . TYR B 1 35 ? 113.662 31.625 38.207 1.00 15.63 35 TYR B O 1
ATOM 2549 N N . LYS B 1 36 ? 113.197 33.574 39.224 1.00 17.42 36 LYS B N 1
ATOM 2550 C CA . LYS B 1 36 ? 114.573 34.049 39.135 1.00 18.01 36 LYS B CA 1
ATOM 2551 C C . LYS B 1 36 ? 115.506 33.093 39.871 1.00 16.81 36 LYS B C 1
ATOM 2552 O O . LYS B 1 36 ? 116.606 32.799 39.399 1.00 17.25 36 LYS B O 1
ATOM 2558 N N . GLU B 1 37 ? 115.066 32.618 41.031 1.00 17.00 37 GLU B N 1
ATOM 2559 C CA . GLU B 1 37 ? 115.857 31.683 41.826 1.00 18.83 37 GLU B CA 1
ATOM 2560 C C . GLU B 1 37 ? 116.106 30.397 41.047 1.00 18.63 37 GLU B C 1
ATOM 2561 O O . GLU B 1 37 ? 117.187 29.810 41.121 1.00 18.42 37 GLU B O 1
ATOM 2567 N N . THR B 1 38 ? 115.091 29.962 40.310 1.00 17.11 38 THR B N 1
ATOM 2568 C CA . THR B 1 38 ? 115.178 28.744 39.512 1.00 17.07 38 THR B CA 1
ATOM 2569 C C . THR B 1 38 ? 116.145 28.948 38.351 1.00 16.91 38 THR B C 1
ATOM 2570 O O . THR B 1 38 ? 117.009 28.109 38.089 1.00 16.08 38 THR B O 1
ATOM 2574 N N . VAL B 1 39 ? 115.995 30.067 37.656 1.00 16.77 39 VAL B N 1
ATOM 2575 C CA . VAL B 1 39 ? 116.875 30.387 36.542 1.00 18.04 39 VAL B CA 1
ATOM 2576 C C . VAL B 1 39 ? 118.322 30.425 37.031 1.00 18.60 39 VAL B C 1
ATOM 2577 O O . VAL B 1 39 ? 119.212 29.862 36.392 1.00 17.90 39 VAL B O 1
ATOM 2581 N N . ASP B 1 40 ? 118.555 31.089 38.164 1.00 19.41 40 ASP B N 1
ATOM 2582 C CA . ASP B 1 40 ? 119.906 31.180 38.720 1.00 20.74 40 ASP B CA 1
ATOM 2583 C C . ASP B 1 40 ? 120.470 29.806 39.068 1.00 19.83 40 ASP B C 1
ATOM 2584 O O . ASP B 1 40 ? 121.608 29.496 38.727 1.00 20.05 40 ASP B O 1
ATOM 2589 N N . ARG B 1 41 ? 119.681 28.980 39.747 1.00 19.89 41 ARG B N 1
ATOM 2590 C CA . ARG B 1 41 ? 120.151 27.649 40.121 1.00 19.38 41 ARG B CA 1
ATOM 2591 C C . ARG B 1 41 ? 120.576 26.861 38.889 1.00 19.33 41 ARG B C 1
ATOM 2592 O O . ARG B 1 41 ? 121.572 26.136 38.908 1.00 18.83 41 ARG B O 1
ATOM 2600 N N . ILE B 1 42 ? 119.816 27.011 37.812 1.00 18.71 42 ILE B N 1
ATOM 2601 C CA . ILE B 1 42 ? 120.116 26.304 36.577 1.00 18.56 42 ILE B CA 1
ATOM 2602 C C . ILE B 1 42 ? 121.378 26.810 35.878 1.00 19.89 42 ILE B C 1
ATOM 2603 O O . ILE B 1 42 ? 122.341 26.060 35.703 1.00 19.40 42 ILE B O 1
ATOM 2608 N N . VAL B 1 43 ? 121.379 28.082 35.497 1.00 19.07 43 VAL B N 1
ATOM 2609 C CA . VAL B 1 43 ? 122.508 28.652 34.771 1.00 21.06 43 VAL B CA 1
ATOM 2610 C C . VAL B 1 43 ? 123.790 28.879 35.558 1.00 22.01 43 VAL B C 1
ATOM 2611 O O . VAL B 1 43 ? 124.866 28.942 34.969 1.00 22.17 43 VAL B O 1
ATOM 2615 N N . ASP B 1 44 ? 123.691 28.999 36.877 1.00 24.55 44 ASP B N 1
ATOM 2616 C CA . ASP B 1 44 ? 124.885 29.209 37.689 1.00 25.96 44 ASP B CA 1
ATOM 2617 C C . ASP B 1 44 ? 125.545 27.900 38.082 1.00 26.70 44 ASP B C 1
ATOM 2618 O O . ASP B 1 44 ? 126.549 27.897 38.799 1.00 25.96 44 ASP B O 1
ATOM 2623 N N . ASN B 1 45 ? 124.989 26.785 37.617 1.00 25.22 45 ASN B N 1
ATOM 2624 C CA . ASN B 1 45 ? 125.557 25.489 37.957 1.00 25.60 45 ASN B CA 1
ATOM 2625 C C . ASN B 1 45 ? 125.925 24.599 36.777 1.00 24.50 45 ASN B C 1
ATOM 2626 O O . ASN B 1 45 ? 125.768 23.380 36.844 1.00 25.03 45 ASN B O 1
ATOM 2631 N N . GLY B 1 46 ? 126.404 25.208 35.698 1.00 23.77 46 GLY B N 1
ATOM 2632 C CA . GLY B 1 46 ? 126.827 24.432 34.547 1.00 23.25 46 GLY B CA 1
ATOM 2633 C C . GLY B 1 46 ? 125.897 24.256 33.363 1.00 22.90 46 GLY B C 1
ATOM 2634 O O . GLY B 1 46 ? 126.312 23.680 32.356 1.00 23.78 46 GLY B O 1
ATOM 2635 N N . ILE B 1 47 ? 124.656 24.728 33.456 1.00 20.19 47 ILE B N 1
ATOM 2636 C CA . ILE B 1 47 ? 123.721 24.585 32.340 1.00 18.89 47 ILE B CA 1
ATOM 2637 C C . ILE B 1 47 ? 123.821 25.824 31.451 1.00 19.04 47 ILE B C 1
ATOM 2638 O O . ILE B 1 47 ? 123.648 26.953 31.922 1.00 19.10 47 ILE B O 1
ATOM 2643 N N . ASP B 1 48 ? 124.095 25.604 30.167 1.00 18.13 48 ASP B N 1
ATOM 2644 C CA . ASP B 1 48 ? 124.277 26.701 29.222 1.00 19.27 48 ASP B CA 1
ATOM 2645 C C . ASP B 1 48 ? 123.139 26.947 28.237 1.00 18.39 48 ASP B C 1
ATOM 2646 O O . ASP B 1 48 ? 123.251 27.805 27.360 1.00 18.15 48 ASP B O 1
ATOM 2651 N N . VAL B 1 49 ? 122.058 26.186 28.369 1.00 15.82 49 VAL B N 1
ATOM 2652 C CA . VAL B 1 49 ? 120.886 26.354 27.517 1.00 15.21 49 VAL B CA 1
ATOM 2653 C C . VAL B 1 49 ? 119.669 26.241 28.426 1.00 13.99 49 VAL B C 1
ATOM 2654 O O . VAL B 1 49 ? 119.529 25.266 29.166 1.00 14.68 49 VAL B O 1
ATOM 2658 N N . ILE B 1 50 ? 118.805 27.249 28.394 1.00 14.67 50 ILE B N 1
ATOM 2659 C CA . ILE B 1 50 ? 117.606 27.226 29.219 1.00 14.48 50 ILE B CA 1
ATOM 2660 C C . ILE B 1 50 ? 116.413 27.407 28.288 1.00 15.17 50 ILE B C 1
ATOM 2661 O O . ILE B 1 50 ? 116.467 28.188 27.333 1.00 15.15 50 ILE B O 1
ATOM 2666 N N . VAL B 1 51 ? 115.341 26.674 28.565 1.00 13.68 51 VAL B N 1
ATOM 2667 C CA . VAL B 1 51 ? 114.172 26.694 27.702 1.00 13.02 51 VAL B CA 1
ATOM 2668 C C . VAL B 1 51 ? 112.862 27.132 28.353 1.00 13.48 51 VAL B C 1
ATOM 2669 O O . VAL B 1 51 ? 112.052 26.300 28.759 1.00 13.39 51 VAL B O 1
ATOM 2673 N N . PRO B 1 52 ? 112.637 28.449 28.462 1.00 13.10 52 PRO B N 1
ATOM 2674 C CA . PRO B 1 52 ? 111.386 28.911 29.069 1.00 12.80 52 PRO B CA 1
ATOM 2675 C C . PRO B 1 52 ? 110.228 28.468 28.173 1.00 13.33 52 PRO B C 1
ATOM 2676 O O . PRO B 1 52 ? 110.410 28.256 26.972 1.00 12.85 52 PRO B O 1
ATOM 2680 N N . CYS B 1 53 ? 109.044 28.323 28.756 1.00 12.39 53 CYS B N 1
ATOM 2681 C CA . CYS B 1 53 ? 107.875 27.890 28.000 1.00 11.73 53 CYS B CA 1
ATOM 2682 C C . CYS B 1 53 ? 108.019 26.472 27.463 1.00 13.42 53 CYS B C 1
ATOM 2683 O O . CYS B 1 53 ? 107.457 26.123 26.419 1.00 12.34 53 CYS B O 1
ATOM 2686 N N . GLY B 1 54 ? 108.792 25.662 28.180 1.00 12.67 54 GLY B N 1
ATOM 2687 C CA . GLY B 1 54 ? 108.962 24.270 27.807 1.00 12.89 54 GLY B CA 1
ATOM 2688 C C . GLY B 1 54 ? 107.834 23.534 28.507 1.00 14.67 54 GLY B C 1
ATOM 2689 O O . GLY B 1 54 ? 107.051 24.152 29.229 1.00 13.71 54 GLY B O 1
ATOM 2690 N N . ASN B 1 55 ? 107.721 22.227 28.323 1.00 16.58 55 ASN B N 1
ATOM 2691 C CA . ASN B 1 55 ? 106.628 21.531 28.983 1.00 17.95 55 ASN B CA 1
ATOM 2692 C C . ASN B 1 55 ? 106.831 21.402 30.486 1.00 15.83 55 ASN B C 1
ATOM 2693 O O . ASN B 1 55 ? 105.862 21.344 31.235 1.00 15.73 55 ASN B O 1
ATOM 2698 N N . THR B 1 56 ? 108.086 21.389 30.928 1.00 14.74 56 THR B N 1
ATOM 2699 C CA . THR B 1 56 ? 108.375 21.307 32.356 1.00 13.52 56 THR B CA 1
ATOM 2700 C C . THR B 1 56 ? 107.944 22.637 32.983 1.00 13.45 56 THR B C 1
ATOM 2701 O O . THR B 1 56 ? 107.659 22.713 34.177 1.00 11.34 56 THR B O 1
ATOM 2705 N N . SER B 1 57 ? 107.894 23.677 32.151 1.00 12.57 57 SER B N 1
ATOM 2706 C CA . SER B 1 57 ? 107.492 25.020 32.576 1.00 12.69 57 SER B CA 1
ATOM 2707 C C . SER B 1 57 ? 105.970 25.141 32.620 1.00 12.52 57 SER B C 1
ATOM 2708 O O . SER B 1 57 ? 105.439 26.205 32.953 1.00 12.64 57 SER B O 1
ATOM 2711 N N . GLU B 1 58 ? 105.281 24.057 32.264 1.00 12.13 58 GLU B N 1
ATOM 2712 C CA . GLU B 1 58 ? 103.819 24.028 32.216 1.00 10.70 58 GLU B CA 1
ATOM 2713 C C . GLU B 1 58 ? 103.291 25.082 31.242 1.00 10.11 58 GLU B C 1
ATOM 2714 O O . GLU B 1 58 ? 102.350 25.822 31.526 1.00 9.94 58 GLU B O 1
ATOM 2720 N N . PHE B 1 59 ? 103.922 25.121 30.074 1.00 11.08 59 PHE B N 1
ATOM 2721 C CA . PHE B 1 59 ? 103.572 26.043 29.001 1.00 11.10 59 PHE B CA 1
ATOM 2722 C C . PHE B 1 59 ? 102.071 26.144 28.720 1.00 11.40 59 PHE B C 1
ATOM 2723 O O . PHE B 1 59 ? 101.514 27.244 28.640 1.00 10.64 59 PHE B O 1
ATOM 2731 N N . TYR B 1 60 ? 101.409 25.001 28.570 1.00 10.30 60 TYR B N 1
ATOM 2732 C CA . TYR B 1 60 ? 99.984 25.001 28.264 1.00 10.19 60 TYR B CA 1
ATOM 2733 C C . TYR B 1 60 ? 99.072 25.503 29.376 1.00 11.90 60 TYR B C 1
ATOM 2734 O O . TYR B 1 60 ? 97.882 25.729 29.151 1.00 11.68 60 TYR B O 1
ATOM 2743 N N . ALA B 1 61 ? 99.629 25.687 30.570 1.00 11.31 61 ALA B N 1
ATOM 2744 C CA . ALA B 1 61 ? 98.846 26.200 31.697 1.00 10.91 61 ALA B CA 1
ATOM 2745 C C . ALA B 1 61 ? 99.014 27.720 31.786 1.00 11.92 61 ALA B C 1
ATOM 2746 O O . ALA B 1 61 ? 98.436 28.376 32.657 1.00 10.97 61 ALA B O 1
ATOM 2748 N N . LEU B 1 62 ? 99.808 28.279 30.876 1.00 12.23 62 LEU B N 1
ATOM 2749 C CA . LEU B 1 62 ? 100.046 29.722 30.851 1.00 12.37 62 LEU B CA 1
ATOM 2750 C C . LEU B 1 62 ? 99.196 30.406 29.789 1.00 12.44 62 LEU B C 1
ATOM 2751 O O . LEU B 1 62 ? 98.900 29.823 28.748 1.00 11.81 62 LEU B O 1
ATOM 2756 N N . SER B 1 63 ? 98.797 31.645 30.051 1.00 13.63 63 SER B N 1
ATOM 2757 C CA . SER B 1 63 ? 98.039 32.390 29.055 1.00 13.63 63 SER B CA 1
ATOM 2758 C C . SER B 1 63 ? 99.107 32.810 28.045 1.00 13.75 63 SER B C 1
ATOM 2759 O O . SER B 1 63 ? 100.304 32.697 28.327 1.00 12.49 63 SER B O 1
ATOM 2762 N N . LEU B 1 64 ? 98.692 33.281 26.875 1.00 13.86 64 LEU B N 1
ATOM 2763 C CA . LEU B 1 64 ? 99.658 33.708 25.867 1.00 14.91 64 LEU B CA 1
ATOM 2764 C C . LEU B 1 64 ? 100.531 34.834 26.404 1.00 15.62 64 LEU B C 1
ATOM 2765 O O . LEU B 1 64 ? 101.730 34.887 26.132 1.00 15.37 64 LEU B O 1
ATOM 2770 N N . GLU B 1 65 ? 99.926 35.738 27.167 1.00 14.78 65 GLU B N 1
ATOM 2771 C CA . GLU B 1 65 ? 100.666 36.860 27.731 1.00 15.02 65 GLU B CA 1
ATOM 2772 C C . GLU B 1 65 ? 101.668 36.390 28.788 1.00 14.19 65 GLU B C 1
ATOM 2773 O O . GLU B 1 65 ? 102.772 36.924 28.881 1.00 14.26 65 GLU B O 1
ATOM 2779 N N . GLU B 1 66 ? 101.288 35.398 29.589 1.00 12.62 66 GLU B N 1
ATOM 2780 C CA . GLU B 1 66 ? 102.198 34.883 30.604 1.00 13.17 66 GLU B CA 1
ATOM 2781 C C . GLU B 1 66 ? 103.375 34.175 29.940 1.00 13.44 66 GLU B C 1
ATOM 2782 O O . GLU B 1 66 ? 104.503 34.230 30.436 1.00 12.62 66 GLU B O 1
ATOM 2788 N N . ALA B 1 67 ? 103.111 33.505 28.820 1.00 13.24 67 ALA B N 1
ATOM 2789 C CA . ALA B 1 67 ? 104.167 32.803 28.095 1.00 13.72 67 ALA B CA 1
ATOM 2790 C C . ALA B 1 67 ? 105.179 33.822 27.571 1.00 14.96 67 ALA B C 1
ATOM 2791 O O . ALA B 1 67 ? 106.387 33.630 27.697 1.00 13.51 67 ALA B O 1
ATOM 2793 N N . LYS B 1 68 ? 104.679 34.905 26.981 1.00 14.83 68 LYS B N 1
ATOM 2794 C CA . LYS B 1 68 ? 105.556 35.942 26.449 1.00 14.62 68 LYS B CA 1
ATOM 2795 C C . LYS B 1 68 ? 106.384 36.562 27.566 1.00 14.94 68 LYS B C 1
ATOM 2796 O O . LYS B 1 68 ? 107.593 36.750 27.422 1.00 16.21 68 LYS B O 1
ATOM 2802 N N . GLU B 1 69 ? 105.727 36.882 28.676 1.00 15.04 69 GLU B N 1
ATOM 2803 C CA . GLU B 1 69 ? 106.407 37.486 29.816 1.00 15.70 69 GLU B CA 1
ATOM 2804 C C . GLU B 1 69 ? 107.472 36.554 30.386 1.00 14.52 69 GLU B C 1
ATOM 2805 O O . GLU B 1 69 ? 108.533 37.007 30.814 1.00 13.50 69 GLU B O 1
ATOM 2811 N N . GLU B 1 70 ? 107.202 35.252 30.401 1.00 13.93 70 GLU B N 1
ATOM 2812 C CA . GLU B 1 70 ? 108.197 34.326 30.935 1.00 13.29 70 GLU B CA 1
ATOM 2813 C C . GLU B 1 70 ? 109.468 34.388 30.094 1.00 13.15 70 GLU B C 1
ATOM 2814 O O . GLU B 1 70 ? 110.577 34.364 30.631 1.00 14.04 70 GLU B O 1
ATOM 2820 N N . VAL B 1 71 ? 109.316 34.467 28.776 1.00 12.53 71 VAL B N 1
ATOM 2821 C CA . VAL B 1 71 ? 110.486 34.550 27.910 1.00 13.88 71 VAL B CA 1
ATOM 2822 C C . VAL B 1 71 ? 111.242 35.848 28.212 1.00 14.66 71 VAL B C 1
ATOM 2823 O O . VAL B 1 71 ? 112.466 35.840 28.341 1.00 13.80 71 VAL B O 1
ATOM 2827 N N . ARG B 1 72 ? 110.514 36.955 28.348 1.00 14.85 72 ARG B N 1
ATOM 2828 C CA . ARG B 1 72 ? 111.153 38.239 28.653 1.00 15.84 72 ARG B CA 1
ATOM 2829 C C . ARG B 1 72 ? 111.900 38.171 29.982 1.00 16.51 72 ARG B C 1
ATOM 2830 O O . ARG B 1 72 ? 113.048 38.600 30.078 1.00 18.51 72 ARG B O 1
ATOM 2838 N N . ARG B 1 73 ? 111.239 37.640 31.007 1.00 14.19 73 ARG B N 1
ATOM 2839 C CA . ARG B 1 73 ? 111.842 37.511 32.330 1.00 15.91 73 ARG B CA 1
ATOM 2840 C C . ARG B 1 73 ? 113.114 36.665 32.274 1.00 16.33 73 ARG B C 1
ATOM 2841 O O . ARG B 1 73 ? 114.106 36.977 32.932 1.00 16.34 73 ARG B O 1
ATOM 2849 N N . THR B 1 74 ? 113.077 35.588 31.493 1.00 15.32 74 THR B N 1
ATOM 2850 C CA . THR B 1 74 ? 114.227 34.700 31.367 1.00 16.11 74 THR B CA 1
ATOM 2851 C C . THR B 1 74 ? 115.429 35.441 30.786 1.00 17.58 74 THR B C 1
ATOM 2852 O O . THR B 1 74 ? 116.543 35.332 31.301 1.00 16.39 74 THR B O 1
ATOM 2856 N N . VAL B 1 75 ? 115.202 36.190 29.712 1.00 17.96 75 VAL B N 1
ATOM 2857 C CA . VAL B 1 75 ? 116.279 36.947 29.089 1.00 20.32 75 VAL B CA 1
ATOM 2858 C C . VAL B 1 75 ? 116.891 37.898 30.115 1.00 20.30 75 VAL B C 1
ATOM 2859 O O . VAL B 1 75 ? 118.112 38.032 30.200 1.00 20.50 75 VAL B O 1
ATOM 2863 N N . GLU B 1 76 ? 116.042 38.538 30.914 1.00 22.51 76 GLU B N 1
ATOM 2864 C CA . GLU B 1 76 ? 116.524 39.471 31.926 1.00 23.77 76 GLU B CA 1
ATOM 2865 C C . GLU B 1 76 ? 117.323 38.775 33.022 1.00 23.17 76 GLU B C 1
ATOM 2866 O O . GLU B 1 76 ? 118.434 39.197 33.350 1.00 22.61 76 GLU B O 1
ATOM 2872 N N . TYR B 1 77 ? 116.760 37.713 33.591 1.00 21.51 77 TYR B N 1
ATOM 2873 C CA . TYR B 1 77 ? 117.430 37.004 34.673 1.00 22.18 77 TYR B CA 1
ATOM 2874 C C . TYR B 1 77 ? 118.679 36.241 34.258 1.00 23.18 77 TYR B C 1
ATOM 2875 O O . TYR B 1 77 ? 119.585 36.052 35.070 1.00 22.71 77 TYR B O 1
ATOM 2884 N N . VAL B 1 78 ? 118.725 35.801 33.004 1.00 24.48 78 VAL B N 1
ATOM 2885 C CA . VAL B 1 78 ? 119.877 35.064 32.489 1.00 26.22 78 VAL B CA 1
ATOM 2886 C C . VAL B 1 78 ? 120.995 36.027 32.095 1.00 28.79 78 VAL B C 1
ATOM 2887 O O . VAL B 1 78 ? 122.172 35.760 32.331 1.00 29.26 78 VAL B O 1
ATOM 2891 N N . HIS B 1 79 ? 120.601 37.148 31.502 1.00 31.11 79 HIS B N 1
ATOM 2892 C CA . HIS B 1 79 ? 121.520 38.179 31.033 1.00 33.24 79 HIS B CA 1
ATOM 2893 C C . HIS B 1 79 ? 122.842 37.665 30.464 1.00 33.49 79 HIS B C 1
ATOM 2894 O O . HIS B 1 79 ? 123.916 37.941 31.000 1.00 34.68 79 HIS B O 1
ATOM 2901 N N . GLY B 1 80 ? 122.746 36.909 29.372 1.00 33.53 80 GLY B N 1
ATOM 2902 C CA . GLY B 1 80 ? 123.929 36.391 28.702 1.00 31.43 80 GLY B CA 1
ATOM 2903 C C . GLY B 1 80 ? 124.620 35.148 29.237 1.00 30.21 80 GLY B C 1
ATOM 2904 O O . GLY B 1 80 ? 125.499 34.610 28.565 1.00 30.27 80 GLY B O 1
ATOM 2905 N N . ARG B 1 81 ? 124.244 34.684 30.424 1.00 28.76 81 ARG B N 1
ATOM 2906 C CA . ARG B 1 81 ? 124.872 33.500 31.008 1.00 26.78 81 ARG B CA 1
ATOM 2907 C C . ARG B 1 81 ? 124.553 32.184 30.293 1.00 26.39 81 ARG B C 1
ATOM 2908 O O . ARG B 1 81 ? 125.208 31.170 30.531 1.00 24.81 81 ARG B O 1
ATOM 2916 N N . ALA B 1 82 ? 123.546 32.193 29.428 1.00 23.42 82 ALA B N 1
ATOM 2917 C CA . ALA B 1 82 ? 123.175 30.983 28.704 1.00 22.74 82 ALA B CA 1
ATOM 2918 C C . ALA B 1 82 ? 122.302 31.317 27.511 1.00 20.75 82 ALA B C 1
ATOM 2919 O O . ALA B 1 82 ? 121.758 32.415 27.419 1.00 20.52 82 ALA B O 1
ATOM 2921 N N . LEU B 1 83 ? 122.183 30.371 26.588 1.00 19.77 83 LEU B N 1
ATOM 2922 C CA . LEU B 1 83 ? 121.338 30.568 25.422 1.00 18.51 83 LEU B CA 1
ATOM 2923 C C . LEU B 1 83 ? 119.905 30.423 25.906 1.00 18.66 83 LEU B C 1
ATOM 2924 O O . LEU B 1 83 ? 119.612 29.568 26.745 1.00 18.77 83 LEU B O 1
ATOM 2929 N N . VAL B 1 84 ? 119.018 31.263 25.386 1.00 16.17 84 VAL B N 1
ATOM 2930 C CA . VAL B 1 84 ? 117.612 31.218 25.761 1.00 15.19 84 VAL B CA 1
ATOM 2931 C C . VAL B 1 84 ? 116.799 30.736 24.566 1.00 14.41 84 VAL B C 1
ATOM 2932 O O . VAL B 1 84 ? 116.768 31.390 23.527 1.00 14.83 84 VAL B O 1
ATOM 2936 N N . VAL B 1 85 ? 116.162 29.579 24.719 1.00 13.73 85 VAL B N 1
ATOM 2937 C CA . VAL B 1 85 ? 115.340 28.996 23.667 1.00 13.00 85 VAL B CA 1
ATOM 2938 C C . VAL B 1 85 ? 113.887 29.094 24.116 1.00 14.44 85 VAL B C 1
ATOM 2939 O O . VAL B 1 85 ? 113.504 28.513 25.130 1.00 14.46 85 VAL B O 1
ATOM 2943 N N . ALA B 1 86 ? 113.083 29.835 23.360 1.00 12.48 86 ALA B N 1
ATOM 2944 C CA . ALA B 1 86 ? 111.684 30.040 23.712 1.00 13.00 86 ALA B CA 1
ATOM 2945 C C . ALA B 1 86 ? 110.709 29.019 23.134 1.00 12.44 86 ALA B C 1
ATOM 2946 O O . ALA B 1 86 ? 110.615 28.847 21.918 1.00 12.28 86 ALA B O 1
ATOM 2948 N N . GLY B 1 87 ? 109.980 28.346 24.018 1.00 12.89 87 GLY B N 1
ATOM 2949 C CA . GLY B 1 87 ? 108.997 27.385 23.565 1.00 12.00 87 GLY B CA 1
ATOM 2950 C C . GLY B 1 87 ? 107.811 28.138 22.985 1.00 12.84 87 GLY B C 1
ATOM 2951 O O . GLY B 1 87 ? 107.363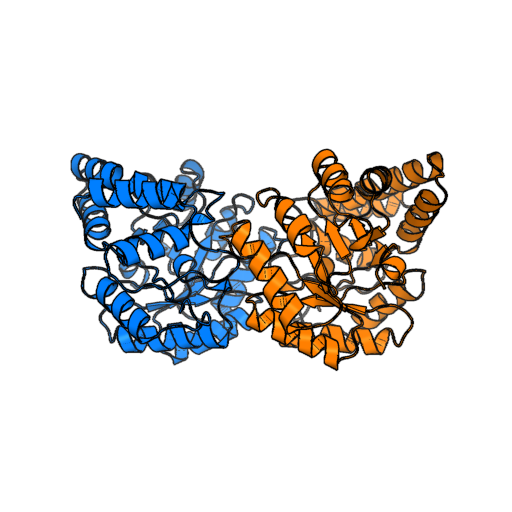 29.138 23.560 1.00 12.40 87 GLY B O 1
ATOM 2952 N N . ILE B 1 88 ? 107.319 27.677 21.838 1.00 11.94 88 ILE B N 1
ATOM 2953 C CA . ILE B 1 88 ? 106.165 28.291 21.185 1.00 13.11 88 ILE B CA 1
ATOM 2954 C C . ILE B 1 88 ? 105.252 27.180 20.669 1.00 13.77 88 ILE B C 1
ATOM 2955 O O . ILE B 1 88 ? 105.668 26.019 20.576 1.00 14.77 88 ILE B O 1
ATOM 2960 N N . GLY B 1 89 ? 104.008 27.522 20.346 1.00 13.99 89 GLY B N 1
ATOM 2961 C CA . GLY B 1 89 ? 103.081 26.508 19.865 1.00 15.32 89 GLY B CA 1
ATOM 2962 C C . GLY B 1 89 ? 101.715 27.051 19.477 1.00 14.61 89 GLY B C 1
ATOM 2963 O O . GLY B 1 89 ? 101.580 28.245 19.213 1.00 15.05 89 GLY B O 1
ATOM 2964 N N . TYR B 1 90 ? 100.717 26.165 19.449 1.00 13.15 90 TYR B N 1
ATOM 2965 C CA . TYR B 1 90 ? 99.332 26.491 19.093 1.00 13.77 90 TYR B CA 1
ATOM 2966 C C . TYR B 1 90 ? 99.144 26.655 17.583 1.00 14.98 90 TYR B C 1
ATOM 2967 O O . TYR B 1 90 ? 99.942 26.145 16.800 1.00 16.39 90 TYR B O 1
ATOM 2976 N N . ALA B 1 91 ? 98.084 27.348 17.175 1.00 13.51 91 ALA B N 1
ATOM 2977 C CA . ALA B 1 91 ? 97.826 27.568 15.754 1.00 14.45 91 ALA B CA 1
ATOM 2978 C C . ALA B 1 91 ? 99.052 28.235 15.128 1.00 14.34 91 ALA B C 1
ATOM 2979 O O . ALA B 1 91 ? 99.761 28.984 15.801 1.00 14.38 91 ALA B O 1
ATOM 2981 N N . THR B 1 92 ? 99.301 27.981 13.845 1.00 15.85 92 THR B N 1
ATOM 2982 C CA . THR B 1 92 ? 100.471 28.564 13.191 1.00 16.56 92 THR B CA 1
ATOM 2983 C C . THR B 1 92 ? 100.620 30.071 13.392 1.00 16.67 92 THR B C 1
ATOM 2984 O O . THR B 1 92 ? 101.711 30.545 13.708 1.00 16.42 92 THR B O 1
ATOM 2988 N N . SER B 1 93 ? 99.539 30.827 13.224 1.00 16.66 93 SER B N 1
ATOM 2989 C CA . SER B 1 93 ? 99.618 32.277 13.401 1.00 16.11 93 SER B CA 1
ATOM 2990 C C . SER B 1 93 ? 100.018 32.614 14.837 1.00 15.62 93 SER B C 1
ATOM 2991 O O . SER B 1 93 ? 100.800 33.533 15.076 1.00 15.45 93 SER B O 1
ATOM 2994 N N . THR B 1 94 ? 99.466 31.867 15.786 1.00 14.44 94 THR B N 1
ATOM 2995 C CA . THR B 1 94 ? 99.758 32.069 17.202 1.00 15.02 94 THR B CA 1
ATOM 2996 C C . THR B 1 94 ? 101.220 31.734 17.503 1.00 14.73 94 THR B C 1
ATOM 2997 O O . THR B 1 94 ? 101.899 32.462 18.228 1.00 15.20 94 THR B O 1
ATOM 3001 N N . ALA B 1 95 ? 101.702 30.627 16.944 1.00 13.36 95 ALA B N 1
ATOM 3002 C CA . ALA B 1 95 ? 103.086 30.218 17.161 1.00 13.63 95 ALA B CA 1
ATOM 3003 C C . ALA B 1 95 ? 104.011 31.299 16.612 1.00 14.40 95 ALA B C 1
ATOM 3004 O O . ALA B 1 95 ? 105.022 31.641 17.228 1.00 13.69 95 ALA B O 1
ATOM 3006 N N . ILE B 1 96 ? 103.658 31.839 15.449 1.00 14.79 96 ILE B N 1
AT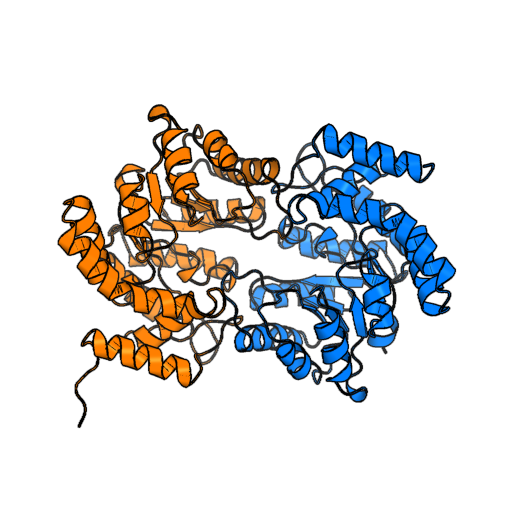OM 3007 C CA . ILE B 1 96 ? 104.463 32.883 14.833 1.00 15.08 96 ILE B CA 1
ATOM 3008 C C . ILE B 1 96 ? 104.456 34.140 15.699 1.00 16.18 96 ILE B C 1
ATOM 3009 O O . ILE B 1 96 ? 105.473 34.821 15.815 1.00 17.07 96 ILE B O 1
ATOM 3014 N N . GLU B 1 97 ? 103.312 34.438 16.312 1.00 16.13 97 GLU B N 1
ATOM 3015 C CA . GLU B 1 97 ? 103.195 35.603 17.189 1.00 16.76 97 GLU B CA 1
ATOM 3016 C C . GLU B 1 97 ? 104.116 35.421 18.395 1.00 16.46 97 GLU B C 1
ATOM 3017 O O . GLU B 1 97 ? 104.859 36.333 18.769 1.00 15.72 97 GLU B O 1
ATOM 3023 N N . LEU B 1 98 ? 104.063 34.239 19.003 1.00 14.52 98 LEU B N 1
ATOM 3024 C CA . LEU B 1 98 ? 104.908 33.941 20.158 1.00 15.61 98 LEU B CA 1
ATOM 3025 C C . LEU B 1 98 ? 106.380 33.953 19.755 1.00 14.74 98 LEU B C 1
ATOM 3026 O O . LEU B 1 98 ? 107.232 34.424 20.505 1.00 14.43 98 LEU B O 1
ATOM 3031 N N . GLY B 1 99 ? 106.673 33.426 18.569 1.00 15.04 99 GLY B N 1
ATOM 3032 C CA . GLY B 1 99 ? 108.044 33.391 18.086 1.00 14.76 99 GLY B CA 1
ATOM 3033 C C . GLY B 1 99 ? 108.612 34.785 17.867 1.00 16.26 99 GLY B C 1
ATOM 3034 O O . GLY B 1 99 ? 109.739 35.080 18.266 1.00 14.64 99 GLY B O 1
ATOM 3035 N N . ASN B 1 100 ? 107.833 35.645 17.222 1.00 16.02 100 ASN B N 1
ATOM 3036 C CA . ASN B 1 100 ? 108.271 37.011 16.967 1.00 18.07 100 ASN B CA 1
ATOM 3037 C C . ASN B 1 100 ? 108.437 37.771 18.284 1.00 18.80 100 ASN B C 1
ATOM 3038 O O . ASN B 1 100 ? 109.299 38.644 18.404 1.00 19.21 100 ASN B O 1
ATOM 3043 N N . ALA B 1 101 ? 107.620 37.427 19.275 1.00 17.54 101 ALA B N 1
ATOM 3044 C CA . ALA B 1 101 ? 107.701 38.067 20.585 1.00 16.78 101 ALA B CA 1
ATOM 3045 C C . ALA B 1 101 ? 109.008 37.660 21.268 1.00 17.79 101 ALA B C 1
ATOM 3046 O O . ALA B 1 101 ? 109.701 38.494 21.854 1.00 16.69 101 ALA B O 1
ATOM 3048 N N . ALA B 1 102 ? 109.343 36.375 21.190 1.00 15.27 102 ALA B N 1
ATOM 3049 C CA . ALA B 1 102 ? 110.576 35.872 21.792 1.00 15.88 102 ALA B CA 1
ATOM 3050 C C . ALA B 1 102 ? 111.785 36.528 21.124 1.00 16.61 102 ALA B C 1
ATOM 3051 O O . ALA B 1 102 ? 112.762 36.878 21.791 1.00 16.55 102 ALA B O 1
ATOM 3053 N N . LYS B 1 103 ? 111.718 36.684 19.804 1.00 16.89 103 LYS B N 1
ATOM 3054 C CA . LYS B 1 103 ? 112.805 37.312 19.056 1.00 19.64 103 LYS B CA 1
ATOM 3055 C C . LYS B 1 103 ? 113.018 38.736 19.555 1.00 19.46 103 LYS B C 1
ATOM 3056 O O . LYS B 1 103 ? 114.141 39.143 19.860 1.00 19.18 103 LYS B O 1
ATOM 3062 N N . ALA B 1 104 ? 111.930 39.492 19.631 1.00 20.34 104 ALA B N 1
ATOM 3063 C CA . ALA B 1 104 ? 112.001 40.873 20.089 1.00 20.74 104 ALA B CA 1
ATOM 3064 C C . ALA B 1 104 ? 112.488 40.963 21.530 1.00 21.89 104 ALA B C 1
ATOM 3065 O O . ALA B 1 104 ? 113.172 41.917 21.900 1.00 24.21 104 ALA B O 1
ATOM 3067 N N . ALA B 1 105 ? 112.142 39.967 22.340 1.00 20.39 105 ALA B N 1
ATOM 3068 C CA . ALA B 1 105 ? 112.539 39.950 23.745 1.00 21.19 105 ALA B CA 1
ATOM 3069 C C . ALA B 1 105 ? 114.035 39.694 23.932 1.00 20.04 105 ALA B C 1
ATOM 3070 O O . ALA B 1 105 ? 114.607 40.034 24.969 1.00 20.59 105 ALA B O 1
ATOM 3072 N N . GLY B 1 106 ? 114.666 39.091 22.932 1.00 19.53 106 GLY B N 1
ATOM 3073 C CA . GLY B 1 106 ? 116.087 38.813 23.035 1.00 20.18 106 GLY B CA 1
ATOM 3074 C C . GLY B 1 106 ? 116.438 37.338 23.114 1.00 20.41 106 GLY B C 1
ATOM 3075 O O . GLY B 1 106 ? 117.567 36.989 23.459 1.00 20.48 106 GLY B O 1
ATOM 3076 N N . ALA B 1 107 ? 115.479 36.465 22.811 1.00 19.26 107 ALA B N 1
ATOM 3077 C CA . ALA B 1 107 ? 115.738 35.028 22.838 1.00 18.23 107 ALA B CA 1
ATOM 3078 C C . ALA B 1 107 ? 116.728 34.698 21.727 1.00 18.94 107 ALA B C 1
ATOM 3079 O O . ALA B 1 107 ? 116.873 35.461 20.775 1.00 19.94 107 ALA B O 1
ATOM 3081 N N . ASP B 1 108 ? 117.398 33.556 21.849 1.00 17.47 108 ASP B N 1
ATOM 3082 C CA . ASP B 1 108 ? 118.383 33.130 20.862 1.00 18.51 108 ASP B CA 1
ATOM 3083 C C . ASP B 1 108 ? 117.784 32.212 19.810 1.00 17.67 108 ASP B C 1
ATOM 3084 O O . ASP B 1 108 ? 118.287 32.116 18.691 1.00 17.88 108 ASP B O 1
ATOM 3089 N N . ALA B 1 109 ? 116.704 31.535 20.177 1.00 16.09 109 ALA B N 1
ATOM 3090 C CA . ALA B 1 109 ? 116.031 30.624 19.266 1.00 16.88 109 ALA B CA 1
ATOM 3091 C C . ALA B 1 109 ? 114.678 30.262 19.858 1.00 15.87 109 ALA B C 1
ATOM 3092 O O . ALA B 1 109 ? 114.349 30.680 20.967 1.00 15.88 109 ALA B O 1
ATOM 3094 N N . VAL B 1 110 ? 113.896 29.498 19.105 1.00 15.49 110 VAL B N 1
ATOM 3095 C CA . VAL B 1 110 ? 112.597 29.038 19.579 1.00 14.13 110 VAL B CA 1
ATOM 3096 C C . VAL B 1 110 ? 112.533 27.524 19.451 1.00 13.99 110 VAL B C 1
ATOM 3097 O O . VAL B 1 110 ? 113.250 26.931 18.638 1.00 13.54 110 VAL B O 1
ATOM 3101 N N . MET B 1 111 ? 111.702 26.902 20.282 1.00 11.91 111 MET B N 1
ATOM 3102 C CA . MET B 1 111 ? 111.477 25.462 20.216 1.00 13.02 111 MET B CA 1
ATOM 3103 C C . MET B 1 111 ? 109.996 25.333 19.896 1.00 12.94 111 MET B C 1
ATOM 3104 O O . MET B 1 111 ? 109.140 25.783 20.662 1.00 13.44 111 MET B O 1
ATOM 3109 N N . ILE B 1 112 ? 109.687 24.739 18.754 1.00 13.18 112 ILE B N 1
ATOM 3110 C CA . ILE B 1 112 ? 108.296 24.575 18.380 1.00 13.05 112 ILE B CA 1
ATOM 3111 C C . ILE B 1 112 ? 107.782 23.271 18.971 1.00 12.15 112 ILE B C 1
ATOM 3112 O O . ILE B 1 112 ? 108.254 22.187 18.615 1.00 11.89 112 ILE B O 1
ATOM 3117 N N . HIS B 1 113 ? 106.829 23.385 19.892 1.00 12.36 113 HIS B N 1
ATOM 3118 C CA . HIS B 1 113 ? 106.229 22.216 20.521 1.00 13.11 113 HIS B CA 1
ATOM 3119 C C . HIS B 1 113 ? 105.543 21.383 19.457 1.00 13.32 113 HIS B C 1
ATOM 3120 O O . HIS B 1 113 ? 105.238 21.876 18.373 1.00 12.66 113 HIS B O 1
ATOM 3127 N N . MET B 1 114 ? 105.308 20.114 19.768 1.00 13.04 114 MET B N 1
ATOM 3128 C CA . MET B 1 114 ? 104.599 19.244 18.846 1.00 14.25 114 MET B CA 1
ATOM 3129 C C . MET B 1 114 ? 103.184 19.817 18.863 1.00 14.01 114 MET B C 1
ATOM 3130 O O . MET B 1 114 ? 102.663 20.144 19.928 1.00 14.91 114 MET B O 1
ATOM 3135 N N . PRO B 1 115 ? 102.548 19.969 17.691 1.00 12.98 115 PRO B N 1
ATOM 3136 C CA . PRO B 1 115 ? 101.187 20.517 17.709 1.00 13.64 115 PRO B CA 1
ATOM 3137 C C . PRO B 1 115 ? 100.260 19.650 18.568 1.00 13.46 115 PRO B C 1
ATOM 3138 O O . PRO B 1 115 ? 100.376 18.424 18.565 1.00 13.82 115 PRO B O 1
ATOM 3142 N N . ILE B 1 116 ? 99.351 20.280 19.310 1.00 13.76 116 ILE B N 1
ATOM 3143 C CA . ILE B 1 116 ? 98.445 19.518 20.161 1.00 14.18 116 ILE B CA 1
ATOM 3144 C C . ILE B 1 116 ? 97.098 19.182 19.529 1.00 15.01 116 ILE B C 1
ATOM 3145 O O . ILE B 1 116 ? 96.219 18.637 20.196 1.00 13.68 116 ILE B O 1
ATOM 3150 N N . HIS B 1 117 ? 96.935 19.488 18.245 1.00 13.08 117 HIS B N 1
ATOM 3151 C CA . HIS B 1 117 ? 95.677 19.190 17.557 1.00 14.45 117 HIS B CA 1
ATOM 3152 C C . HIS B 1 117 ? 95.390 17.691 17.642 1.00 13.61 117 HIS B C 1
ATOM 3153 O O . HIS B 1 117 ? 96.291 16.874 17.453 1.00 13.69 117 HIS B O 1
ATOM 3160 N N . PRO B 1 118 ? 94.132 17.303 17.923 1.00 14.40 118 PRO B N 1
ATOM 3161 C CA . PRO B 1 118 ? 93.817 15.873 18.008 1.00 14.47 118 PRO B CA 1
ATOM 3162 C C . PRO B 1 118 ? 93.968 15.159 16.666 1.00 14.92 118 PRO B C 1
ATOM 3163 O O . PRO B 1 118 ? 94.132 13.938 16.614 1.00 13.15 118 PRO B O 1
ATOM 3167 N N . TYR B 1 119 ? 93.898 15.922 15.579 1.00 13.41 119 TYR B N 1
ATOM 3168 C CA . TYR B 1 119 ? 94.035 15.339 14.253 1.00 12.24 119 TYR B CA 1
ATOM 3169 C C . TYR B 1 119 ? 95.287 15.867 13.574 1.00 11.97 119 TYR B C 1
ATOM 3170 O O . TYR B 1 119 ? 95.417 17.073 13.338 1.00 11.93 119 TYR B O 1
ATOM 3179 N N . VAL B 1 120 ? 96.212 14.959 13.272 1.00 11.25 120 VAL B N 1
ATOM 3180 C CA . VAL B 1 120 ? 97.455 15.321 12.603 1.00 11.74 120 VAL B CA 1
ATOM 3181 C C . VAL B 1 120 ? 97.834 14.247 11.591 1.00 12.73 120 VAL B C 1
ATOM 3182 O O . VAL B 1 120 ? 97.518 13.071 11.779 1.00 12.11 120 VAL B O 1
ATOM 3186 N N . THR B 1 121 ? 98.482 14.660 10.503 1.00 13.37 121 THR B N 1
ATOM 3187 C CA . THR B 1 121 ? 98.954 13.723 9.483 1.00 14.27 121 THR B CA 1
ATOM 3188 C C . THR B 1 121 ? 100.377 14.143 9.138 1.00 14.12 121 THR B C 1
ATOM 3189 O O . THR B 1 121 ? 100.735 15.309 9.297 1.00 13.54 121 THR B O 1
ATOM 3193 N N . ALA B 1 122 ? 101.185 13.200 8.662 1.00 13.77 122 ALA B N 1
ATOM 3194 C CA . ALA B 1 122 ? 102.577 13.487 8.331 1.00 14.44 122 ALA B CA 1
ATOM 3195 C C . ALA B 1 122 ? 102.755 14.719 7.449 1.00 13.94 122 ALA B C 1
ATOM 3196 O O . ALA B 1 122 ? 103.540 15.609 7.775 1.00 13.09 122 ALA B O 1
ATOM 3198 N N . GLY B 1 123 ? 102.038 14.763 6.328 1.00 15.90 123 GLY B N 1
ATOM 3199 C CA . GLY B 1 123 ? 102.155 15.898 5.427 1.00 13.70 123 GLY B CA 1
ATOM 3200 C C . GLY B 1 123 ? 101.797 17.207 6.106 1.00 15.23 123 GLY B C 1
ATOM 3201 O O . GLY B 1 123 ? 102.437 18.237 5.880 1.00 13.97 123 GLY B O 1
ATOM 3202 N N . GLY B 1 124 ? 100.768 17.160 6.949 1.00 13.51 124 GLY B N 1
ATOM 3203 C CA . 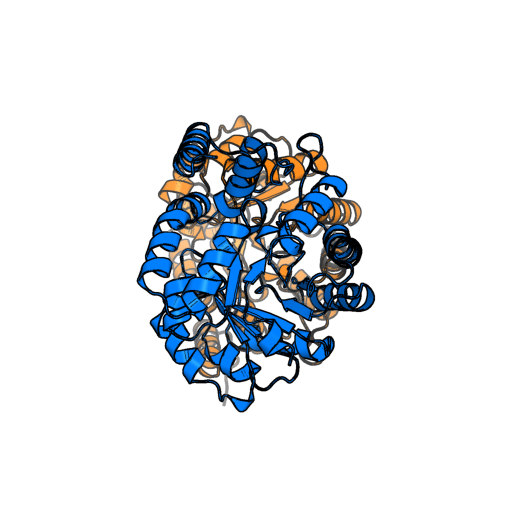GLY B 1 124 ? 100.325 18.344 7.662 1.00 14.77 124 GLY B CA 1
ATOM 3204 C C . GLY B 1 124 ? 101.300 18.810 8.729 1.00 12.53 124 GLY B C 1
ATOM 3205 O O . GLY B 1 124 ? 101.478 20.008 8.926 1.00 12.69 124 GLY B O 1
ATOM 3206 N N . VAL B 1 125 ? 101.926 17.865 9.425 1.00 13.27 125 VAL B N 1
ATOM 3207 C CA . VAL B 1 125 ? 102.887 18.203 10.474 1.00 11.88 125 VAL B CA 1
ATOM 3208 C C . VAL B 1 125 ? 104.110 18.840 9.828 1.00 13.14 125 VAL B C 1
ATOM 3209 O O . VAL B 1 125 ? 104.666 19.808 10.342 1.00 11.31 125 VAL B O 1
ATOM 3213 N N . TYR B 1 126 ? 104.527 18.290 8.692 1.00 13.16 126 TYR B N 1
ATOM 3214 C CA . TYR B 1 126 ? 105.655 18.856 7.971 1.00 13.58 126 TYR B CA 1
ATOM 3215 C C . TYR B 1 12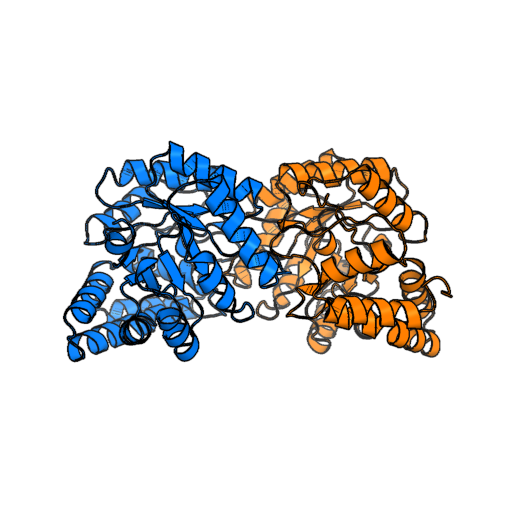6 ? 105.333 20.322 7.653 1.00 13.51 126 TYR B C 1
ATOM 3216 O O . TYR B 1 126 ? 106.123 21.215 7.936 1.00 14.97 126 TYR B O 1
ATOM 3225 N N . ALA B 1 127 ? 104.166 20.559 7.063 1.00 13.88 127 ALA B N 1
ATOM 3226 C CA . ALA B 1 127 ? 103.749 21.910 6.708 1.00 14.41 127 ALA B CA 1
ATOM 3227 C C . ALA B 1 127 ? 103.663 22.799 7.945 1.00 15.37 127 ALA B C 1
ATOM 3228 O O . ALA B 1 127 ? 104.067 23.961 7.914 1.00 14.72 127 ALA B O 1
ATOM 3230 N N . TYR B 1 128 ? 103.133 22.247 9.033 1.00 14.15 128 TYR B N 1
ATOM 3231 C CA . TYR B 1 128 ? 103.004 23.001 10.275 1.00 14.72 128 TYR B CA 1
ATOM 3232 C C . TYR B 1 128 ? 104.349 23.587 10.696 1.00 13.70 128 TYR B C 1
ATOM 3233 O O . TYR B 1 128 ? 104.480 24.797 10.878 1.00 15.24 128 TYR B O 1
ATOM 3242 N N . PHE B 1 129 ? 105.349 22.725 10.848 1.00 13.86 129 PHE B N 1
ATOM 3243 C CA . PHE B 1 129 ? 106.673 23.177 11.253 1.00 14.18 129 PHE B CA 1
ATOM 3244 C C . PHE B 1 129 ? 107.320 24.068 10.195 1.00 14.74 129 PHE B C 1
ATOM 3245 O O . PHE B 1 129 ? 107.888 25.115 10.513 1.00 14.27 129 PHE B O 1
ATOM 3253 N N . ARG B 1 130 ? 107.235 23.650 8.937 1.00 15.74 130 ARG B N 1
ATOM 3254 C CA . ARG B 1 130 ? 107.832 24.429 7.859 1.00 16.63 130 ARG B CA 1
ATOM 3255 C C . ARG B 1 130 ? 107.293 25.854 7.808 1.00 15.49 130 ARG B C 1
ATOM 3256 O O . ARG B 1 130 ? 108.068 26.805 7.737 1.00 16.31 130 ARG B O 1
ATOM 3264 N N . ASP B 1 131 ? 105.971 26.002 7.845 1.00 16.10 131 ASP B N 1
ATOM 3265 C CA . ASP B 1 131 ? 105.354 27.326 7.780 1.00 16.89 131 ASP B CA 1
ATOM 3266 C C . ASP B 1 131 ? 105.837 28.257 8.884 1.00 16.97 131 ASP B C 1
ATOM 3267 O O . ASP B 1 131 ? 106.115 29.432 8.639 1.00 16.01 131 ASP B O 1
ATOM 3272 N N . ILE B 1 132 ? 105.929 27.736 10.101 1.00 15.45 132 ILE B N 1
ATOM 3273 C CA . ILE B 1 132 ? 106.377 28.536 11.235 1.00 15.97 132 ILE B CA 1
ATOM 3274 C C . ILE B 1 132 ? 107.847 28.929 11.114 1.00 16.86 132 ILE B C 1
ATOM 3275 O O . ILE B 1 132 ? 108.212 30.082 11.350 1.00 17.32 132 ILE B O 1
ATOM 3280 N N . ILE B 1 133 ? 108.692 27.971 10.749 1.00 16.00 133 ILE B N 1
ATOM 3281 C CA . ILE B 1 133 ? 110.118 28.245 10.609 1.00 16.31 133 ILE B CA 1
ATOM 3282 C C . ILE B 1 133 ? 110.382 29.270 9.504 1.00 17.79 133 ILE B C 1
ATOM 3283 O O . ILE B 1 133 ? 111.161 30.204 9.691 1.00 18.16 133 ILE B O 1
ATOM 3288 N N . GLU B 1 134 ? 109.728 29.109 8.359 1.00 18.25 134 GLU B N 1
ATOM 3289 C CA . GLU B 1 134 ? 109.936 30.049 7.262 1.00 20.05 134 GLU B CA 1
ATOM 3290 C C . GLU B 1 134 ? 109.433 31.449 7.600 1.00 20.63 134 GLU B C 1
ATOM 3291 O O . GLU B 1 134 ? 110.076 32.442 7.258 1.00 20.52 134 GLU B O 1
ATOM 3297 N N . ALA B 1 135 ? 108.294 31.532 8.282 1.00 19.06 135 ALA B N 1
ATOM 3298 C CA . ALA B 1 135 ? 107.731 32.824 8.657 1.00 19.32 135 ALA B CA 1
ATOM 3299 C C . ALA B 1 135 ? 108.607 33.551 9.674 1.00 19.22 135 ALA B C 1
ATOM 3300 O O . ALA B 1 135 ? 108.796 34.768 9.593 1.00 18.69 135 ALA B O 1
ATOM 3302 N N . LEU B 1 136 ? 109.151 32.808 10.632 1.00 18.08 136 LEU B N 1
ATOM 3303 C CA . LEU B 1 136 ? 109.985 33.414 11.663 1.00 19.36 136 LEU B CA 1
ATOM 3304 C C . LEU B 1 136 ? 111.384 33.791 11.198 1.00 20.12 136 LEU B C 1
ATOM 3305 O O . LEU B 1 136 ? 111.935 34.795 11.652 1.00 19.37 136 LEU B O 1
ATOM 3310 N N . ASP B 1 137 ? 111.958 32.987 10.307 1.00 21.32 137 ASP B N 1
ATOM 3311 C CA . ASP B 1 137 ? 113.308 33.244 9.811 1.00 23.39 137 ASP B CA 1
ATOM 3312 C C . ASP B 1 137 ? 114.193 33.499 11.032 1.00 23.41 137 ASP B C 1
ATOM 3313 O O . ASP B 1 137 ? 114.889 34.513 11.125 1.00 22.60 137 ASP B O 1
ATOM 3318 N N . PHE B 1 138 ? 114.150 32.557 11.968 1.00 21.00 138 PHE B N 1
ATOM 3319 C CA . PHE B 1 138 ? 114.891 32.650 13.221 1.00 19.67 138 PHE B CA 1
ATOM 3320 C C . PHE B 1 138 ? 115.268 31.214 13.603 1.00 18.36 138 PHE B C 1
ATOM 3321 O O . PHE B 1 138 ? 114.533 30.279 13.285 1.00 16.80 138 PHE B O 1
ATOM 3329 N N . PRO B 1 139 ? 116.416 31.017 14.280 1.00 18.02 139 PRO B N 1
ATOM 3330 C CA . PRO B 1 139 ? 116.823 29.660 14.666 1.00 17.45 139 PRO B CA 1
ATOM 3331 C C . PRO B 1 139 ? 115.693 28.926 15.372 1.00 15.92 139 PRO B C 1
ATOM 3332 O O . PRO B 1 139 ? 115.109 29.443 16.326 1.00 15.95 139 PRO B O 1
ATOM 3336 N N . SER B 1 140 ? 115.391 27.721 14.897 1.00 15.01 140 SER B N 1
ATOM 3337 C CA . SER B 1 140 ? 114.296 26.938 15.457 1.00 15.32 140 SER B CA 1
ATOM 3338 C C . SER B 1 140 ? 114.636 25.481 15.720 1.00 14.80 140 SER B C 1
ATOM 3339 O O . SER B 1 140 ? 115.446 24.881 15.012 1.00 12.94 140 SER B O 1
ATOM 3342 N N . LEU B 1 141 ? 114.004 24.927 16.750 1.00 13.37 141 LEU B N 1
ATOM 3343 C CA . LEU B 1 141 ? 114.139 23.515 17.082 1.00 13.11 141 LEU B CA 1
ATOM 3344 C C . LEU B 1 141 ? 112.709 22.999 17.048 1.00 14.16 141 LEU B C 1
ATOM 3345 O O . LEU B 1 141 ? 111.764 23.776 17.205 1.00 14.55 141 LEU B O 1
ATOM 3350 N N . VAL B 1 142 ? 112.543 21.702 16.824 1.00 15.11 142 VAL B N 1
ATOM 3351 C CA . VAL B 1 142 ? 111.212 21.114 16.824 1.00 15.50 142 VAL B CA 1
ATOM 3352 C C . VAL B 1 142 ? 111.190 19.975 17.839 1.00 15.80 142 VAL B C 1
ATOM 3353 O O . VAL B 1 142 ? 112.180 19.247 17.988 1.00 14.02 142 VAL B O 1
ATOM 3357 N N . TYR B 1 143 ? 110.075 19.848 18.555 1.00 14.05 143 TYR B N 1
ATOM 3358 C CA . TYR B 1 143 ? 109.902 18.788 19.542 1.00 13.89 143 TYR B CA 1
ATOM 3359 C C . TYR B 1 143 ? 109.053 17.741 18.825 1.00 14.11 143 TYR B C 1
ATOM 3360 O O . TYR B 1 143 ? 107.861 17.941 18.596 1.00 15.50 143 TYR B O 1
ATOM 3369 N N . PHE B 1 144 ? 109.686 16.628 18.475 1.00 13.69 144 PHE B N 1
ATOM 3370 C CA . PHE B 1 144 ? 109.060 15.544 17.717 1.00 12.61 144 PHE B CA 1
ATOM 3371 C C . PHE B 1 144 ? 108.754 14.379 18.662 1.00 12.25 144 PHE B C 1
ATOM 3372 O O . PHE B 1 144 ? 109.666 13.665 19.077 1.00 12.76 144 PHE B O 1
ATOM 3380 N N . LYS B 1 145 ? 107.478 14.173 18.985 1.00 12.26 145 LYS B N 1
ATOM 3381 C CA . LYS B 1 145 ? 107.124 13.121 19.932 1.00 13.21 145 LYS B CA 1
ATOM 3382 C C . LYS B 1 145 ? 105.967 12.182 19.609 1.00 11.61 145 LYS B C 1
ATOM 3383 O O . LYS B 1 145 ? 105.623 11.342 20.439 1.00 12.11 145 LYS B O 1
ATOM 3389 N N . ASP B 1 146 ? 105.363 12.307 18.434 1.00 11.67 146 ASP B N 1
ATOM 3390 C CA . ASP B 1 146 ? 104.244 11.436 18.068 1.00 12.43 146 ASP B CA 1
ATOM 3391 C C . ASP B 1 146 ? 104.712 10.255 17.203 1.00 12.68 146 ASP B C 1
ATOM 3392 O O . ASP B 1 146 ? 105.075 10.427 16.042 1.00 12.77 146 ASP B O 1
ATOM 3397 N N . PRO B 1 147 ? 104.698 9.035 17.761 1.00 12.35 147 PRO B N 1
ATOM 3398 C CA . PRO B 1 147 ? 105.135 7.863 16.996 1.00 12.85 147 PRO B CA 1
ATOM 3399 C C . PRO B 1 147 ? 104.316 7.597 15.742 1.00 14.43 147 PRO B C 1
ATOM 3400 O O . PRO B 1 147 ? 104.779 6.915 14.829 1.00 15.21 147 PRO B O 1
ATOM 3404 N N . GLU B 1 148 ? 103.101 8.137 15.701 1.00 13.46 148 GLU B N 1
ATOM 3405 C CA . GLU B 1 148 ? 102.216 7.943 14.557 1.00 15.82 148 GLU B CA 1
ATOM 3406 C C . GLU B 1 148 ? 102.629 8.780 13.353 1.00 15.45 148 GLU B C 1
ATOM 3407 O O . GLU B 1 148 ? 102.108 8.589 12.252 1.00 15.61 148 GLU B O 1
ATOM 3413 N N . ILE B 1 149 ? 103.552 9.713 13.566 1.00 13.33 149 ILE B N 1
ATOM 3414 C CA . ILE B 1 149 ? 104.027 10.573 12.489 1.00 14.05 149 ILE B CA 1
ATOM 3415 C C . ILE B 1 149 ? 105.403 10.104 12.014 1.00 14.58 149 ILE B C 1
ATOM 3416 O O . ILE B 1 149 ? 106.341 9.995 12.799 1.00 16.15 149 ILE B O 1
ATOM 3421 N N . SER B 1 150 ? 105.506 9.829 10.719 1.00 14.31 150 SER B N 1
ATOM 3422 C CA . SER B 1 150 ? 106.747 9.351 10.114 1.00 15.62 150 SER B CA 1
ATOM 3423 C C . SER B 1 150 ? 107.959 10.246 10.316 1.00 13.36 150 SER B C 1
ATOM 3424 O O . SER B 1 150 ? 107.854 11.476 10.279 1.00 13.40 150 SER B O 1
ATOM 3427 N N . ASP B 1 151 ? 109.118 9.619 10.509 1.00 12.77 151 ASP B N 1
ATOM 3428 C CA . ASP B 1 151 ? 110.362 10.356 10.679 1.00 13.91 151 ASP B CA 1
ATOM 3429 C C . ASP B 1 151 ? 110.706 11.080 9.383 1.00 14.97 151 ASP B C 1
ATOM 3430 O O . ASP B 1 151 ? 111.572 11.956 9.360 1.00 15.05 151 ASP B O 1
ATOM 3435 N N . ARG B 1 152 ? 110.031 10.704 8.302 1.00 16.74 152 ARG B N 1
ATOM 3436 C CA . ARG B 1 152 ? 110.261 11.341 7.007 1.00 19.19 152 ARG B CA 1
ATOM 3437 C C . ARG B 1 152 ? 110.048 12.851 7.143 1.00 18.47 152 ARG B C 1
ATOM 3438 O O . ARG B 1 152 ? 110.657 13.644 6.421 1.00 17.53 152 ARG B O 1
ATOM 3446 N N . VAL B 1 153 ? 109.172 13.242 8.067 1.00 15.59 153 VAL B N 1
ATOM 3447 C CA . VAL B 1 153 ? 108.901 14.655 8.312 1.00 14.93 153 VAL B CA 1
ATOM 3448 C C . VAL B 1 153 ? 110.192 15.389 8.674 1.00 13.75 153 VAL B C 1
ATOM 3449 O O . VAL B 1 153 ? 110.428 16.510 8.221 1.00 14.82 153 VAL B O 1
ATOM 3453 N N . LEU B 1 154 ? 111.028 14.757 9.492 1.00 13.38 154 LEU B N 1
ATOM 3454 C CA . LEU B 1 154 ? 112.287 15.368 9.908 1.00 13.22 154 LEU B CA 1
ATOM 3455 C C . LEU B 1 154 ? 113.272 15.417 8.743 1.00 15.06 154 LEU B C 1
ATOM 3456 O O . LEU B 1 154 ? 114.001 16.395 8.572 1.00 15.69 154 LEU B O 1
ATOM 3461 N N . VAL B 1 155 ? 113.295 14.353 7.950 1.00 15.33 155 VAL B N 1
ATOM 3462 C CA . VAL B 1 155 ? 114.183 14.300 6.795 1.00 16.76 155 VAL B CA 1
ATOM 3463 C C . VAL B 1 155 ? 113.836 15.439 5.842 1.00 17.24 155 VAL B C 1
ATOM 3464 O O . VAL B 1 155 ? 114.721 16.081 5.279 1.00 17.76 155 VAL B O 1
ATOM 3468 N N . ASP B 1 156 ? 112.544 15.699 5.671 1.00 17.33 156 ASP B N 1
ATOM 3469 C CA . ASP B 1 156 ? 112.114 16.757 4.765 1.00 18.77 156 ASP B CA 1
ATOM 3470 C C . ASP B 1 156 ? 112.302 18.172 5.303 1.00 18.96 156 ASP B C 1
ATOM 3471 O O . ASP B 1 156 ? 112.442 19.119 4.526 1.00 17.20 156 ASP B O 1
ATOM 3476 N N . LEU B 1 157 ? 112.314 18.320 6.624 1.00 16.93 157 LEU B N 1
ATOM 3477 C CA . LEU B 1 157 ? 112.503 19.633 7.237 1.00 16.89 157 LEU B CA 1
ATOM 3478 C C . LEU B 1 157 ? 113.977 20.000 7.364 1.00 16.32 157 LEU B C 1
ATOM 3479 O O . LEU B 1 157 ? 114.329 21.179 7.368 1.00 17.07 157 LEU B O 1
ATOM 3484 N N . ALA B 1 158 ? 114.830 18.984 7.459 1.00 15.89 158 ALA B N 1
ATOM 3485 C CA . ALA B 1 158 ? 116.269 19.181 7.635 1.00 16.22 158 ALA B CA 1
ATOM 3486 C C . ALA B 1 158 ? 116.934 20.263 6.782 1.00 16.44 158 ALA B C 1
ATOM 3487 O O . ALA B 1 158 ? 117.753 21.025 7.287 1.00 16.97 158 ALA B O 1
ATOM 3489 N N . PRO B 1 159 ? 116.594 20.344 5.484 1.00 17.92 159 PRO B N 1
ATOM 3490 C CA . PRO B 1 159 ? 117.193 21.351 4.598 1.00 19.71 159 PRO B CA 1
ATOM 3491 C C . PRO B 1 159 ? 116.981 22.804 5.018 1.00 20.16 159 PRO B C 1
ATOM 3492 O O . PRO B 1 159 ? 117.757 23.684 4.644 1.00 19.99 159 PRO B O 1
ATOM 3496 N N . LEU B 1 160 ? 115.927 23.066 5.782 1.00 19.42 160 LEU B N 1
ATOM 3497 C CA . LEU B 1 160 ? 115.657 24.433 6.216 1.00 19.86 160 LEU B CA 1
ATOM 3498 C C . LEU B 1 160 ? 116.853 25.017 6.949 1.00 20.06 160 LEU B C 1
ATOM 3499 O O . LEU B 1 160 ? 117.327 24.460 7.939 1.00 18.89 160 LEU B O 1
ATOM 3504 N N . GLN B 1 161 ? 117.342 26.147 6.450 1.00 20.31 161 GLN B N 1
ATOM 3505 C CA . GLN B 1 161 ? 118.489 26.814 7.049 1.00 21.88 161 GLN B CA 1
ATOM 3506 C C . GLN B 1 161 ? 118.310 27.122 8.530 1.00 21.16 161 GLN B C 1
ATOM 3507 O O . GLN B 1 161 ? 119.253 27.009 9.312 1.00 21.50 161 GLN B O 1
ATOM 3513 N N . ASN B 1 162 ? 117.101 27.508 8.921 1.00 19.66 162 ASN B N 1
ATOM 3514 C CA . ASN B 1 162 ? 116.860 27.850 10.312 1.00 20.19 162 ASN B CA 1
ATOM 3515 C C . ASN B 1 162 ? 116.485 26.710 11.248 1.00 19.47 162 ASN B C 1
ATOM 3516 O O . ASN B 1 162 ? 116.222 26.942 12.425 1.00 20.86 162 ASN B O 1
ATOM 3521 N N . LEU B 1 163 ? 116.445 25.482 10.739 1.00 18.42 163 LEU B N 1
ATOM 3522 C CA . LEU B 1 163 ? 116.159 24.350 11.617 1.00 17.38 163 LEU B CA 1
ATOM 3523 C C . LEU B 1 163 ? 117.536 23.972 12.155 1.00 16.74 163 LEU B C 1
ATOM 3524 O O . LEU B 1 163 ? 118.361 23.401 11.431 1.00 16.34 163 LEU B O 1
ATOM 3529 N N . VAL B 1 164 ? 117.793 24.306 13.416 1.00 14.61 164 VAL B N 1
ATOM 3530 C CA . VAL B 1 164 ? 119.094 24.033 14.012 1.00 15.34 164 VAL B CA 1
ATOM 3531 C C . VAL B 1 164 ? 119.146 22.807 14.905 1.00 14.35 164 VAL B C 1
ATOM 3532 O O . VAL B 1 164 ? 120.226 22.378 15.307 1.00 13.52 164 VAL B O 1
ATOM 3536 N N . GLY B 1 165 ? 117.988 22.245 15.222 1.00 13.00 165 GLY B N 1
ATOM 3537 C CA . GLY B 1 165 ? 117.985 21.076 16.074 1.00 14.11 165 GLY B CA 1
ATOM 3538 C C . GLY B 1 165 ? 116.646 20.396 16.203 1.00 13.87 165 GLY B C 1
ATOM 3539 O O . GLY B 1 165 ? 115.600 20.962 15.891 1.00 13.73 165 GLY B O 1
ATOM 3540 N N . VAL B 1 166 ? 116.689 19.155 16.664 1.00 13.62 166 VAL B N 1
ATOM 3541 C CA . VAL B 1 166 ? 115.483 18.377 16.854 1.00 12.90 166 VAL B CA 1
ATOM 3542 C C . VAL B 1 166 ? 115.532 17.715 18.221 1.00 13.57 166 VAL B C 1
ATOM 3543 O O . VAL B 1 166 ? 116.506 17.042 18.555 1.00 12.27 166 VAL B O 1
ATOM 3547 N N . LYS B 1 167 ? 114.497 17.935 19.021 1.00 12.83 167 LYS B N 1
ATOM 3548 C CA . LYS B 1 167 ? 114.416 17.285 20.315 1.00 14.42 167 LYS B CA 1
ATOM 3549 C C . LYS B 1 167 ? 113.560 16.071 19.999 1.00 13.07 167 LYS B C 1
ATOM 3550 O O . LYS B 1 167 ? 112.335 16.162 19.931 1.00 13.86 167 LYS B O 1
ATOM 3556 N N . TYR B 1 168 ? 114.227 14.949 19.741 1.00 13.69 168 TYR B N 1
ATOM 3557 C CA . TYR B 1 168 ? 113.543 13.706 19.394 1.00 12.33 168 TYR B CA 1
ATOM 3558 C C . TYR B 1 168 ? 112.995 13.112 20.680 1.00 10.95 168 TYR B C 1
ATOM 3559 O O . TYR B 1 168 ? 113.758 12.788 21.590 1.00 11.74 168 TYR B O 1
ATOM 3568 N N . ALA B 1 169 ? 111.676 12.961 20.749 1.00 11.81 169 ALA B N 1
ATOM 3569 C CA . ALA B 1 169 ? 111.041 12.470 21.963 1.00 11.40 169 ALA B CA 1
ATOM 3570 C C . ALA B 1 169 ? 110.224 11.194 21.819 1.00 12.14 169 ALA B C 1
ATOM 3571 O O . ALA B 1 169 ? 109.270 10.971 22.568 1.00 12.76 169 ALA B O 1
ATOM 3573 N N . ILE B 1 170 ? 110.587 10.372 20.841 1.00 12.31 170 ILE B N 1
ATOM 3574 C CA . ILE B 1 170 ? 109.932 9.090 20.631 1.00 11.49 170 ILE B CA 1
ATOM 3575 C C . ILE B 1 170 ? 110.988 8.106 21.117 1.00 11.56 170 ILE B C 1
ATOM 3576 O O . ILE B 1 170 ? 112.080 8.032 20.551 1.00 11.02 170 ILE B O 1
ATOM 3581 N N . ASN B 1 171 ? 110.678 7.366 22.177 1.00 9.90 171 ASN B N 1
ATOM 3582 C CA . ASN B 1 171 ? 111.646 6.428 22.731 1.00 10.68 171 ASN B CA 1
ATOM 3583 C C . ASN B 1 171 ? 111.723 5.123 21.964 1.00 11.68 171 ASN B C 1
ATOM 3584 O O . ASN B 1 171 ? 111.510 4.040 22.506 1.00 11.04 171 ASN B O 1
ATOM 3589 N N . ASP B 1 172 ? 112.049 5.257 20.686 1.00 10.13 172 ASP B N 1
ATOM 3590 C CA . ASP B 1 172 ? 112.185 4.130 19.781 1.00 11.85 172 ASP B CA 1
ATOM 3591 C C . ASP B 1 172 ? 113.611 4.270 19.261 1.00 11.69 172 ASP B C 1
ATOM 3592 O O . ASP B 1 172 ? 113.863 5.039 18.332 1.00 11.02 172 ASP B O 1
ATOM 3597 N N . LEU B 1 173 ? 114.548 3.552 19.877 1.00 11.49 173 LEU B N 1
ATOM 3598 C CA . LEU B 1 173 ? 115.951 3.655 19.490 1.00 13.30 173 LEU B CA 1
ATOM 3599 C C . LEU B 1 173 ? 116.260 3.320 18.029 1.00 13.04 173 LEU B C 1
ATOM 3600 O O . LEU B 1 173 ? 117.021 4.042 17.384 1.00 13.04 173 LEU B O 1
ATOM 3605 N N . PRO B 1 174 ? 115.699 2.223 17.488 1.00 12.98 174 PRO B N 1
ATOM 3606 C CA . PRO B 1 174 ? 116.002 1.930 16.080 1.00 12.98 174 PRO B CA 1
ATOM 3607 C C . PRO B 1 174 ? 115.543 3.076 15.181 1.00 12.98 174 PRO B C 1
ATOM 3608 O O . PRO B 1 174 ? 116.235 3.441 14.232 1.00 13.92 174 PRO B O 1
ATOM 3612 N N . ARG B 1 175 ? 114.377 3.650 15.480 1.00 13.40 175 ARG B N 1
ATOM 3613 C CA . ARG B 1 175 ? 113.876 4.770 14.685 1.00 12.54 175 ARG B CA 1
ATOM 3614 C C . ARG B 1 175 ? 114.813 5.963 14.787 1.00 12.87 175 ARG B C 1
ATOM 3615 O O . ARG B 1 175 ? 115.165 6.580 13.780 1.00 12.41 175 ARG B O 1
ATOM 3623 N N . PHE B 1 176 ? 115.208 6.297 16.012 1.00 10.97 176 PHE B N 1
ATOM 3624 C CA . PHE B 1 176 ? 116.096 7.428 16.228 1.00 12.08 176 PHE B CA 1
ATOM 3625 C C . PHE B 1 176 ? 117.439 7.226 15.526 1.00 12.15 176 PHE B C 1
ATOM 3626 O O . PHE B 1 176 ? 117.916 8.114 14.818 1.00 12.63 176 PHE B O 1
ATOM 3634 N N . ALA B 1 177 ? 118.042 6.054 15.703 1.00 12.38 177 ALA B N 1
ATOM 3635 C CA . ALA B 1 177 ? 119.333 5.780 15.074 1.00 13.18 177 ALA B CA 1
ATOM 3636 C C . ALA B 1 177 ? 119.266 5.907 13.552 1.00 14.04 177 ALA B C 1
ATOM 3637 O O . ALA B 1 177 ? 120.213 6.386 12.918 1.00 14.21 177 ALA B O 1
ATOM 3639 N N . LYS B 1 178 ? 118.149 5.487 12.968 1.00 13.23 178 LYS B N 1
ATOM 3640 C CA . LYS B 1 178 ? 117.988 5.554 11.523 1.00 15.01 178 LYS B CA 1
ATOM 3641 C C . LYS B 1 178 ? 117.770 6.975 11.000 1.00 15.33 178 LYS B C 1
ATOM 3642 O O . LYS B 1 178 ? 118.363 7.362 9.992 1.00 15.64 178 LYS B O 1
ATOM 3648 N N . VAL B 1 179 ? 116.935 7.763 11.670 1.00 14.41 179 VAL B N 1
ATOM 3649 C CA . VAL B 1 179 ? 116.699 9.116 11.178 1.00 13.63 179 VAL B CA 1
ATOM 3650 C C . VAL B 1 179 ? 117.967 9.965 11.276 1.00 13.67 179 VAL B C 1
ATOM 3651 O O . VAL B 1 179 ? 118.230 10.794 10.407 1.00 15.80 179 VAL B O 1
ATOM 3655 N N . VAL B 1 180 ? 118.760 9.752 12.321 1.00 12.99 180 VAL B N 1
ATOM 3656 C CA . VAL B 1 180 ? 120.012 10.488 12.474 1.00 14.43 180 VAL B CA 1
ATOM 3657 C C . VAL B 1 180 ? 120.903 10.192 11.265 1.00 15.18 180 VAL B C 1
ATOM 3658 O O . VAL B 1 180 ? 121.598 11.069 10.753 1.00 15.79 180 VAL B O 1
ATOM 3662 N N . ARG B 1 181 ? 120.863 8.947 10.809 1.00 15.60 181 ARG B N 1
ATOM 3663 C CA . ARG B 1 181 ? 121.681 8.524 9.682 1.00 16.92 181 ARG B CA 1
ATOM 3664 C C . ARG B 1 181 ? 121.008 8.689 8.320 1.00 17.17 181 ARG B C 1
ATOM 3665 O O . ARG B 1 181 ? 121.559 8.279 7.297 1.00 19.67 181 ARG B O 1
ATOM 3673 N N . SER B 1 182 ? 119.831 9.307 8.303 1.00 17.79 182 SER B N 1
ATOM 3674 C CA . SER B 1 182 ? 119.096 9.523 7.056 1.00 18.03 182 SER B CA 1
ATOM 3675 C C . SER B 1 182 ? 119.196 10.968 6.581 1.00 19.33 182 SER B C 1
ATOM 3676 O O . SER B 1 182 ? 118.694 11.316 5.512 1.00 21.28 182 SER B O 1
ATOM 3679 N N . ILE B 1 183 ? 119.839 11.808 7.382 1.00 19.18 183 ILE B N 1
ATOM 3680 C CA . ILE B 1 183 ? 119.999 13.214 7.042 1.00 19.78 183 ILE B CA 1
ATOM 3681 C C . ILE B 1 183 ? 121.488 13.511 6.872 1.00 21.21 183 ILE B C 1
ATOM 3682 O O . ILE B 1 183 ? 122.289 13.239 7.764 1.00 21.70 183 ILE B O 1
ATOM 3687 N N . PRO B 1 184 ? 121.878 14.068 5.714 1.00 22.87 184 PRO B N 1
ATOM 3688 C CA . PRO B 1 184 ? 123.281 14.393 5.434 1.00 24.13 184 PRO B CA 1
ATOM 3689 C C . PRO B 1 184 ? 123.869 15.436 6.377 1.00 25.31 184 PRO B C 1
ATOM 3690 O O . PRO B 1 184 ? 123.150 16.284 6.905 1.00 23.67 184 PRO B O 1
ATOM 3694 N N . GLU B 1 185 ? 125.181 15.361 6.590 1.00 26.49 185 GLU B N 1
ATOM 3695 C CA . GLU B 1 185 ? 125.864 16.301 7.473 1.00 29.03 185 GLU B CA 1
ATOM 3696 C C . GLU B 1 185 ? 125.641 17.719 6.968 1.00 28.31 185 GLU B C 1
ATOM 3697 O O . GLU B 1 185 ? 125.716 18.684 7.725 1.00 28.54 185 GLU B O 1
ATOM 3703 N N . GLU B 1 186 ? 125.360 17.825 5.677 1.00 29.43 186 GLU B N 1
ATOM 3704 C CA . GLU B 1 186 ? 125.120 19.104 5.029 1.00 30.94 186 GLU B CA 1
ATOM 3705 C C . GLU B 1 186 ? 124.030 19.938 5.711 1.00 32.12 186 GLU B C 1
ATOM 3706 O O . GLU B 1 186 ? 124.062 21.166 5.664 1.00 31.52 186 GLU B O 1
ATOM 3712 N N . HIS B 1 187 ? 123.069 19.280 6.348 1.00 32.11 187 HIS B N 1
ATOM 3713 C CA . HIS B 1 187 ? 121.991 20.017 6.993 1.00 34.01 187 HIS B CA 1
ATOM 3714 C C . HIS B 1 187 ? 122.250 20.417 8.443 1.00 34.10 187 HIS B C 1
ATOM 3715 O O . HIS B 1 187 ? 121.488 21.188 9.028 1.00 35.19 187 HIS B O 1
ATOM 3722 N N . GLN B 1 188 ? 123.337 19.905 9.008 1.00 33.76 188 GLN B N 1
ATOM 3723 C CA . GLN B 1 188 ? 123.738 20.225 10.374 1.00 32.89 188 GLN B CA 1
ATOM 3724 C C . GLN B 1 188 ? 122.575 20.363 11.349 1.00 30.63 188 GLN B C 1
ATOM 3725 O O . GLN B 1 188 ? 122.012 21.445 11.517 1.00 32.66 188 GLN B O 1
ATOM 3731 N N . ILE B 1 189 ? 122.225 19.261 11.999 1.00 26.67 189 ILE B N 1
ATOM 3732 C CA . ILE B 1 189 ? 121.134 19.265 12.961 1.00 22.54 189 ILE B CA 1
ATOM 3733 C C . ILE B 1 189 ? 121.646 18.804 14.321 1.00 20.54 189 ILE B C 1
ATOM 3734 O O . ILE B 1 189 ? 122.350 17.799 14.417 1.00 17.35 189 ILE B O 1
ATOM 3739 N N . ALA B 1 190 ? 121.319 19.548 15.370 1.00 16.86 190 ALA B N 1
ATOM 3740 C CA . ALA B 1 190 ? 121.727 19.144 16.704 1.00 15.03 190 ALA B CA 1
ATOM 3741 C C . ALA B 1 190 ? 120.693 18.106 17.123 1.00 14.06 190 ALA B C 1
ATOM 3742 O O . ALA B 1 190 ? 119.505 18.411 17.190 1.00 13.73 190 ALA B O 1
ATOM 3744 N N . TRP B 1 191 ? 121.128 16.877 17.379 1.00 12.95 191 TRP B N 1
ATOM 3745 C CA . TRP B 1 191 ? 120.196 15.832 17.795 1.00 13.72 191 TRP B CA 1
ATOM 3746 C C . TRP B 1 191 ? 120.150 15.767 19.312 1.00 14.23 191 TRP B C 1
ATOM 3747 O O . TRP B 1 191 ? 121.131 15.397 19.956 1.00 13.65 191 TRP B O 1
ATOM 3758 N N . ILE B 1 192 ? 118.996 16.121 19.871 1.00 13.30 192 ILE B N 1
ATOM 3759 C CA . ILE B 1 192 ? 118.804 16.158 21.319 1.00 13.58 192 ILE B CA 1
ATOM 3760 C C . ILE B 1 192 ? 117.801 15.124 21.831 1.00 13.22 192 ILE B C 1
ATOM 3761 O O . ILE B 1 192 ? 116.708 14.985 21.285 1.00 12.32 192 ILE B O 1
ATOM 3766 N N . CYS B 1 193 ? 118.174 14.396 22.879 1.00 12.41 193 CYS B N 1
ATOM 3767 C CA . CYS B 1 193 ? 117.255 13.425 23.463 1.00 12.06 193 CYS B CA 1
ATOM 3768 C C . CYS B 1 193 ? 116.227 14.242 24.240 1.00 11.88 193 CYS B C 1
ATOM 3769 O O . CYS B 1 193 ? 116.560 14.865 25.249 1.00 13.60 193 CYS B O 1
ATOM 3772 N N . GLY B 1 194 ? 114.985 14.247 23.770 1.00 13.57 194 GLY B N 1
ATOM 3773 C CA . GLY B 1 194 ? 113.950 15.026 24.433 1.00 13.35 194 GLY B CA 1
ATOM 3774 C C . GLY B 1 194 ? 113.258 14.339 25.593 1.00 14.17 194 GLY B C 1
ATOM 3775 O O . GLY B 1 194 ? 112.302 14.888 26.146 1.00 14.93 194 GLY B O 1
ATOM 3776 N N . THR B 1 195 ? 113.737 13.157 25.978 1.00 12.42 195 THR B N 1
ATOM 3777 C CA . THR B 1 195 ? 113.115 12.417 27.070 1.00 12.63 195 THR B CA 1
ATOM 3778 C C . THR B 1 195 ? 113.941 12.310 28.355 1.00 12.62 195 THR B C 1
ATOM 3779 O O . THR B 1 195 ? 113.690 11.454 29.203 1.00 11.98 195 THR B O 1
ATOM 3783 N N . ALA B 1 196 ? 114.929 13.194 28.468 1.00 11.30 196 ALA B N 1
ATOM 3784 C CA . ALA B 1 196 ? 115.793 13.328 29.637 1.00 12.86 196 ALA B CA 1
ATOM 3785 C C . ALA B 1 196 ? 116.744 12.205 30.034 1.00 12.97 196 ALA B C 1
ATOM 3786 O O . ALA B 1 196 ? 116.974 11.257 29.287 1.00 14.11 196 ALA B O 1
ATOM 3788 N N . GLU B 1 197 ? 117.298 12.344 31.234 1.00 13.90 197 GLU B N 1
ATOM 3789 C CA . GLU B 1 197 ? 118.294 11.422 31.767 1.00 13.46 197 GLU B CA 1
ATOM 3790 C C . GLU B 1 197 ? 118.046 9.919 31.717 1.00 13.04 197 GLU B C 1
ATOM 3791 O O . GLU B 1 197 ? 118.993 9.158 31.529 1.00 13.19 197 GLU B O 1
ATOM 3797 N N . LYS B 1 198 ? 116.805 9.474 31.887 1.00 12.02 198 LYS B N 1
ATOM 3798 C CA . LYS B 1 198 ? 116.546 8.036 31.840 1.00 12.47 198 LYS B CA 1
ATOM 3799 C C . LYS B 1 198 ? 116.907 7.481 30.463 1.00 10.73 198 LYS B C 1
ATOM 3800 O O . LYS B 1 198 ? 117.412 6.367 30.339 1.00 11.29 198 LYS B O 1
ATOM 3806 N N . TRP B 1 199 ? 116.664 8.275 29.428 1.00 10.98 199 TRP B N 1
ATOM 3807 C CA . TRP B 1 199 ? 116.926 7.831 28.066 1.00 11.33 199 TRP B CA 1
ATOM 3808 C C . TRP B 1 199 ? 118.204 8.345 27.411 1.00 11.65 199 TRP B C 1
ATOM 3809 O O . TRP B 1 199 ? 118.650 7.796 26.402 1.00 10.94 199 TRP B O 1
ATOM 3820 N N . ALA B 1 200 ? 118.798 9.382 27.990 1.00 12.08 200 ALA B N 1
ATOM 3821 C CA . ALA B 1 200 ? 120.007 9.987 27.437 1.00 13.23 200 ALA B CA 1
ATOM 3822 C C . ALA B 1 200 ? 121.156 9.035 27.090 1.00 11.95 200 ALA B C 1
ATOM 3823 O O . ALA B 1 200 ? 121.756 9.159 26.025 1.00 12.48 200 ALA B O 1
ATOM 3825 N N . PRO B 1 201 ? 121.492 8.082 27.979 1.00 12.90 201 PRO B N 1
ATOM 3826 C CA . PRO B 1 201 ? 122.598 7.175 27.642 1.00 12.81 201 PRO B CA 1
ATOM 3827 C C . PRO B 1 201 ? 122.355 6.368 26.366 1.00 12.59 201 PRO B C 1
ATOM 3828 O O . PRO B 1 201 ? 123.260 6.180 25.551 1.00 12.58 201 PRO B O 1
ATOM 3832 N N . PHE B 1 202 ? 121.128 5.894 26.203 1.00 11.17 202 PHE B N 1
ATOM 3833 C CA . PHE B 1 202 ? 120.755 5.101 25.039 1.00 11.24 202 PHE B CA 1
ATOM 3834 C C . PHE B 1 202 ? 120.734 5.949 23.767 1.00 11.72 202 PHE B C 1
ATOM 3835 O O . PHE B 1 202 ? 121.231 5.527 22.721 1.00 13.51 202 PHE B O 1
ATOM 3843 N N . PHE B 1 203 ? 120.156 7.141 23.854 1.00 11.28 203 PHE B N 1
ATOM 3844 C CA . PHE B 1 203 ? 120.117 8.039 22.705 1.00 12.16 203 PHE B CA 1
ATOM 3845 C C . PHE B 1 203 ? 121.537 8.460 22.339 1.00 12.19 203 PHE B C 1
ATOM 3846 O O . PHE B 1 203 ? 121.874 8.565 21.161 1.00 11.98 203 PHE B O 1
ATOM 3854 N N . TRP B 1 204 ? 122.369 8.704 23.351 1.00 13.37 204 TRP B N 1
ATOM 3855 C CA . TRP B 1 204 ? 123.744 9.139 23.106 1.00 14.04 204 TRP B CA 1
ATOM 3856 C C . TRP B 1 204 ? 124.499 8.121 22.263 1.00 14.87 204 TRP B C 1
ATOM 3857 O O . TRP B 1 204 ? 125.163 8.481 21.288 1.00 14.52 204 TRP B O 1
ATOM 3868 N N . HIS B 1 205 ? 124.391 6.850 22.642 1.00 14.08 205 HIS B N 1
ATOM 3869 C CA . HIS B 1 205 ? 125.045 5.769 21.912 1.00 16.31 205 HIS B CA 1
ATOM 3870 C C . HIS B 1 205 ? 124.549 5.723 20.466 1.00 15.86 205 HIS B C 1
ATOM 3871 O O . HIS B 1 205 ? 125.304 5.389 19.549 1.00 16.56 205 HIS B O 1
ATOM 3878 N N . ALA B 1 206 ? 123.280 6.066 20.271 1.00 15.72 206 ALA B N 1
ATOM 3879 C CA . ALA B 1 206 ? 122.670 6.052 18.946 1.00 15.18 206 ALA B CA 1
ATOM 3880 C C . ALA B 1 206 ? 122.903 7.308 18.098 1.00 16.06 206 ALA B C 1
ATOM 3881 O O . ALA B 1 206 ? 122.517 7.339 16.925 1.00 16.77 206 ALA B O 1
ATOM 3883 N N . GLY B 1 207 ? 123.509 8.344 18.672 1.00 15.34 207 GLY B N 1
ATOM 3884 C CA . GLY B 1 207 ? 123.777 9.538 17.881 1.00 15.17 207 GLY B CA 1
ATOM 3885 C C . GLY B 1 207 ? 123.443 10.898 18.472 1.00 15.35 207 GLY B C 1
ATOM 3886 O O . GLY B 1 207 ? 123.838 11.924 17.913 1.00 14.46 207 GLY B O 1
ATOM 3887 N N . ALA B 1 208 ? 122.720 10.927 19.586 1.00 13.88 208 ALA B N 1
ATOM 3888 C CA . ALA B 1 208 ? 122.360 12.203 20.205 1.00 13.89 208 ALA B CA 1
ATOM 3889 C C . ALA B 1 208 ? 123.587 12.831 20.861 1.00 14.77 208 ALA B C 1
ATOM 3890 O O . ALA B 1 208 ? 124.459 12.119 21.356 1.00 14.39 208 ALA B O 1
ATOM 3892 N N . LYS B 1 209 ? 123.652 14.161 20.870 1.00 13.56 209 LYS B N 1
ATOM 3893 C CA . LYS B 1 209 ? 124.782 14.853 21.480 1.00 15.49 209 LYS B CA 1
ATOM 3894 C C . LYS B 1 209 ? 124.336 15.872 22.522 1.00 16.01 209 LYS B C 1
ATOM 3895 O O . LYS B 1 209 ? 125.091 16.768 22.899 1.00 15.13 209 LYS B O 1
ATOM 3901 N N . GLY B 1 210 ? 123.103 15.715 22.987 1.00 14.95 210 GLY B N 1
ATOM 3902 C CA . GLY B 1 210 ? 122.560 16.602 23.998 1.00 14.43 210 GLY B CA 1
ATOM 3903 C C . GLY B 1 210 ? 121.286 15.982 24.538 1.00 12.99 210 GLY B C 1
ATOM 3904 O O . GLY B 1 210 ? 120.797 14.997 23.986 1.00 12.94 210 GLY B O 1
ATOM 3905 N N . PHE B 1 211 ? 120.756 16.534 25.623 1.00 13.32 211 PHE B N 1
ATOM 3906 C CA . PHE B 1 211 ? 119.515 16.024 26.191 1.00 12.97 211 PHE B CA 1
ATOM 3907 C C . PHE B 1 211 ? 118.823 17.089 27.033 1.00 13.08 211 PHE B C 1
ATOM 3908 O O . PHE B 1 211 ? 119.464 18.011 27.538 1.00 12.11 211 PHE B O 1
ATOM 3916 N N . THR B 1 212 ? 117.504 16.981 27.139 1.00 12.16 212 THR B N 1
ATOM 3917 C CA . THR B 1 212 ? 116.724 17.923 27.930 1.00 12.22 212 THR B CA 1
ATOM 3918 C C . THR B 1 212 ? 116.740 17.439 29.368 1.00 12.36 212 THR B C 1
ATOM 3919 O O . THR B 1 212 ? 117.034 16.272 29.635 1.00 12.99 212 THR B O 1
ATOM 3923 N N . SER B 1 213 ? 116.421 18.326 30.302 1.00 11.83 213 SER B N 1
ATOM 3924 C CA . SER B 1 213 ? 116.425 17.928 31.701 1.00 12.88 213 SER B CA 1
ATOM 3925 C C . SER B 1 213 ? 115.525 18.787 32.569 1.00 12.58 213 SER B C 1
ATOM 3926 O O . SER B 1 213 ? 115.542 20.014 32.469 1.00 13.05 213 SER B O 1
ATOM 3929 N N . GLY B 1 214 ? 114.729 18.123 33.404 1.00 13.86 214 GLY B N 1
ATOM 3930 C CA . GLY B 1 214 ? 113.862 18.821 34.335 1.00 12.64 214 GLY B CA 1
ATOM 3931 C C . GLY B 1 214 ? 114.551 18.708 35.685 1.00 11.98 214 GLY B C 1
ATOM 3932 O O . GLY B 1 214 ? 114.313 19.485 36.608 1.00 11.19 214 GLY B O 1
ATOM 3933 N N . LEU B 1 215 ? 115.426 17.716 35.791 1.00 12.10 215 LEU B N 1
ATOM 3934 C CA . LEU B 1 215 ? 116.176 17.476 37.016 1.00 14.49 215 LEU B CA 1
ATOM 3935 C C . LEU B 1 215 ? 117.022 18.692 37.409 1.00 14.55 215 LEU B C 1
ATOM 3936 O O . LEU B 1 215 ? 117.265 18.925 38.595 1.00 15.39 215 LEU B O 1
ATOM 3941 N N . VAL B 1 216 ? 117.459 19.473 36.423 1.00 14.22 216 VAL B N 1
ATOM 3942 C CA . VAL B 1 216 ? 118.281 20.650 36.709 1.00 15.35 216 VAL B CA 1
ATOM 3943 C C . VAL B 1 216 ? 117.586 21.665 37.618 1.00 15.37 216 VAL B C 1
ATOM 3944 O O . VAL B 1 216 ? 118.249 22.513 38.216 1.00 14.41 216 VAL B O 1
ATOM 3948 N N . ASN B 1 217 ? 116.260 21.583 37.724 1.00 14.29 217 ASN B N 1
ATOM 3949 C CA . ASN B 1 217 ? 115.526 22.509 38.585 1.00 14.42 217 ASN B CA 1
ATOM 3950 C C . ASN B 1 217 ? 115.887 22.347 40.056 1.00 16.12 217 ASN B C 1
ATOM 3951 O O . ASN B 1 217 ? 115.750 23.290 40.834 1.00 16.04 217 ASN B O 1
ATOM 3956 N N . LEU B 1 218 ? 116.332 21.154 40.443 1.00 15.16 218 LEU B N 1
ATOM 3957 C CA . LEU B 1 218 ? 116.701 20.916 41.832 1.00 17.00 218 LEU B CA 1
ATOM 3958 C C . LEU B 1 218 ? 118.140 20.446 42.019 1.00 17.57 218 LEU B C 1
ATOM 3959 O O . LEU B 1 218 ? 118.790 20.824 42.993 1.00 19.60 218 LEU B O 1
ATOM 3964 N N . LEU B 1 219 ? 118.637 19.636 41.087 1.00 17.92 219 LEU B N 1
ATOM 3965 C CA . LEU B 1 219 ? 119.988 19.085 41.185 1.00 17.23 219 LEU B CA 1
ATOM 3966 C C . LEU B 1 219 ? 120.731 19.128 39.854 1.00 17.35 219 LEU B C 1
ATOM 3967 O O . LEU B 1 219 ? 121.031 18.089 39.266 1.00 16.03 219 LEU B O 1
ATOM 3972 N N . PRO B 1 220 ? 121.061 20.334 39.374 1.00 17.89 220 PRO B N 1
ATOM 3973 C CA . PRO B 1 220 ? 121.769 20.483 38.102 1.00 18.66 220 PRO B CA 1
ATOM 3974 C C . PRO B 1 220 ? 123.109 19.757 38.011 1.00 19.70 220 PRO B C 1
ATOM 3975 O O . PRO B 1 220 ? 123.524 19.361 36.924 1.00 19.15 220 PRO B O 1
ATOM 3979 N N . GLN B 1 221 ? 123.781 19.573 39.145 1.00 19.63 221 GLN B N 1
ATOM 3980 C CA . GLN B 1 221 ? 125.072 18.892 39.141 1.00 20.95 221 GLN B CA 1
ATOM 3981 C C . GLN B 1 221 ? 124.964 17.429 38.700 1.00 20.45 221 GLN B C 1
ATOM 3982 O O . GLN B 1 221 ? 125.894 16.889 38.099 1.00 19.07 221 GLN B O 1
ATOM 3988 N N . LYS B 1 222 ? 123.838 16.784 38.996 1.00 19.15 222 LYS B N 1
ATOM 3989 C CA . LYS B 1 222 ? 123.653 15.390 38.595 1.00 19.42 222 LYS B CA 1
ATOM 3990 C C . LYS B 1 222 ? 123.534 15.292 37.081 1.00 18.75 222 LYS B C 1
ATOM 3991 O O . LYS B 1 222 ? 124.057 14.360 36.467 1.00 18.09 222 LYS B O 1
ATOM 3997 N N . ALA B 1 223 ? 122.839 16.256 36.482 1.00 17.49 223 ALA B N 1
ATOM 3998 C CA . ALA B 1 223 ? 122.667 16.280 35.038 1.00 17.15 223 ALA B CA 1
ATOM 3999 C C . ALA B 1 223 ? 124.025 16.529 34.395 1.00 17.14 223 ALA B C 1
ATOM 4000 O O . ALA B 1 223 ? 124.381 15.893 33.401 1.00 16.00 223 ALA B O 1
ATOM 4002 N N . VAL B 1 224 ? 124.786 17.456 34.974 1.00 16.64 224 VAL B N 1
ATOM 4003 C CA . VAL B 1 224 ? 126.110 17.781 34.457 1.00 17.14 224 VAL B CA 1
ATOM 4004 C C . VAL B 1 224 ? 127.029 16.565 34.522 1.00 16.59 224 VAL B C 1
ATOM 4005 O O . VAL B 1 224 ? 127.811 16.324 33.607 1.00 15.34 224 VAL B O 1
ATOM 4009 N N . GLU B 1 225 ? 126.932 15.797 35.603 1.00 17.64 225 GLU B N 1
ATOM 4010 C CA . GLU B 1 225 ? 127.765 14.608 35.747 1.00 19.72 225 GLU B CA 1
ATOM 4011 C C . GLU B 1 225 ? 127.486 13.617 34.620 1.00 18.73 225 GLU B C 1
ATOM 4012 O O . GLU B 1 225 ? 128.413 13.006 34.086 1.00 17.07 225 GLU B O 1
ATOM 4018 N N . MET B 1 226 ? 126.213 13.459 34.257 1.00 16.93 226 MET B N 1
ATOM 4019 C CA . MET B 1 226 ? 125.856 12.529 33.189 1.00 16.25 226 MET B CA 1
ATOM 4020 C C . MET B 1 226 ? 126.409 13.009 31.857 1.00 15.86 226 MET B C 1
ATOM 4021 O O . MET B 1 226 ? 126.950 12.216 31.089 1.00 16.06 226 MET B O 1
ATOM 4026 N N . LEU B 1 227 ? 126.267 14.304 31.579 1.00 14.84 227 LEU B N 1
ATOM 4027 C CA . LEU B 1 227 ? 126.758 14.860 30.322 1.00 16.63 227 LEU B CA 1
ATOM 4028 C C . LEU B 1 227 ? 128.263 14.670 30.193 1.00 16.98 227 LEU B C 1
ATOM 4029 O O . LEU B 1 227 ? 128.757 14.266 29.144 1.00 15.86 227 LEU B O 1
ATOM 4034 N N . GLU B 1 228 ? 128.993 14.962 31.263 1.00 17.30 228 GLU B N 1
ATOM 4035 C CA . GLU B 1 228 ? 130.443 14.828 31.220 1.00 20.49 228 GLU B CA 1
ATOM 4036 C C . GLU B 1 228 ? 130.869 13.371 31.050 1.00 19.51 228 GLU B C 1
ATOM 4037 O O . GLU B 1 228 ? 131.781 13.078 30.279 1.00 20.93 228 GLU B O 1
ATOM 4043 N N . ALA B 1 229 ? 130.200 12.463 31.756 1.00 19.03 229 ALA B N 1
ATOM 4044 C CA . ALA B 1 229 ? 130.517 11.042 31.657 1.00 18.82 229 ALA B CA 1
ATOM 4045 C C . ALA B 1 229 ? 130.284 10.561 30.227 1.00 18.92 229 ALA B C 1
ATOM 4046 O O . ALA B 1 229 ? 131.104 9.834 29.666 1.00 19.59 229 ALA B O 1
ATOM 4048 N N . LEU B 1 230 ? 129.165 10.972 29.638 1.00 17.37 230 LEU B N 1
ATOM 4049 C CA . LEU B 1 230 ? 128.845 10.577 28.270 1.00 18.51 230 LEU B CA 1
ATOM 4050 C C . LEU B 1 230 ? 129.889 11.119 27.296 1.00 19.14 230 LEU B C 1
ATOM 4051 O O . LEU B 1 230 ? 130.371 10.400 26.423 1.00 19.30 230 LEU B O 1
ATOM 4056 N N . ARG B 1 231 ? 130.230 12.394 27.448 1.00 20.38 231 ARG B N 1
ATOM 4057 C CA . ARG B 1 231 ? 131.212 13.023 26.575 1.00 21.30 231 ARG B CA 1
ATOM 4058 C C . ARG B 1 231 ? 132.590 12.378 26.702 1.00 21.26 231 ARG B C 1
ATOM 4059 O O . ARG B 1 231 ? 133.334 12.308 25.727 1.00 22.44 231 ARG B O 1
ATOM 4067 N N . ASN B 1 232 ? 132.930 11.910 27.899 1.00 22.85 232 ASN B N 1
ATOM 4068 C CA . ASN B 1 232 ? 134.229 11.277 28.118 1.00 23.78 232 ASN B CA 1
ATOM 4069 C C . ASN B 1 232 ? 134.206 9.792 27.792 1.00 24.46 232 ASN B C 1
ATOM 4070 O O . ASN B 1 232 ? 135.228 9.113 27.898 1.00 24.14 232 ASN B O 1
ATOM 4075 N N . ASN B 1 233 ? 133.042 9.287 27.401 1.00 24.83 233 ASN B N 1
ATOM 4076 C CA . ASN B 1 233 ? 132.899 7.873 27.083 1.00 25.43 233 ASN B CA 1
ATOM 4077 C C . ASN B 1 233 ? 133.283 7.018 28.283 1.00 25.03 233 ASN B C 1
ATOM 4078 O O . ASN B 1 233 ? 133.840 5.929 28.137 1.00 24.33 233 ASN B O 1
ATOM 4083 N N . ASP B 1 234 ? 132.988 7.528 29.474 1.00 24.42 234 ASP B N 1
ATOM 4084 C CA . ASP B 1 234 ? 133.271 6.810 30.711 1.00 24.21 234 ASP B CA 1
ATOM 4085 C C . ASP B 1 234 ? 132.023 5.984 31.024 1.00 24.61 234 ASP B C 1
ATOM 4086 O O . ASP B 1 234 ? 131.176 6.396 31.820 1.00 22.01 234 ASP B O 1
ATOM 4091 N N . ASN B 1 235 ? 131.917 4.823 30.384 1.00 24.59 235 ASN B N 1
ATOM 4092 C CA . ASN B 1 235 ? 130.767 3.938 30.552 1.00 25.75 235 ASN B CA 1
ATOM 4093 C C . ASN B 1 235 ? 130.392 3.585 31.987 1.00 24.99 235 ASN B C 1
ATOM 4094 O O . ASN B 1 235 ? 129.218 3.638 32.352 1.00 23.41 235 ASN B O 1
ATOM 4099 N N . ASP B 1 236 ? 131.371 3.216 32.805 1.00 23.80 236 ASP B N 1
ATOM 4100 C CA . ASP B 1 236 ? 131.065 2.864 34.185 1.00 24.45 236 ASP B CA 1
ATOM 4101 C C . ASP B 1 236 ? 130.403 4.026 34.922 1.00 22.88 236 ASP B C 1
ATOM 4102 O O . ASP B 1 236 ? 129.477 3.821 35.705 1.00 22.82 236 ASP B O 1
ATOM 4107 N N . ALA B 1 237 ? 130.877 5.244 34.667 1.00 21.51 237 ALA B N 1
ATOM 4108 C CA . ALA B 1 237 ? 130.315 6.431 35.310 1.00 19.95 237 ALA B CA 1
ATOM 4109 C C . ALA B 1 237 ? 128.903 6.708 34.797 1.00 18.46 237 ALA B C 1
ATOM 4110 O O . ALA B 1 237 ? 128.006 7.044 35.570 1.00 17.72 237 ALA B O 1
ATOM 4112 N N . VAL B 1 238 ? 128.713 6.571 33.489 1.00 16.70 238 VAL B N 1
ATOM 4113 C CA . VAL B 1 238 ? 127.406 6.806 32.884 1.00 16.68 238 VAL B CA 1
ATOM 4114 C C . VAL B 1 238 ? 126.337 5.945 33.544 1.00 16.62 238 VAL B C 1
ATOM 4115 O O . VAL B 1 238 ? 125.307 6.450 33.989 1.00 16.54 238 VAL B O 1
ATOM 4119 N N . TRP B 1 239 ? 126.587 4.643 33.614 1.00 17.05 239 TRP B N 1
ATOM 4120 C CA . TRP B 1 239 ? 125.621 3.724 34.202 1.00 18.87 239 TRP B CA 1
ATOM 4121 C C . TRP B 1 239 ? 125.401 3.957 35.687 1.00 19.16 239 TRP B C 1
ATOM 4122 O O . TRP B 1 239 ? 124.295 3.767 36.193 1.00 18.87 239 TRP B O 1
ATOM 4133 N N . ARG B 1 240 ? 126.448 4.376 36.387 1.00 18.65 240 ARG B N 1
ATOM 4134 C CA . ARG B 1 240 ? 126.326 4.643 37.813 1.00 18.69 240 ARG B CA 1
ATOM 4135 C C . ARG B 1 240 ? 125.393 5.831 38.027 1.00 17.67 240 ARG B C 1
ATOM 4136 O O . ARG B 1 240 ? 124.478 5.774 38.847 1.00 16.65 240 ARG B O 1
ATOM 4144 N N . ILE B 1 241 ? 125.635 6.908 37.285 1.00 15.20 241 ILE B N 1
ATOM 4145 C CA . ILE B 1 241 ? 124.816 8.112 37.385 1.00 15.91 241 ILE B CA 1
ATOM 4146 C C . ILE B 1 241 ? 123.394 7.797 36.921 1.00 15.49 241 ILE B C 1
ATOM 4147 O O . ILE B 1 241 ? 122.416 8.240 37.527 1.00 15.20 241 ILE B O 1
ATOM 4152 N N . TRP B 1 242 ? 123.288 7.031 35.842 1.00 14.50 242 TRP B N 1
ATOM 4153 C CA . TRP B 1 242 ? 121.987 6.643 35.302 1.00 15.13 242 TRP B CA 1
ATOM 4154 C C . TRP B 1 242 ? 121.147 5.903 36.350 1.00 15.13 242 TRP B C 1
ATOM 4155 O O . TRP B 1 242 ? 120.006 6.284 36.619 1.00 15.22 242 TRP B O 1
ATOM 4166 N N . GLU B 1 243 ? 121.704 4.849 36.942 1.00 16.06 243 GLU B N 1
ATOM 4167 C CA . GLU B 1 243 ? 120.972 4.082 37.952 1.00 17.48 243 GLU B CA 1
ATOM 4168 C C . GLU B 1 243 ? 120.546 4.975 39.110 1.00 17.84 243 GLU B C 1
ATOM 4169 O O . GLU B 1 243 ? 119.488 4.778 39.705 1.00 17.94 243 GLU B O 1
ATOM 4175 N N . ASP B 1 244 ? 121.384 5.958 39.416 1.00 18.62 244 ASP B N 1
ATOM 4176 C CA . ASP B 1 244 ? 121.133 6.901 40.502 1.00 19.95 244 ASP B CA 1
ATOM 4177 C C . ASP B 1 244 ? 119.937 7.814 40.220 1.00 19.61 244 ASP B C 1
ATOM 4178 O O . ASP B 1 244 ? 119.179 8.151 41.127 1.00 18.53 244 ASP B O 1
ATOM 4183 N N . ILE B 1 245 ? 119.766 8.200 38.958 1.00 18.67 245 ILE B N 1
ATOM 4184 C CA . ILE B 1 245 ? 118.686 9.109 38.571 1.00 18.96 245 ILE B CA 1
ATOM 4185 C C . ILE B 1 245 ? 117.372 8.468 38.110 1.00 19.40 245 ILE B C 1
ATOM 4186 O O . ILE B 1 245 ? 116.307 9.067 38.260 1.00 17.92 245 ILE B O 1
ATOM 4191 N N . VAL B 1 246 ? 117.437 7.257 37.563 1.00 18.84 246 VAL B N 1
ATOM 4192 C CA . VAL B 1 246 ? 116.235 6.593 37.053 1.00 19.87 246 VAL B CA 1
ATOM 4193 C C . VAL B 1 246 ? 114.997 6.570 37.959 1.00 18.96 246 VAL B C 1
ATOM 4194 O O . VAL B 1 246 ? 113.891 6.874 37.506 1.00 19.50 246 VAL B O 1
ATOM 4198 N N . PRO B 1 247 ? 115.156 6.206 39.240 1.00 17.96 247 PRO B N 1
ATOM 4199 C CA . PRO B 1 247 ? 113.988 6.172 40.127 1.00 18.03 247 PRO B CA 1
ATOM 4200 C C . PRO B 1 247 ? 113.218 7.495 40.165 1.00 17.55 247 PRO B C 1
ATOM 4201 O O . PRO B 1 247 ? 111.988 7.506 40.225 1.00 15.86 247 PRO B O 1
ATOM 4205 N N . PHE B 1 248 ? 113.947 8.604 40.124 1.00 16.67 248 PHE B N 1
ATOM 4206 C CA . PHE B 1 248 ? 113.331 9.922 40.146 1.00 16.18 248 PHE B CA 1
ATOM 4207 C C . PHE B 1 248 ? 112.528 10.138 38.867 1.00 16.09 248 PHE B C 1
ATOM 4208 O O . PHE B 1 248 ? 111.394 10.625 38.906 1.00 14.74 248 PHE B O 1
ATOM 4216 N N . GLU B 1 249 ? 113.121 9.776 37.733 1.00 14.79 249 GLU B N 1
ATOM 4217 C CA . GLU B 1 249 ? 112.443 9.937 36.454 1.00 14.84 249 GLU B CA 1
ATOM 4218 C C . GLU B 1 249 ? 111.219 9.030 36.356 1.00 15.92 249 GLU B C 1
ATOM 4219 O O . GLU B 1 249 ? 110.200 9.419 35.780 1.00 13.69 249 GLU B O 1
ATOM 4225 N N . ASP B 1 250 ? 111.304 7.829 36.926 1.00 15.11 250 ASP B N 1
ATOM 4226 C CA . ASP B 1 250 ? 110.160 6.924 36.890 1.00 17.17 250 ASP B CA 1
ATOM 4227 C C . ASP B 1 250 ? 109.023 7.455 37.755 1.00 16.67 250 ASP B C 1
ATOM 4228 O O . ASP B 1 250 ? 107.851 7.297 37.413 1.00 14.38 250 ASP B O 1
ATOM 4233 N N . LEU B 1 251 ? 109.366 8.096 38.869 1.00 14.55 251 LEU B N 1
ATOM 4234 C CA . LEU B 1 251 ? 108.346 8.652 39.748 1.00 14.34 251 LEU B CA 1
ATOM 4235 C C . LEU B 1 251 ? 107.640 9.811 39.040 1.00 14.54 251 LEU B C 1
ATOM 4236 O O . LEU B 1 251 ? 106.426 9.981 39.166 1.00 11.77 251 LEU B O 1
ATOM 4241 N N . ARG B 1 252 ? 108.408 10.604 38.295 1.00 12.53 252 ARG B N 1
ATOM 4242 C CA . ARG B 1 252 ? 107.855 11.722 37.535 1.00 13.68 252 ARG B CA 1
ATOM 4243 C C . ARG B 1 252 ? 106.944 11.186 36.428 1.00 13.04 252 ARG B C 1
ATOM 4244 O O . ARG B 1 252 ? 105.962 11.822 36.046 1.00 12.56 252 ARG B O 1
ATOM 4252 N N . GLY B 1 253 ? 107.295 10.016 35.909 1.00 13.54 253 GLY B N 1
ATOM 4253 C CA . GLY B 1 253 ? 106.529 9.415 34.829 1.00 14.10 253 GLY B CA 1
ATOM 4254 C C . GLY B 1 253 ? 105.223 8.738 35.205 1.00 14.36 253 GLY B C 1
ATOM 4255 O O . GLY B 1 253 ? 104.476 8.313 34.319 1.00 13.62 253 GLY B O 1
ATOM 4256 N N . LYS B 1 254 ? 104.931 8.628 36.499 1.00 13.79 254 LYS B N 1
ATOM 4257 C CA . LYS B 1 254 ? 103.688 7.989 36.932 1.00 15.34 254 LYS B CA 1
ATOM 4258 C C . LYS B 1 254 ? 102.432 8.650 36.360 1.00 15.65 254 LYS B C 1
ATOM 4259 O O . LYS B 1 254 ? 102.395 9.864 36.128 1.00 13.02 254 LYS B O 1
ATOM 4265 N N . TYR B 1 255 ? 101.401 7.835 36.152 1.00 14.76 255 TYR B N 1
ATOM 4266 C CA . TYR B 1 255 ? 100.119 8.302 35.626 1.00 15.00 255 TYR B CA 1
ATOM 4267 C C . TYR B 1 255 ? 100.281 8.891 34.231 1.00 15.24 255 TYR B C 1
ATOM 4268 O O . TYR B 1 255 ? 99.795 9.984 33.951 1.00 15.01 255 TYR B O 1
ATOM 4277 N N . ASN B 1 256 ? 100.971 8.163 33.359 1.00 16.14 256 ASN B N 1
ATOM 4278 C CA . ASN B 1 256 ? 101.181 8.625 31.993 1.00 17.19 256 ASN B CA 1
ATOM 4279 C C . ASN B 1 256 ? 101.805 10.023 31.976 1.00 16.61 256 ASN B C 1
ATOM 4280 O O . ASN B 1 256 ? 101.374 10.894 31.219 1.00 14.83 256 ASN B O 1
ATOM 4285 N N . GLN B 1 257 ? 102.810 10.229 32.828 1.00 14.99 257 GLN B N 1
ATOM 4286 C CA . GLN B 1 257 ? 103.525 11.501 32.924 1.00 15.44 257 GLN B CA 1
ATOM 4287 C C . GLN B 1 257 ? 102.780 12.595 33.685 1.00 13.88 257 GLN B C 1
ATOM 4288 O O . GLN B 1 257 ? 103.239 13.732 33.735 1.00 12.72 257 GLN B O 1
ATOM 4294 N N . GLY B 1 258 ? 101.639 12.262 34.277 1.00 12.62 258 GLY B N 1
ATOM 4295 C CA . GLY B 1 258 ? 100.907 13.270 35.026 1.00 11.19 258 GLY B CA 1
ATOM 4296 C C . GLY B 1 258 ? 101.739 13.840 36.166 1.00 10.82 258 GLY B C 1
ATOM 4297 O O . GLY B 1 258 ? 101.566 14.994 36.554 1.00 10.42 258 GLY B O 1
ATOM 4298 N N . ASN B 1 259 ? 102.649 13.025 36.696 1.00 11.84 259 ASN B N 1
ATOM 4299 C CA . ASN B 1 259 ? 103.523 13.415 37.808 1.00 13.43 259 ASN B CA 1
ATOM 4300 C C . ASN B 1 259 ? 104.771 14.188 37.380 1.00 13.94 259 ASN B C 1
ATOM 4301 O O . ASN B 1 259 ? 105.531 14.658 38.229 1.00 14.34 259 ASN B O 1
ATOM 4306 N N . ASN B 1 260 ? 104.972 14.328 36.073 1.00 14.51 260 ASN B N 1
ATOM 4307 C CA . ASN B 1 260 ? 106.171 14.967 35.537 1.00 13.07 260 ASN B CA 1
ATOM 4308 C C . ASN B 1 260 ? 106.699 16.237 36.205 1.00 13.90 260 ASN B C 1
ATOM 4309 O O . ASN B 1 260 ? 107.892 16.329 36.511 1.00 13.36 260 ASN B O 1
ATOM 4314 N N . VAL B 1 261 ? 105.829 17.214 36.428 1.00 11.90 261 VAL B N 1
ATOM 4315 C CA . VAL B 1 261 ? 106.258 18.468 37.045 1.00 12.08 261 VAL B CA 1
ATOM 4316 C C . VAL B 1 261 ? 105.963 18.535 38.537 1.00 13.12 261 VAL B C 1
ATOM 4317 O O . VAL B 1 261 ? 106.782 19.029 39.316 1.00 13.20 261 VAL B O 1
ATOM 4321 N N . VAL B 1 262 ? 104.801 18.036 38.943 1.00 11.93 262 VAL B N 1
ATOM 4322 C CA . VAL B 1 262 ? 104.446 18.093 40.353 1.00 12.96 262 VAL B CA 1
ATOM 4323 C C . VAL B 1 262 ? 105.475 17.380 41.239 1.00 13.79 262 VAL B C 1
ATOM 4324 O O . VAL B 1 262 ? 105.746 17.833 42.349 1.00 13.49 262 VAL B O 1
ATOM 4328 N N . VAL B 1 263 ? 106.060 16.286 40.754 1.00 13.07 263 VAL B N 1
ATOM 4329 C CA . VAL B 1 263 ? 107.084 15.577 41.532 1.00 13.80 263 VAL B CA 1
ATOM 4330 C C . VAL B 1 263 ? 108.299 16.494 41.713 1.00 13.91 263 VAL B C 1
ATOM 4331 O O . VAL B 1 263 ? 108.894 16.557 42.797 1.00 14.27 263 VAL B O 1
ATOM 4335 N N . ILE B 1 264 ? 108.666 17.204 40.648 1.00 12.87 264 ILE B N 1
ATOM 4336 C CA . ILE B 1 264 ? 109.794 18.128 40.710 1.00 13.97 264 ILE B CA 1
ATOM 4337 C C . ILE B 1 264 ? 109.528 19.231 41.741 1.00 14.49 264 ILE B C 1
ATOM 4338 O O . ILE B 1 264 ? 110.384 19.534 42.584 1.00 13.57 264 ILE B O 1
ATOM 4343 N N . LYS B 1 265 ? 108.339 19.823 41.680 1.00 11.84 265 LYS B N 1
ATOM 4344 C CA . LYS B 1 265 ? 107.991 20.900 42.602 1.00 14.04 265 LYS B CA 1
ATOM 4345 C C . LYS B 1 265 ? 107.915 20.491 44.065 1.00 15.00 265 LYS B C 1
ATOM 4346 O O . LYS B 1 265 ? 108.374 21.228 44.942 1.00 15.44 265 LYS B O 1
ATOM 4352 N N . GLU B 1 266 ? 107.346 19.327 44.347 1.00 16.78 266 GLU B N 1
ATOM 4353 C CA . GLU B 1 266 ? 107.258 18.902 45.739 1.00 16.67 266 GLU B CA 1
ATOM 4354 C C . GLU B 1 266 ? 108.623 18.445 46.24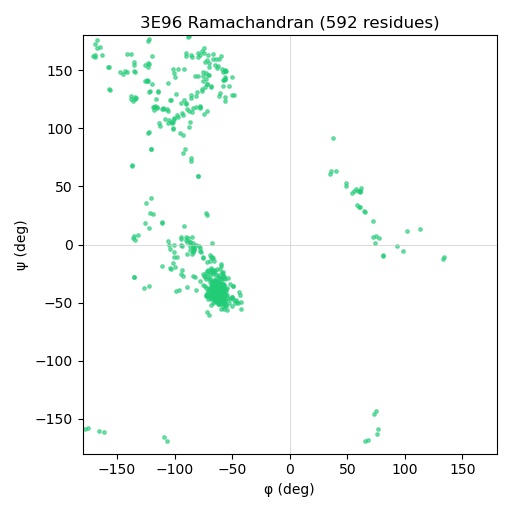6 1.00 17.69 266 GLU B C 1
ATOM 4355 O O . GLU B 1 266 ? 108.915 18.551 47.437 1.00 18.03 266 GLU B O 1
ATOM 4361 N N . ALA B 1 267 ? 109.472 17.968 45.341 1.00 16.73 267 ALA B N 1
ATOM 4362 C CA . ALA B 1 267 ? 110.819 17.552 45.720 1.00 16.74 267 ALA B CA 1
ATOM 4363 C C . ALA B 1 267 ? 111.635 18.811 46.044 1.00 17.71 267 ALA B C 1
ATOM 4364 O O . ALA B 1 267 ? 112.370 18.848 47.040 1.00 18.00 267 ALA B O 1
ATOM 4366 N N . MET B 1 268 ? 111.499 19.837 45.202 1.00 15.48 268 MET B N 1
ATOM 4367 C CA . MET B 1 268 ? 112.207 21.107 45.403 1.00 16.10 268 MET B CA 1
ATOM 4368 C C . MET B 1 268 ? 111.820 21.712 46.754 1.00 17.55 268 MET B C 1
ATOM 4369 O O . MET B 1 268 ? 112.686 22.166 47.511 1.00 16.12 268 MET B O 1
ATOM 4374 N N . GLU B 1 269 ? 110.522 21.722 47.055 1.00 16.04 269 GLU B N 1
ATOM 4375 C CA . GLU B 1 269 ? 110.043 22.281 48.319 1.00 17.40 269 GLU B CA 1
ATOM 4376 C C . GLU B 1 269 ? 110.624 21.524 49.515 1.00 18.50 269 GLU B C 1
ATOM 4377 O O . GLU B 1 269 ? 110.971 22.133 50.536 1.00 17.25 269 GLU B O 1
ATOM 4383 N N . MET B 1 270 ? 110.726 20.203 49.399 1.00 17.10 270 MET B N 1
ATOM 4384 C CA . MET B 1 270 ? 111.295 19.403 50.478 1.00 18.58 270 MET B CA 1
ATOM 4385 C C . MET B 1 270 ? 112.765 19.770 50.687 1.00 19.49 270 MET B C 1
ATOM 4386 O O . MET B 1 270 ? 113.281 19.674 51.799 1.00 19.38 270 MET B O 1
ATOM 4391 N N . LEU B 1 271 ? 113.434 20.191 49.616 1.00 17.68 271 LEU B N 1
ATOM 4392 C CA . LEU B 1 271 ? 114.842 20.576 49.698 1.00 18.58 271 LEU B CA 1
ATOM 4393 C C . LEU B 1 271 ? 114.970 22.070 49.978 1.00 18.92 271 LEU B C 1
ATOM 4394 O O . LEU B 1 271 ? 116.039 22.667 49.796 1.00 18.75 271 LEU B O 1
ATOM 4399 N N . ARG B 1 272 ? 113.864 22.661 50.417 1.00 18.71 272 ARG B N 1
ATOM 4400 C CA . ARG B 1 272 ? 113.791 24.078 50.743 1.00 20.72 272 ARG B CA 1
ATOM 4401 C C . ARG B 1 272 ? 114.099 25.005 49.577 1.00 20.41 272 ARG B C 1
ATOM 4402 O O . ARG B 1 272 ? 114.648 26.093 49.758 1.00 19.50 272 ARG B O 1
ATOM 4410 N N . GLN B 1 273 ? 113.744 24.561 48.374 1.00 19.69 273 GLN B N 1
ATOM 4411 C CA . GLN B 1 273 ? 113.922 25.359 47.169 1.00 18.02 273 GLN B CA 1
ATOM 4412 C C . GLN B 1 273 ? 112.502 25.817 46.833 1.00 19.68 273 GLN B C 1
ATOM 4413 O O . GLN B 1 273 ? 111.552 25.038 46.954 1.00 20.71 273 GLN B O 1
ATOM 4419 N N . ASN B 1 274 ? 112.352 27.072 46.426 1.00 18.15 274 ASN B N 1
ATOM 4420 C CA . ASN B 1 274 ? 111.036 27.629 46.119 1.00 18.23 274 ASN B CA 1
ATOM 4421 C C . ASN B 1 274 ? 110.470 27.219 44.765 1.00 17.97 274 ASN B C 1
ATOM 4422 O O . ASN B 1 274 ? 111.035 27.537 43.723 1.00 18.32 274 ASN B O 1
ATOM 4427 N N . ALA B 1 275 ? 109.339 26.524 44.789 1.00 18.41 275 ALA B N 1
ATOM 4428 C CA . ALA B 1 275 ? 108.714 26.070 43.553 1.00 18.63 275 ALA B CA 1
ATOM 4429 C C . ALA B 1 275 ? 107.215 26.309 43.537 1.00 19.27 275 ALA B C 1
ATOM 4430 O O . ALA B 1 275 ? 106.617 26.477 42.473 1.00 20.31 275 ALA B O 1
ATOM 4432 N N . GLY B 1 276 ? 106.603 26.329 44.713 1.00 18.82 276 GLY B N 1
ATOM 4433 C CA . GLY B 1 276 ? 105.168 26.521 44.763 1.00 18.20 276 GLY B CA 1
ATOM 4434 C C . GLY B 1 276 ? 104.474 25.254 44.288 1.00 17.84 276 GLY B C 1
ATOM 4435 O O . GLY B 1 276 ? 104.974 24.152 44.509 1.00 17.71 276 GLY B O 1
ATOM 4436 N N . VAL B 1 277 ? 103.339 25.407 43.612 1.00 16.48 277 VAL B N 1
ATOM 4437 C CA . VAL B 1 277 ? 102.572 24.260 43.140 1.00 16.44 277 VAL B CA 1
ATOM 4438 C C . VAL B 1 277 ? 102.349 24.262 41.632 1.00 15.08 277 VAL B C 1
ATOM 4439 O O . VAL B 1 277 ? 102.740 25.194 40.929 1.00 12.95 277 VAL B O 1
ATOM 4443 N N . THR B 1 278 ? 101.719 23.200 41.145 1.00 14.83 278 THR B N 1
ATOM 4444 C CA . THR B 1 278 ? 101.394 23.094 39.728 1.00 15.31 278 THR B CA 1
ATOM 4445 C C . THR B 1 278 ? 100.011 23.715 39.554 1.00 15.58 278 THR B C 1
ATOM 4446 O O . THR B 1 278 ? 99.303 23.942 40.539 1.00 15.98 278 THR B O 1
ATOM 4450 N N . ARG B 1 279 ? 99.638 24.014 38.315 1.00 14.74 279 ARG B N 1
ATOM 4451 C CA . ARG B 1 279 ? 98.315 24.561 38.034 1.00 15.34 279 ARG B CA 1
ATOM 4452 C C . ARG B 1 279 ? 97.450 23.425 37.491 1.00 14.90 279 ARG B C 1
ATOM 4453 O O . ARG B 1 279 ? 97.967 22.477 36.895 1.00 12.41 279 ARG B O 1
ATOM 4461 N N . ALA B 1 280 ? 96.142 23.503 37.716 1.00 14.34 280 ALA B N 1
ATOM 4462 C CA . ALA B 1 280 ? 95.239 22.492 37.171 1.00 15.91 280 ALA B CA 1
ATOM 4463 C C . ALA B 1 280 ? 95.585 22.565 35.683 1.00 14.67 280 ALA B C 1
ATOM 4464 O O . ALA B 1 280 ? 95.882 23.647 35.182 1.00 13.65 280 ALA B O 1
ATOM 4466 N N . PRO B 1 281 ? 95.480 21.450 34.939 1.00 14.90 281 PRO B N 1
ATOM 4467 C CA . PRO B 1 281 ? 95.064 20.080 35.262 1.00 13.82 281 PRO B CA 1
ATOM 4468 C C . PRO B 1 281 ? 95.938 19.132 36.092 1.00 13.62 281 PRO B C 1
ATOM 4469 O O . PRO B 1 281 ? 95.832 17.915 35.939 1.00 11.41 281 PRO B O 1
ATOM 4473 N N . VAL B 1 282 ? 96.808 19.658 36.946 1.00 13.66 282 VAL B N 1
ATOM 4474 C CA . VAL B 1 282 ? 97.597 18.786 37.815 1.00 14.02 282 VAL B CA 1
ATOM 4475 C C . VAL B 1 282 ? 97.553 19.375 39.218 1.00 15.23 282 VAL B C 1
ATOM 4476 O O . VAL B 1 282 ? 97.835 20.555 39.401 1.00 15.11 282 VAL B O 1
ATOM 4480 N N . ASN B 1 283 ? 97.174 18.565 40.202 1.00 16.62 283 ASN B N 1
ATOM 4481 C CA . ASN B 1 283 ? 97.122 19.053 41.576 1.00 17.63 283 ASN B CA 1
ATOM 4482 C C . ASN B 1 283 ? 98.245 18.414 42.388 1.00 18.13 283 ASN B C 1
ATOM 4483 O O . ASN B 1 283 ? 99.176 17.844 41.813 1.00 16.25 283 ASN B O 1
ATOM 4488 N N . GLU B 1 284 ? 98.179 18.506 43.712 1.00 17.63 284 GLU B N 1
ATOM 4489 C CA . GLU B 1 284 ? 99.257 17.964 44.539 1.00 18.42 284 GLU B CA 1
ATOM 4490 C C . GLU B 1 284 ? 99.356 16.447 44.603 1.00 18.07 284 GLU B C 1
ATOM 4491 O O . GLU B 1 284 ? 98.422 15.730 44.249 1.00 20.16 284 GLU B O 1
ATOM 4497 N N . LEU B 1 285 ? 100.510 15.963 45.057 1.00 18.46 285 LEU B N 1
ATOM 4498 C CA . LEU B 1 285 ? 100.753 14.530 45.172 1.00 18.85 285 LEU B CA 1
ATOM 4499 C C . LEU B 1 285 ? 99.929 13.904 46.286 1.00 19.58 285 LEU B C 1
ATOM 4500 O O . LEU B 1 285 ? 99.567 14.571 47.255 1.00 20.84 285 LEU B O 1
ATOM 4505 N N . SER B 1 286 ? 99.635 12.617 46.137 1.00 20.00 286 SER B N 1
ATOM 4506 C CA . SER B 1 286 ? 98.895 11.878 47.155 1.00 21.83 286 SER B CA 1
ATOM 4507 C C . SER B 1 286 ? 99.891 11.648 48.288 1.00 22.84 286 SER B C 1
ATOM 4508 O O . SER B 1 286 ? 101.089 11.889 48.119 1.00 21.49 286 SER B O 1
ATOM 4511 N N . ASN B 1 287 ? 99.410 11.182 49.435 1.00 24.34 287 ASN B N 1
ATOM 4512 C CA . ASN B 1 287 ? 100.306 10.925 50.555 1.00 24.86 287 ASN B CA 1
ATOM 4513 C C . ASN B 1 287 ? 101.285 9.829 50.150 1.00 23.90 287 ASN B C 1
ATOM 4514 O O . ASN B 1 287 ? 102.466 9.875 50.495 1.00 23.59 287 ASN B O 1
ATOM 4519 N N . GLU B 1 288 ? 100.789 8.851 49.399 1.00 23.64 288 GLU B N 1
ATOM 4520 C CA . GLU B 1 288 ? 101.625 7.754 48.934 1.00 23.59 288 GLU B CA 1
ATOM 4521 C C . GLU B 1 288 ? 102.813 8.271 48.131 1.00 22.12 288 GLU B C 1
ATOM 4522 O O . GLU B 1 288 ? 103.953 7.893 48.386 1.00 20.94 288 GLU B O 1
ATOM 4528 N N . ASP B 1 289 ? 102.542 9.127 47.149 1.00 20.24 289 ASP B N 1
ATOM 4529 C CA . ASP B 1 289 ? 103.610 9.668 46.316 1.00 19.54 289 ASP B CA 1
ATOM 4530 C C . ASP B 1 289 ? 104.522 10.633 47.077 1.00 18.97 289 ASP B C 1
ATOM 4531 O O . ASP B 1 289 ? 105.713 10.716 46.789 1.00 18.15 289 ASP B O 1
ATOM 4536 N N . LYS B 1 290 ? 103.968 11.362 48.043 1.00 19.27 290 LYS B N 1
ATOM 4537 C CA . LYS B 1 290 ? 104.782 12.280 48.842 1.00 21.11 290 LYS B CA 1
ATOM 4538 C C . LYS B 1 290 ? 105.830 11.450 49.591 1.00 21.00 290 LYS B C 1
ATOM 4539 O O . LYS B 1 290 ? 106.980 11.863 49.739 1.00 19.75 290 LYS B O 1
ATOM 4545 N N . GLN B 1 291 ? 105.423 10.270 50.049 1.00 21.66 291 GLN B N 1
ATOM 4546 C CA . GLN B 1 291 ? 106.323 9.375 50.770 1.00 23.01 291 GLN B CA 1
ATOM 4547 C C . GLN B 1 291 ? 107.398 8.840 49.827 1.00 22.89 291 GLN B C 1
ATOM 4548 O O . GLN B 1 291 ? 108.560 8.699 50.211 1.00 21.65 291 GLN B O 1
ATOM 4554 N N . LEU B 1 292 ? 107.015 8.545 48.588 1.00 21.47 292 LEU B N 1
ATOM 4555 C CA . LEU B 1 292 ? 107.976 8.040 47.616 1.00 19.91 292 LEU B CA 1
ATOM 4556 C C . LEU B 1 292 ? 109.017 9.110 47.281 1.00 19.15 292 LEU B C 1
ATOM 4557 O O . LEU B 1 292 ? 110.182 8.793 47.055 1.00 19.65 292 LEU B O 1
ATOM 4562 N N . VAL B 1 293 ? 108.599 10.374 47.243 1.00 18.88 293 VAL B N 1
ATOM 4563 C CA . VAL B 1 293 ? 109.533 11.464 46.950 1.00 18.96 293 VAL B CA 1
ATOM 4564 C C . VAL B 1 293 ? 110.496 11.599 48.132 1.00 19.84 293 VAL B C 1
ATOM 4565 O O . VAL B 1 293 ? 111.699 11.809 47.957 1.00 18.13 293 VAL B O 1
ATOM 4569 N N . THR B 1 294 ? 109.950 11.475 49.335 1.00 19.41 294 THR B N 1
ATOM 4570 C CA . THR B 1 294 ? 110.750 11.567 50.550 1.00 20.96 294 THR B CA 1
ATOM 4571 C C . THR B 1 294 ? 111.805 10.467 50.571 1.00 21.17 294 THR B C 1
ATOM 4572 O O . THR B 1 294 ? 112.990 10.735 50.776 1.00 22.01 294 THR B O 1
ATOM 4576 N N . GLU B 1 295 ? 111.377 9.229 50.338 1.00 21.68 295 GLU B N 1
ATOM 4577 C CA . GLU B 1 295 ? 112.296 8.097 50.346 1.00 23.60 295 GLU B CA 1
ATOM 4578 C C . GLU B 1 295 ? 113.361 8.232 49.264 1.00 23.69 295 GLU B C 1
ATOM 4579 O O . GLU B 1 295 ? 114.488 7.770 49.433 1.00 23.60 295 GLU B O 1
ATOM 4585 N N . LEU B 1 296 ? 113.006 8.868 48.153 1.00 22.87 296 LEU B N 1
ATOM 4586 C CA . LEU B 1 296 ? 113.952 9.049 47.058 1.00 23.35 296 LEU B CA 1
ATOM 4587 C C . LEU B 1 296 ? 115.018 10.079 47.442 1.00 22.33 296 LEU B C 1
ATOM 4588 O O . LEU B 1 296 ? 116.212 9.878 47.200 1.00 22.21 296 LEU B O 1
ATOM 4593 N N . LEU B 1 297 ? 114.581 11.182 48.038 1.00 20.62 297 LEU B N 1
ATOM 4594 C CA . LEU B 1 297 ? 115.504 12.230 48.458 1.00 20.92 297 LEU B CA 1
ATOM 4595 C C . LEU B 1 297 ? 116.384 11.704 49.584 1.00 21.48 297 LEU B C 1
ATOM 4596 O O . LEU B 1 297 ? 117.553 12.073 49.701 1.00 21.61 297 LEU B O 1
ATOM 4601 N N . SER B 1 298 ? 115.811 10.834 50.407 1.00 22.94 298 SER B N 1
ATOM 4602 C CA . SER B 1 298 ? 116.547 10.236 51.510 1.00 25.56 298 SER B CA 1
ATOM 4603 C C . SER B 1 298 ? 117.652 9.346 50.938 1.00 26.26 298 SER B C 1
ATOM 4604 O O . SER B 1 298 ? 118.789 9.376 51.407 1.00 25.92 298 SER B O 1
ATOM 4607 N N . SER B 1 299 ? 117.323 8.566 49.911 1.00 26.26 299 SER B N 1
ATOM 4608 C CA . SER B 1 299 ? 118.309 7.681 49.300 1.00 25.87 299 SER B CA 1
ATOM 4609 C C . SER B 1 299 ? 119.420 8.487 48.637 1.00 24.21 299 SER B C 1
ATOM 4610 O O . SER B 1 299 ? 120.567 8.038 48.579 1.00 23.61 299 SER B O 1
ATOM 4613 N N . TRP B 1 300 ? 119.083 9.672 48.132 1.00 21.77 300 TRP B N 1
ATOM 4614 C CA . TRP B 1 300 ? 120.077 10.537 47.500 1.00 22.01 300 TRP B CA 1
ATOM 4615 C C . TRP B 1 300 ? 120.885 11.248 48.581 1.00 21.32 300 TRP B C 1
ATOM 4616 O O . TRP B 1 300 ? 121.788 12.027 48.280 1.00 21.67 300 TRP B O 1
ATOM 4627 N N . LYS B 1 301 ? 120.534 10.981 49.835 1.00 21.34 301 LYS B N 1
ATOM 4628 C CA . LYS B 1 301 ? 121.201 11.591 50.976 1.00 22.66 301 LYS B CA 1
ATOM 4629 C C . LYS B 1 301 ? 121.136 13.114 50.908 1.00 22.42 301 LYS B C 1
ATOM 4630 O O . LYS B 1 301 ? 122.137 13.806 51.110 1.00 22.65 301 LYS B O 1
ATOM 4636 N N . LEU B 1 302 ? 119.935 13.625 50.640 1.00 22.77 302 LEU B N 1
ATOM 4637 C CA . LEU B 1 302 ? 119.702 15.063 50.533 1.00 23.28 302 LEU B CA 1
ATOM 4638 C C . LEU B 1 302 ? 118.851 15.650 51.657 1.00 23.04 302 LEU B C 1
ATOM 4639 O O . LEU B 1 302 ? 118.854 16.861 51.865 1.00 24.07 302 LEU B O 1
ATOM 4644 N N . LEU B 1 303 ? 118.112 14.807 52.371 1.00 23.04 303 LEU B N 1
ATOM 4645 C CA . LEU B 1 303 ? 117.270 15.290 53.462 1.00 23.57 303 LEU B CA 1
ATOM 4646 C C . LEU B 1 303 ? 118.095 15.533 54.718 1.00 23.70 303 LEU B C 1
ATOM 4647 O O . LEU B 1 303 ? 119.052 14.809 54.989 1.00 22.86 303 LEU B O 1
ATOM 4652 N N . GLN B 1 304 ? 117.729 16.549 55.490 1.00 24.05 304 GLN B N 1
ATOM 4653 C CA . GLN B 1 304 ? 118.476 16.838 56.706 1.00 24.74 304 GLN B CA 1
ATOM 4654 C C . GLN B 1 304 ? 118.181 15.799 57.774 1.00 22.84 304 GLN B C 1
ATOM 4655 O O . GLN B 1 304 ? 117.057 15.318 57.895 1.00 22.68 304 GLN B O 1
ATOM 4661 N N . PRO B 1 305 ? 119.204 15.422 58.550 1.00 22.39 305 PRO B N 1
ATOM 4662 C CA . PRO B 1 305 ? 119.054 14.432 59.617 1.00 22.62 305 PRO B CA 1
ATOM 4663 C C . PRO B 1 305 ? 117.973 14.867 60.600 1.00 23.40 305 PRO B C 1
ATOM 4664 O O . PRO B 1 305 ? 117.820 1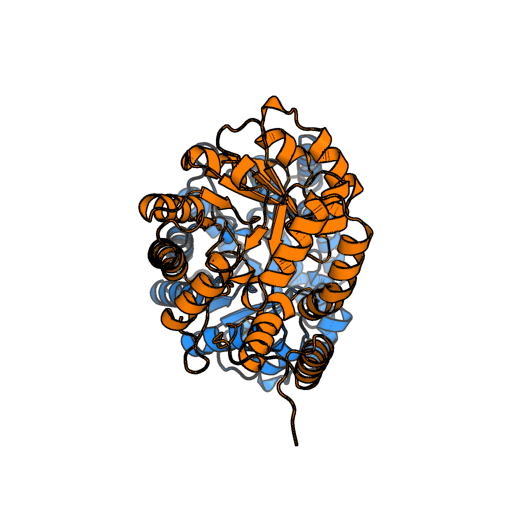6.058 60.873 1.00 22.08 305 PRO B O 1
ATOM 4668 N N . THR B 1 306 ? 117.224 13.902 61.123 1.00 24.99 306 THR B N 1
ATOM 4669 C CA . THR B 1 306 ? 116.161 14.207 62.075 1.00 27.71 306 THR B CA 1
ATOM 4670 C C . THR B 1 306 ? 116.413 13.520 63.411 1.00 30.26 306 THR B C 1
ATOM 4671 O O . THR B 1 306 ? 117.202 12.579 63.494 1.00 30.56 306 THR B O 1
ATOM 4675 N N . LYS B 1 307 ? 115.730 14.005 64.445 1.00 33.04 307 LYS B N 1
ATOM 4676 C CA . LYS B 1 307 ? 115.826 13.482 65.809 1.00 36.28 307 LYS B CA 1
ATOM 4677 C C . LYS B 1 307 ? 115.294 14.532 66.777 1.00 37.91 307 LYS B C 1
ATOM 4678 O O . LYS B 1 307 ? 114.902 15.618 66.303 1.00 39.91 307 LYS B O 1
#

Foldseek 3Di:
DVLVQQLAEEEEFAFFAAQPPRHTDLVLSLVLLCLQLVQPHAHYEQLDVLNVVVLDDLVRLLVRLLSSCVSCVPSHAYEYEAEDALVRSLVSLVSNVVSPHQYYEYEQYPDPDDEQVRSLVSVQSNCVSNVHAYEYEAADPRHALVSVQVCLQDPRHQEYQDAHLDLVRLLVSLVSHDCVSNYQYEPELDLLCVVSSLVSPHSYYYDPLSSACVVLSNQLNVCSVVVVVVSNVVSNVLCVVLSVLCCPPNNLNVNLLVQLLCVVVVRRRHGDDPVHGHDDVVSSVVSVVSVVVVVD/DLVLQLAEEEEFAFFAAPVPRHTDLVLSLLLLCLQLVQPHAHYEQLDVLNVNVVDDLVRLLVRLLSSCVSCVPSHAYEYEAEDALVRRLVSLVSSVVSPHQYYEYEQYPDPDDEQVRSLCSVQSNCVSNVGAYEYEAADPRHALVSVQVNLQDQRHSEYQDAHLDLVRLLVSLVSHDCVSHYQYEPALPLLCVLSSLVSPHSYYYDNLSSACNVLSVQLNVCSVVVVVVSNVVSNVLCVLLSVLCCPPNNLNVNLLVQLLCVQLVRRRHGDDPVHGHDDPVSSVSSVVSCVVVVRHDDDD

B-factor: mean 19.68, std 7.15, range [5.15, 43.65]